Protein AF-0000000084365287 (afdb_homodimer)

Sequence (666 aa):
MSTVKAVVIKSGDSKPRFIENFSLREPAESEVRVKVLGTSIHHLVRMRALGKHYSVSANDTSEKLIGIDGVGLIDDKQLVFFITLTPGTGSFAEYVNVDKRFIFPFPEEITKDDTDAIARVTTLSNPAMSSYLVFDSRLSQVIEPGFTVAINGVTGASGSLAAEIARKKYGASKVIGVGRSEDKLKALVEPKGLDAIIPLTDSDEEMTKKFSEFDVDVVLDYTWGKAAERTLLNLIKSRKDSTKLLSFVQIGQIGGTDFNIPPGILRGHNLHILGSGLGSFTTRDAGKAFPDITAQLAKGQFGTDEKIETAKASDIEQEWDLWQPSARKVFTFMSTVKAVVIKSGDSKPRFIENFSLREPAESEVRVKVLGTSIHHLVRMRALGKHYSVSANDTSEKLIGIDGVGLIDDKQLVFFITLTPGTGSFAEYVNVDKRFIFPFPEEITKDDTDAIARVTTLSNPAMSSYLVFDSRLSQVIEPGFTVAINGVTGASGSLAAEIARKKYGASKVIGVGRSEDKLKALVEPKGLDAIIPLTDSDEEMTKKFSEFDVDVVLDYTWGKAAERTLLNLIKSRKDSTKLLSFVQIGQIGGTDFNIPPGILRGHNLHILGSGLGSFTTRDAGKAFPDITAQLAKGQFGTDEKIETAKASDIEQEWDLWQPSARKVFTF

Structure (mmCIF, N/CA/C/O backbone):
data_AF-0000000084365287-model_v1
#
loop_
_entity.id
_entity.type
_entity.pdbx_description
1 polymer 'Enoyl reductase (ER) domain-containing protein'
#
loop_
_atom_site.group_PDB
_atom_site.id
_atom_site.type_symbol
_atom_site.label_atom_id
_atom_site.label_alt_id
_atom_site.label_comp_id
_atom_site.label_asym_id
_atom_site.label_entity_id
_atom_site.label_seq_id
_atom_site.pdbx_PDB_ins_code
_atom_site.Cartn_x
_atom_site.Cartn_y
_atom_site.Cartn_z
_atom_site.occupancy
_atom_site.B_iso_or_equiv
_atom_site.auth_seq_id
_atom_site.auth_comp_id
_atom_site.auth_asym_id
_atom_site.auth_atom_id
_atom_site.pdbx_PDB_model_num
ATOM 1 N N . MET A 1 1 ? -27.781 36.844 15.766 1 66.12 1 MET A N 1
ATOM 2 C CA . MET A 1 1 ? -26.562 36.812 14.953 1 66.12 1 MET A CA 1
ATOM 3 C C . MET A 1 1 ? -25.641 37.969 15.289 1 66.12 1 MET A C 1
ATOM 5 O O . MET A 1 1 ? -26.109 39.094 15.531 1 66.12 1 MET A O 1
ATOM 9 N N . SER A 1 2 ? -24.406 37.656 15.695 1 83.5 2 SER A N 1
ATOM 10 C CA . SER A 1 2 ? -23.422 38.688 15.984 1 83.5 2 SER A CA 1
ATOM 11 C C . SER A 1 2 ? -22.516 38.938 14.781 1 83.5 2 SER A C 1
ATOM 13 O O . SER A 1 2 ? -22.359 38.062 13.922 1 83.5 2 SER A O 1
ATOM 15 N N . THR A 1 3 ? -22.188 40.188 14.516 1 92.56 3 THR A N 1
ATOM 16 C CA . THR A 1 3 ? -21.25 40.531 13.453 1 92.56 3 THR A CA 1
ATOM 17 C C . THR A 1 3 ? -19.828 40.594 13.984 1 92.56 3 THR A C 1
ATOM 19 O O . THR A 1 3 ? -19.562 41.156 15.039 1 92.56 3 THR A O 1
ATOM 22 N N . VAL A 1 4 ? -18.984 39.875 13.273 1 95.62 4 VAL A N 1
ATOM 23 C CA . VAL A 1 4 ? -17.594 39.812 13.727 1 95.62 4 VAL A CA 1
ATOM 24 C C . VAL A 1 4 ? -16.656 40.062 12.555 1 95.62 4 VAL A C 1
ATOM 26 O O . VAL A 1 4 ? -17.047 39.906 11.391 1 95.62 4 VAL A O 1
ATOM 29 N N . LYS A 1 5 ? -15.414 40.438 12.836 1 97.69 5 LYS A N 1
ATOM 30 C CA . LYS A 1 5 ? -14.359 40.5 11.828 1 97.69 5 LYS A CA 1
ATOM 31 C C . LYS A 1 5 ? -13.977 39.094 11.375 1 97.69 5 LYS A C 1
ATOM 33 O O . LYS A 1 5 ? -13.992 38.156 12.164 1 97.69 5 LYS A O 1
ATOM 38 N N . ALA A 1 6 ? -13.703 38.969 10.094 1 97.38 6 ALA A N 1
ATOM 39 C CA . ALA A 1 6 ? -13.398 37.625 9.578 1 97.38 6 ALA A CA 1
ATOM 40 C C . ALA A 1 6 ? -12.633 37.688 8.258 1 97.38 6 ALA A C 1
ATOM 42 O O . ALA A 1 6 ? -12.5 38.781 7.68 1 97.38 6 ALA A O 1
ATOM 43 N N . VAL A 1 7 ? -12.047 36.594 7.879 1 97.44 7 VAL A N 1
ATOM 44 C CA . VAL A 1 7 ? -11.445 36.438 6.559 1 97.44 7 VAL A CA 1
ATOM 45 C C . VAL A 1 7 ? -12.25 35.406 5.75 1 97.44 7 VAL A C 1
ATOM 47 O O . VAL A 1 7 ? -12.484 34.281 6.207 1 97.44 7 VAL A O 1
ATOM 50 N N . VAL A 1 8 ? -12.68 35.812 4.57 1 95.81 8 VAL A N 1
ATOM 51 C CA . VAL A 1 8 ? -13.586 35 3.783 1 95.81 8 VAL A CA 1
ATOM 52 C C . VAL A 1 8 ? -13.047 34.844 2.361 1 95.81 8 VAL A C 1
ATOM 54 O O . VAL A 1 8 ? -12.164 35.594 1.943 1 95.81 8 VAL A O 1
ATOM 57 N N . ILE A 1 9 ? -13.578 33.844 1.719 1 93.81 9 ILE A N 1
ATOM 58 C CA . ILE A 1 9 ? -13.25 33.625 0.313 1 93.81 9 ILE A CA 1
ATOM 59 C C . ILE A 1 9 ? -14.477 33.125 -0.433 1 93.81 9 ILE A C 1
ATOM 61 O O . ILE A 1 9 ? -15.336 32.438 0.154 1 93.81 9 ILE A O 1
ATOM 65 N N . LYS A 1 10 ? -14.57 33.5 -1.681 1 89.38 10 LYS A N 1
ATOM 66 C CA . LYS A 1 10 ? -15.617 32.969 -2.561 1 89.38 10 LYS A CA 1
ATOM 67 C C . LYS A 1 10 ? -15.055 31.953 -3.533 1 89.38 10 LYS A C 1
ATOM 69 O O . LYS A 1 10 ? -13.867 31.969 -3.85 1 89.38 10 LYS A O 1
ATOM 74 N N . SER A 1 11 ? -16 31.062 -3.896 1 83.19 11 SER A N 1
ATOM 75 C CA . SER A 1 11 ? -15.586 30.062 -4.875 1 83.19 11 SER A CA 1
ATOM 76 C C . SER A 1 11 ? -15.016 30.703 -6.129 1 83.19 11 SER A C 1
ATOM 78 O O . SER A 1 11 ? -15.57 31.688 -6.641 1 83.19 11 SER A O 1
ATOM 80 N N . GLY A 1 12 ? -13.828 30.141 -6.469 1 82.44 12 GLY A N 1
ATOM 81 C CA .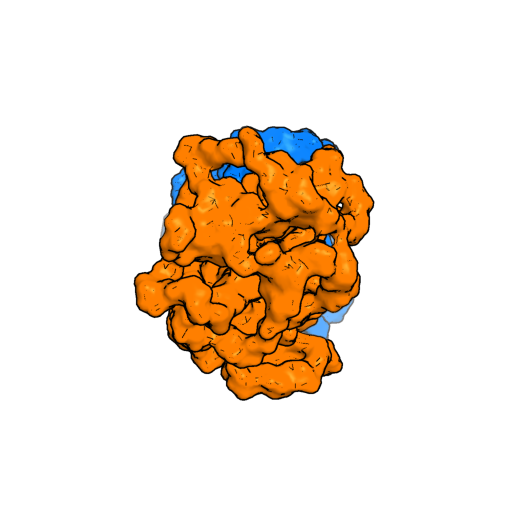 GLY A 1 12 ? -13.203 30.641 -7.688 1 82.44 12 GLY A CA 1
ATOM 82 C C . GLY A 1 12 ? -12.211 31.766 -7.434 1 82.44 12 GLY A C 1
ATOM 83 O O . GLY A 1 12 ? -11.406 32.094 -8.312 1 82.44 12 GLY A O 1
ATOM 84 N N . ASP A 1 13 ? -12.312 32.438 -6.262 1 88 13 ASP A N 1
ATOM 85 C CA . ASP A 1 13 ? -11.328 33.469 -5.945 1 88 13 ASP A CA 1
ATOM 86 C C . ASP A 1 13 ? -9.938 32.875 -5.781 1 88 13 ASP A C 1
ATOM 88 O O . ASP A 1 13 ? -9.789 31.703 -5.406 1 88 13 ASP A O 1
ATOM 92 N N . SER A 1 14 ? -8.977 33.75 -6.062 1 90.31 14 SER A N 1
ATOM 93 C CA . SER A 1 14 ? -7.594 33.312 -5.945 1 90.31 14 SER A CA 1
ATOM 94 C C . SER A 1 14 ? -7.016 33.625 -4.57 1 90.31 14 SER A C 1
ATOM 96 O O . SER A 1 14 ? -5.949 33.125 -4.211 1 90.31 14 SER A O 1
ATOM 98 N N . LYS A 1 15 ? -7.676 34.531 -3.818 1 94.75 15 LYS A N 1
ATOM 99 C CA . LYS A 1 15 ? -7.191 34.844 -2.479 1 94.75 15 LYS A CA 1
ATOM 100 C C . LYS A 1 15 ? -8.336 35.281 -1.574 1 94.75 15 LYS A C 1
ATOM 102 O O . LYS A 1 15 ? -9.344 35.812 -2.053 1 94.75 15 LYS A O 1
ATOM 107 N N . PRO A 1 16 ? -8.18 35.156 -0.3 1 96.62 16 PRO A N 1
ATOM 108 C CA . PRO A 1 16 ? -9.188 35.594 0.669 1 96.62 16 PRO A CA 1
ATOM 109 C C . PRO A 1 16 ? -9.133 37.094 0.957 1 96.62 16 PRO A C 1
ATOM 111 O O . PRO A 1 16 ? -8.172 37.75 0.577 1 96.62 16 PRO A O 1
ATOM 114 N N . ARG A 1 17 ? -10.195 37.562 1.585 1 97 17 ARG A N 1
ATOM 115 C CA . ARG A 1 17 ? -10.25 38.969 1.951 1 97 17 ARG A CA 1
ATOM 116 C C . ARG A 1 17 ? -10.766 39.156 3.375 1 97 17 ARG A C 1
ATOM 118 O O . ARG A 1 17 ? -11.57 38.344 3.855 1 97 17 ARG A O 1
ATOM 125 N N . PHE A 1 18 ? -10.344 40.219 3.951 1 97.69 18 PHE A N 1
ATOM 126 C CA . PHE A 1 18 ? -10.773 40.594 5.293 1 97.69 18 PHE A CA 1
ATOM 127 C C . PHE A 1 18 ? -12.086 41.375 5.238 1 97.69 18 PHE A C 1
ATOM 129 O O . PHE A 1 18 ? -12.25 42.281 4.41 1 97.69 18 PHE A O 1
ATOM 136 N N . ILE A 1 19 ? -12.992 41.031 6.117 1 96.81 19 ILE A N 1
ATOM 137 C CA . ILE A 1 19 ? -14.242 41.781 6.199 1 96.81 19 ILE A CA 1
ATOM 138 C C . ILE A 1 19 ? -14.531 42.156 7.652 1 96.81 19 ILE A C 1
ATOM 140 O O . ILE A 1 19 ? -14.219 41.406 8.57 1 96.81 19 ILE A O 1
ATOM 144 N N . GLU A 1 20 ? -15.211 43.219 7.812 1 96.25 20 GLU A N 1
ATOM 145 C CA . GLU A 1 20 ? -15.453 43.75 9.148 1 96.25 20 GLU A CA 1
ATOM 146 C C . GLU A 1 20 ? -16.734 43.188 9.75 1 96.25 20 GLU A C 1
ATOM 148 O O . GLU A 1 20 ? -16.891 43.156 10.969 1 96.25 20 GLU A O 1
ATOM 153 N N . ASN A 1 21 ? -17.578 42.844 8.844 1 94.81 21 ASN A N 1
ATOM 154 C CA . ASN A 1 21 ? -18.906 42.469 9.32 1 94.81 21 ASN A CA 1
ATOM 155 C C . ASN A 1 21 ? -19.359 41.125 8.758 1 94.81 21 ASN A C 1
ATOM 157 O O . ASN A 1 21 ? -20.219 41.062 7.887 1 94.81 21 ASN A O 1
ATOM 161 N N . PHE A 1 22 ? -18.891 40.094 9.32 1 93.38 22 PHE A N 1
ATOM 162 C CA . PHE A 1 22 ? -19.359 38.75 9.016 1 93.38 22 PHE A CA 1
ATOM 163 C C . PHE A 1 22 ? -20.438 38.312 10 1 93.38 22 PHE A C 1
ATOM 165 O O . PHE A 1 22 ? -20.25 38.406 11.211 1 93.38 22 PHE A O 1
ATOM 172 N N . SER A 1 23 ? -21.578 37.844 9.453 1 93.06 23 SER A N 1
ATOM 173 C CA . SER A 1 23 ? -22.672 37.406 10.312 1 93.06 23 SER A CA 1
ATOM 174 C C . SER A 1 23 ? -22.391 36 10.891 1 93.06 23 SER A C 1
ATOM 176 O O . SER A 1 23 ? -22.266 35.031 10.148 1 93.06 23 SER A O 1
ATOM 178 N N . LEU A 1 24 ? -22.25 35.938 12.133 1 92.19 24 LEU A N 1
ATOM 179 C CA . LEU A 1 24 ? -22.031 34.688 12.836 1 92.19 24 LEU A CA 1
ATOM 180 C C . LEU A 1 24 ? -23.297 34.219 13.555 1 92.19 24 LEU A C 1
ATOM 182 O O . LEU A 1 24 ? -23.828 34.938 14.391 1 92.19 24 LEU A O 1
ATOM 186 N N . ARG A 1 25 ? -23.703 33.062 13.211 1 91.19 25 ARG A N 1
ATOM 187 C CA . ARG A 1 25 ? -24.922 32.531 13.82 1 91.19 25 ARG A CA 1
ATOM 188 C C . ARG A 1 25 ? -24.688 32.156 15.281 1 91.19 25 ARG A C 1
ATOM 190 O O . ARG A 1 25 ? -23.531 32.062 15.727 1 91.19 25 ARG A O 1
ATOM 197 N N . GLU A 1 26 ? -25.781 32.031 16 1 94.38 26 GLU A N 1
ATOM 198 C CA . GLU A 1 26 ? -25.656 31.484 17.359 1 94.38 26 GLU A CA 1
ATOM 199 C C . GLU A 1 26 ? -25.172 30.047 17.328 1 94.38 26 GLU A C 1
ATOM 201 O O . GLU A 1 26 ? -25.516 29.281 16.422 1 94.38 26 GLU A O 1
ATOM 206 N N . PRO A 1 27 ? -24.391 29.719 18.312 1 93.81 27 PRO A N 1
ATOM 207 C CA . PRO A 1 27 ? -23.938 28.328 18.359 1 93.81 27 PRO A CA 1
ATOM 208 C C . PRO A 1 27 ? -25.094 27.344 18.562 1 93.81 27 PRO A C 1
ATOM 210 O O . PRO A 1 27 ? -26.031 27.625 19.312 1 93.81 27 PRO A O 1
ATOM 213 N N . ALA A 1 28 ? -24.984 26.281 17.781 1 93.88 28 ALA A N 1
ATOM 214 C CA . ALA A 1 28 ? -25.906 25.172 18.047 1 93.88 28 ALA A CA 1
ATOM 215 C C . ALA A 1 28 ? -25.656 24.547 19.406 1 93.88 28 ALA A C 1
ATOM 217 O O . ALA A 1 28 ? -24.672 24.891 20.078 1 93.88 28 ALA A O 1
ATOM 218 N N . GLU A 1 29 ? -26.562 23.656 19.797 1 96.25 29 GLU A N 1
ATOM 219 C CA . GLU A 1 29 ? -26.453 23.016 21.094 1 96.25 29 GLU A CA 1
ATOM 220 C C . GLU A 1 29 ? -25.141 22.234 21.219 1 96.25 29 GLU A C 1
ATOM 222 O O . GLU A 1 29 ? -24.547 22.172 22.297 1 96.25 29 GLU A O 1
ATOM 227 N N . SER A 1 30 ? -24.656 21.719 20.172 1 95.06 30 SER A N 1
ATOM 228 C CA . SER A 1 30 ? -23.453 20.891 20.172 1 95.06 30 SER A CA 1
ATOM 229 C C . SER A 1 30 ? -22.203 21.734 19.984 1 95.06 30 SER A C 1
ATOM 231 O O . SER A 1 30 ? -21.094 21.219 19.984 1 95.06 30 SER A O 1
ATOM 233 N N . GLU A 1 31 ? -22.359 23.047 19.891 1 95.69 31 GLU A N 1
ATOM 234 C CA . GLU A 1 31 ? -21.25 23.938 19.594 1 95.69 31 GLU A CA 1
ATOM 235 C C . GLU A 1 31 ? -20.969 24.891 20.75 1 95.69 31 GLU A C 1
ATOM 237 O O . GLU A 1 31 ? -21.828 25.062 21.625 1 95.69 31 GLU A O 1
ATOM 242 N N . VAL A 1 32 ? -19.812 25.422 20.781 1 96.06 32 VAL A N 1
ATOM 243 C CA . VAL A 1 32 ? -19.438 26.484 21.719 1 96.06 32 VAL A CA 1
ATOM 244 C C . VAL A 1 32 ? -18.797 27.641 20.953 1 96.06 32 VAL A C 1
ATOM 246 O O . VAL A 1 32 ? -18.125 27.422 19.953 1 96.06 32 VAL A O 1
ATOM 249 N N . ARG A 1 33 ? -19.016 28.781 21.406 1 96.75 33 ARG A N 1
ATOM 250 C CA . ARG A 1 33 ? -18.391 29.953 20.844 1 96.75 33 ARG A CA 1
ATOM 251 C C . ARG A 1 33 ? -16.984 30.156 21.391 1 96.75 33 ARG A C 1
ATOM 253 O O . ARG A 1 33 ? -16.797 30.203 22.609 1 96.75 33 ARG A O 1
ATOM 260 N N . VAL A 1 34 ? -16.062 30.297 20.547 1 97.81 34 VAL A N 1
ATOM 261 C CA . VAL A 1 34 ? -14.68 30.5 20.938 1 97.81 34 VAL A CA 1
ATOM 262 C C . VAL A 1 34 ? -14.195 31.875 20.484 1 97.81 34 VAL A C 1
ATOM 264 O O . VAL A 1 34 ? -14.367 32.219 19.312 1 97.81 34 VAL A O 1
ATOM 267 N N . LYS A 1 35 ? -13.672 32.625 21.391 1 98.12 35 LYS A N 1
ATOM 268 C CA . LYS A 1 35 ? -12.945 33.844 21.016 1 98.12 35 LYS A CA 1
ATOM 269 C C . LYS A 1 35 ? -11.547 33.5 20.5 1 98.12 35 LYS A C 1
ATOM 271 O O . LYS A 1 35 ? -10.695 33.031 21.266 1 98.12 35 LYS A O 1
ATOM 276 N N . VAL A 1 36 ? -11.281 33.812 19.281 1 98.31 36 VAL A N 1
ATOM 277 C CA . VAL A 1 36 ? -10.039 33.375 18.656 1 98.31 36 VAL A CA 1
ATOM 278 C C . VAL A 1 36 ? -8.891 34.281 19.125 1 98.31 36 VAL A C 1
ATOM 280 O O . VAL A 1 36 ? -8.953 35.5 18.984 1 98.31 36 VAL A O 1
ATOM 283 N N . LEU A 1 37 ? -7.859 33.625 19.641 1 98.25 37 LEU A N 1
ATOM 284 C CA . LEU A 1 37 ? -6.637 34.344 20.016 1 98.25 37 LEU A CA 1
ATOM 285 C C . LEU A 1 37 ? -5.629 34.312 18.875 1 98.25 37 LEU A C 1
ATOM 287 O O . LEU A 1 37 ? -4.828 35.219 18.719 1 98.25 37 LEU A O 1
ATOM 291 N N . GLY A 1 38 ? -5.656 33.188 18.172 1 98.06 38 GLY A N 1
ATOM 292 C CA . GLY A 1 38 ? -4.754 33.062 17.047 1 98.06 38 GLY A CA 1
ATOM 293 C C . GLY A 1 38 ? -5.133 31.891 16.141 1 98.06 38 GLY A C 1
ATOM 294 O O . GLY A 1 38 ? -5.652 30.875 16.594 1 98.06 38 GLY A O 1
ATOM 295 N N . THR A 1 39 ? -4.922 32.031 14.859 1 98.25 39 THR A N 1
ATOM 296 C CA . THR A 1 39 ? -5.066 31.031 13.812 1 98.25 39 THR A CA 1
ATOM 297 C C . THR A 1 39 ? -3.938 31.141 12.789 1 98.25 39 THR A C 1
ATOM 299 O O . THR A 1 39 ? -3.135 32.062 12.852 1 98.25 39 THR A O 1
ATOM 302 N N . SER A 1 40 ? -3.773 30.172 11.977 1 97.44 40 SER A N 1
ATOM 303 C CA . SER A 1 40 ? -2.611 30.172 11.094 1 97.44 40 SER A CA 1
ATOM 304 C C . SER A 1 40 ? -2.967 29.609 9.719 1 97.44 40 SER A C 1
ATOM 306 O O . SER A 1 40 ? -4.016 28.984 9.547 1 97.44 40 SER A O 1
ATOM 308 N N . ILE A 1 41 ? -2.1 29.938 8.742 1 95.5 41 ILE A N 1
ATOM 309 C CA . ILE A 1 41 ? -2.215 29.375 7.395 1 95.5 41 ILE A CA 1
ATOM 310 C C . ILE A 1 41 ? -1.235 28.219 7.227 1 95.5 41 ILE A C 1
ATOM 312 O O . ILE A 1 41 ? -0.033 28.375 7.453 1 95.5 41 ILE A O 1
ATOM 316 N N . HIS A 1 42 ? -1.718 27.078 7.035 1 91.94 42 HIS A N 1
ATOM 317 C CA . HIS A 1 42 ? -0.922 25.953 6.578 1 91.94 42 HIS A CA 1
ATOM 318 C C . HIS A 1 42 ? -1.464 25.391 5.266 1 91.94 42 HIS A C 1
ATOM 320 O O . HIS A 1 42 ? -2.428 25.922 4.711 1 91.94 42 HIS A O 1
ATOM 326 N N . HIS A 1 43 ? -0.794 24.469 4.715 1 87.88 43 HIS A N 1
ATOM 327 C CA . HIS A 1 43 ? -1.1 24 3.367 1 87.88 43 HIS A CA 1
ATOM 328 C C . HIS A 1 43 ? -2.557 23.562 3.252 1 87.88 43 HIS A C 1
ATOM 330 O O . HIS A 1 43 ? -3.217 23.844 2.248 1 87.88 43 HIS A O 1
ATOM 336 N N . LEU A 1 44 ? -3.035 22.891 4.223 1 87.75 44 LEU A N 1
ATOM 337 C CA . LEU A 1 44 ? -4.422 22.453 4.207 1 87.75 44 LEU A CA 1
ATOM 338 C C . LEU A 1 44 ? -5.379 23.625 4.117 1 87.75 44 LEU A C 1
ATOM 340 O O . LEU A 1 44 ? -6.348 23.594 3.354 1 87.75 44 LEU A O 1
ATOM 344 N N . VAL A 1 45 ? -5.141 24.656 4.832 1 91.31 45 VAL A N 1
ATOM 345 C CA . VAL A 1 45 ? -5.961 25.875 4.801 1 91.31 45 VAL A CA 1
ATOM 346 C C . VAL A 1 45 ? -5.965 26.453 3.391 1 91.31 45 VAL A C 1
ATOM 348 O O . VAL A 1 45 ? -7.023 26.781 2.854 1 91.31 45 VAL A O 1
ATOM 351 N N . ARG A 1 46 ? -4.809 26.547 2.832 1 90.62 46 ARG A N 1
ATOM 352 C CA . ARG A 1 46 ? -4.688 27.156 1.508 1 90.62 46 ARG A CA 1
ATOM 353 C C . ARG A 1 46 ? -5.414 26.328 0.457 1 90.62 46 ARG A C 1
ATOM 355 O O . ARG A 1 46 ? -6.176 26.859 -0.349 1 90.62 46 ARG A O 1
ATOM 362 N N . MET A 1 47 ? -5.18 25.047 0.509 1 87.19 47 MET A N 1
ATOM 363 C CA . MET A 1 47 ? -5.766 24.172 -0.506 1 87.19 47 MET A CA 1
ATOM 364 C C . MET A 1 47 ? -7.281 24.109 -0.371 1 87.19 47 MET A C 1
ATOM 366 O O . MET A 1 47 ? -8 24.094 -1.374 1 87.19 47 MET A O 1
ATOM 370 N N . ARG A 1 48 ? -7.789 24.141 0.789 1 87 48 ARG A N 1
ATOM 371 C CA . ARG A 1 48 ? -9.234 24.156 1.001 1 87 48 ARG A CA 1
ATOM 372 C C . ARG A 1 48 ? -9.836 25.484 0.552 1 87 48 ARG A C 1
ATOM 374 O O . ARG A 1 48 ? -10.891 25.5 -0.087 1 87 48 ARG A O 1
ATOM 381 N N . ALA A 1 49 ? -9.18 26.5 0.909 1 89.06 49 ALA A N 1
ATOM 382 C CA . ALA A 1 49 ? -9.656 27.828 0.521 1 89.06 49 ALA A CA 1
ATOM 383 C C . ALA A 1 49 ? -9.75 27.953 -0.997 1 89.06 49 ALA A C 1
ATOM 385 O O . ALA A 1 49 ? -10.695 28.547 -1.52 1 89.06 49 ALA A O 1
ATOM 386 N N . LEU A 1 50 ? -8.812 27.328 -1.666 1 88.31 50 LEU A N 1
ATOM 387 C CA . LEU A 1 50 ? -8.727 27.453 -3.117 1 88.31 50 LEU A CA 1
ATOM 388 C C . LEU A 1 50 ? -9.555 26.375 -3.805 1 88.31 50 LEU A C 1
ATOM 390 O O . LEU A 1 50 ? -9.609 26.312 -5.035 1 88.31 50 LEU A O 1
ATOM 394 N N . GLY A 1 51 ? -10.156 25.438 -3.035 1 82.25 51 GLY A N 1
ATOM 395 C CA . GLY A 1 51 ? -10.984 24.375 -3.584 1 82.25 51 GLY A CA 1
ATOM 396 C C . GLY A 1 51 ? -10.18 23.266 -4.23 1 82.25 51 GLY A C 1
ATOM 397 O O . GLY A 1 51 ? -10.672 22.578 -5.125 1 82.25 51 GLY A O 1
ATOM 398 N N . LYS A 1 52 ? -8.953 23.062 -3.828 1 78.75 52 LYS A N 1
ATOM 399 C CA . LYS A 1 52 ? -8.055 22.109 -4.488 1 78.75 52 LYS A CA 1
ATOM 400 C C . LYS A 1 52 ? -7.793 20.906 -3.602 1 78.75 52 LYS A C 1
ATOM 402 O O . LYS A 1 52 ? -7.047 20 -3.986 1 78.75 52 LYS A O 1
ATOM 407 N N . HIS A 1 53 ? -8.32 20.922 -2.457 1 78.12 53 HIS A N 1
ATOM 408 C CA . HIS A 1 53 ? -8.125 19.797 -1.549 1 78.12 53 HIS A CA 1
ATOM 409 C C . HIS A 1 53 ? -9.211 18.734 -1.743 1 78.12 53 HIS A C 1
ATOM 411 O O . HIS A 1 53 ? -10.375 19.062 -1.971 1 78.12 53 HIS A O 1
ATOM 417 N N . TYR A 1 54 ? -8.836 17.547 -1.521 1 68.81 54 TYR A N 1
ATOM 418 C CA . TYR A 1 54 ? -9.742 16.422 -1.772 1 68.81 54 TYR A CA 1
ATOM 419 C C . TYR A 1 54 ? -10.945 16.484 -0.836 1 68.81 54 TYR A C 1
ATOM 421 O O . TYR A 1 54 ? -11.969 15.852 -1.099 1 68.81 54 TYR A O 1
ATOM 429 N N . SER A 1 55 ? -10.938 17.172 0.222 1 71.75 55 SER A N 1
ATOM 430 C CA . SER A 1 55 ? -11.969 17.188 1.247 1 71.75 55 SER A CA 1
ATOM 431 C C . SER A 1 55 ? -13.031 18.25 0.942 1 71.75 55 SER A C 1
ATOM 433 O O . SER A 1 55 ? -13.992 18.406 1.7 1 71.75 55 SER A O 1
ATOM 435 N N . VAL A 1 56 ? -12.836 18.984 -0.129 1 74.56 56 VAL A N 1
ATOM 436 C CA . VAL A 1 56 ? -13.812 20.031 -0.385 1 74.56 56 VAL A CA 1
ATOM 437 C C . VAL A 1 56 ? -14.43 19.844 -1.766 1 74.56 56 VAL A C 1
ATOM 439 O O . VAL A 1 56 ? -13.797 19.281 -2.664 1 74.56 56 VAL A O 1
ATOM 442 N N . SER A 1 57 ? -15.797 20.203 -1.744 1 66.19 57 SER A N 1
ATOM 443 C CA . SER A 1 57 ? -16.516 20.125 -3.012 1 66.19 57 SER A CA 1
ATOM 444 C C . SER A 1 57 ? -16.359 21.406 -3.824 1 66.19 57 SER A C 1
ATOM 446 O O . SER A 1 57 ? -16.422 22.516 -3.277 1 66.19 57 SER A O 1
ATOM 448 N N . ALA A 1 58 ? -16.031 21.312 -5.016 1 58.31 58 ALA A N 1
ATOM 449 C CA . ALA A 1 58 ? -15.789 22.422 -5.93 1 58.31 58 ALA A CA 1
ATOM 450 C C . ALA A 1 58 ? -17.062 23.25 -6.156 1 58.31 58 ALA A C 1
ATOM 452 O O . ALA A 1 58 ? -16.984 24.422 -6.5 1 58.31 58 ALA A O 1
ATOM 453 N N . ASN A 1 59 ? -18.156 22.766 -5.828 1 63.78 59 ASN A N 1
ATOM 454 C CA . ASN A 1 59 ? -19.344 23.422 -6.379 1 63.78 59 ASN A CA 1
ATOM 455 C C . ASN A 1 59 ? -19.953 24.391 -5.383 1 63.78 59 ASN A C 1
ATOM 457 O O . ASN A 1 59 ? -20.984 25.016 -5.672 1 63.78 59 ASN A O 1
ATOM 461 N N . ASP A 1 60 ? -19.375 24.641 -4.301 1 65.19 60 ASP A N 1
ATOM 462 C CA . ASP A 1 60 ? -20 25.531 -3.326 1 65.19 60 ASP A CA 1
ATOM 463 C C . ASP A 1 60 ? -19.641 27 -3.604 1 65.19 60 ASP A C 1
ATOM 465 O O . ASP A 1 60 ? -18.469 27.375 -3.506 1 65.19 60 ASP A O 1
ATOM 469 N N . THR A 1 61 ? -20.547 27.797 -4.023 1 67.38 61 THR A N 1
ATOM 470 C CA . THR A 1 61 ? -20.344 29.172 -4.457 1 67.38 61 THR A CA 1
ATOM 471 C C . THR A 1 61 ? -20.516 30.141 -3.289 1 67.38 61 THR A C 1
ATOM 473 O O . THR A 1 61 ? -20.375 31.359 -3.455 1 67.38 61 THR A O 1
ATOM 476 N N . SER A 1 62 ? -20.75 29.672 -2.189 1 77.38 62 SER A N 1
ATOM 477 C CA . SER A 1 62 ? -20.969 30.562 -1.052 1 77.38 62 SER A CA 1
ATOM 478 C C . SER A 1 62 ? -19.641 31.078 -0.49 1 77.38 62 SER A C 1
ATOM 480 O O . SER A 1 62 ? -18.594 30.469 -0.709 1 77.38 62 SER A O 1
ATOM 482 N N . GLU A 1 63 ? -19.766 32.344 -0.026 1 85.88 63 GLU A N 1
ATOM 483 C CA . GLU A 1 63 ? -18.625 32.906 0.731 1 85.88 63 GLU A CA 1
ATOM 484 C C . GLU A 1 63 ? -18.375 32.062 1.996 1 85.88 63 GLU A C 1
ATOM 486 O O . GLU A 1 63 ? -19.312 31.797 2.76 1 85.88 63 GLU A O 1
ATOM 491 N N . LYS A 1 64 ? -17.172 31.672 2.168 1 89.12 64 LYS A N 1
ATOM 492 C CA . LYS A 1 64 ? -16.844 30.797 3.289 1 89.12 64 LYS A CA 1
ATOM 493 C C . LYS A 1 64 ? -15.695 31.375 4.113 1 89.12 64 LYS A C 1
ATOM 495 O O . LYS A 1 64 ? -14.812 32.031 3.576 1 89.12 64 LYS A O 1
ATOM 500 N N . LEU A 1 65 ? -15.797 31.172 5.402 1 93.25 65 LEU A N 1
ATOM 501 C CA . LEU A 1 65 ? -14.648 31.453 6.254 1 93.25 65 LEU A CA 1
ATOM 502 C C . LEU A 1 65 ? -13.477 30.547 5.902 1 93.25 65 LEU A C 1
ATOM 504 O O . LEU A 1 65 ? -13.664 29.359 5.645 1 93.25 65 LEU A O 1
ATOM 508 N N . ILE A 1 66 ? -12.297 31.094 5.906 1 94.62 66 ILE A N 1
ATOM 509 C CA . ILE A 1 66 ? -11.148 30.219 5.688 1 94.62 66 ILE A CA 1
ATOM 510 C C . ILE A 1 66 ? -10.586 29.766 7.031 1 94.62 66 ILE A C 1
ATOM 512 O O . ILE A 1 66 ? -11 30.25 8.086 1 94.62 66 ILE A O 1
ATOM 516 N N . GLY A 1 67 ? -9.672 28.875 6.949 1 95.5 67 GLY A N 1
ATOM 517 C CA . GLY A 1 67 ? -9.016 28.375 8.148 1 95.5 67 GLY A CA 1
ATOM 518 C C . GLY A 1 67 ? -9.578 27.047 8.617 1 95.5 67 GLY A C 1
ATOM 519 O O . GLY A 1 67 ? -10.688 26.656 8.242 1 95.5 67 GLY A O 1
ATOM 520 N N . ILE A 1 68 ? -8.82 26.438 9.531 1 94.06 68 ILE A N 1
ATOM 521 C CA . ILE A 1 68 ? -9.188 25.094 9.953 1 94.06 68 ILE A CA 1
ATOM 522 C C . ILE A 1 68 ? -9.062 24.969 11.469 1 94.06 68 ILE A C 1
ATOM 524 O O . ILE A 1 68 ? -9.812 24.234 12.102 1 94.06 68 ILE A O 1
ATOM 528 N N . ASP A 1 69 ? -8.094 25.688 12.055 1 96.88 69 ASP A N 1
ATOM 529 C CA . ASP A 1 69 ? -7.805 25.5 13.477 1 96.88 69 ASP A CA 1
ATOM 530 C C . ASP A 1 69 ? -7.227 26.781 14.086 1 96.88 69 ASP A C 1
ATOM 532 O O . ASP A 1 69 ? -6.957 27.75 13.375 1 96.88 69 ASP A O 1
ATOM 536 N N . GLY A 1 70 ? -7.133 26.719 15.398 1 98.19 70 GLY A N 1
ATOM 537 C CA . GLY A 1 70 ? -6.598 27.844 16.141 1 98.19 70 GLY A CA 1
ATOM 538 C C . GLY A 1 70 ? -6.652 27.656 17.641 1 98.19 70 GLY A C 1
ATOM 539 O O . GLY A 1 70 ? -6.957 26.562 18.125 1 98.19 70 GLY A O 1
ATOM 540 N N . VAL A 1 71 ? -6.215 28.672 18.297 1 98.75 71 VAL A N 1
ATOM 541 C CA . VAL A 1 71 ? -6.285 28.75 19.75 1 98.75 71 VAL A CA 1
ATOM 542 C C . VAL A 1 71 ? -7.223 29.891 20.156 1 98.75 71 VAL A C 1
ATOM 544 O O . VAL A 1 71 ? -7.25 30.938 19.5 1 98.75 71 VAL A O 1
ATOM 547 N N . GLY A 1 72 ? -7.98 29.641 21.188 1 98.56 72 GLY A N 1
ATOM 548 C CA . GLY A 1 72 ? -8.898 30.672 21.656 1 98.56 72 GLY A CA 1
ATOM 549 C C . GLY A 1 72 ? -9.359 30.469 23.078 1 98.56 72 GLY A C 1
ATOM 550 O O . GLY A 1 72 ? -8.797 29.641 23.797 1 98.56 72 GLY A O 1
ATOM 551 N N . LEU A 1 73 ? -10.328 31.312 23.469 1 98.38 73 LEU A N 1
ATOM 552 C CA . LEU A 1 73 ? -10.875 31.281 24.812 1 98.38 73 LEU A CA 1
ATOM 553 C C . LEU A 1 73 ? -12.367 30.969 24.797 1 98.38 73 LEU A C 1
ATOM 555 O O . LEU A 1 73 ? -13.102 31.516 23.953 1 98.38 73 LEU A O 1
ATOM 559 N N . ILE A 1 74 ? -12.734 30.109 25.641 1 97.81 74 ILE A N 1
ATOM 560 C CA . ILE A 1 74 ? -14.156 29.906 25.922 1 97.81 74 ILE A CA 1
ATOM 561 C C . ILE A 1 74 ? -14.547 30.656 27.188 1 97.81 74 ILE A C 1
ATOM 563 O O . ILE A 1 74 ? -13.891 30.547 28.234 1 97.81 74 ILE A O 1
ATOM 567 N N . ASP A 1 75 ? -15.594 31.453 27.156 1 95.56 75 ASP A N 1
ATOM 568 C CA . ASP A 1 75 ? -16.078 32.281 28.266 1 95.56 75 ASP A CA 1
ATOM 569 C C . ASP A 1 75 ? -14.969 33.156 28.844 1 95.56 75 ASP A C 1
ATOM 571 O O . ASP A 1 75 ? -14.852 33.312 30.062 1 95.56 75 ASP A O 1
ATOM 575 N N . ASP A 1 76 ? -14.062 33.531 28.031 1 92.62 76 ASP A N 1
ATOM 576 C CA . ASP A 1 76 ? -12.953 34.438 28.344 1 92.62 76 ASP A CA 1
ATOM 577 C C . ASP A 1 76 ? -12.039 33.812 29.406 1 92.62 76 ASP A C 1
ATOM 579 O O . ASP A 1 76 ? -11.289 34.531 30.078 1 92.62 76 ASP A O 1
ATOM 583 N N . LYS A 1 77 ? -12.055 32.531 29.547 1 93.12 77 LYS A N 1
ATOM 584 C CA . LYS A 1 77 ? -11.297 31.938 30.641 1 93.12 77 LYS A CA 1
ATOM 585 C C . LYS A 1 77 ? -10.547 30.688 30.156 1 93.12 77 LYS A C 1
ATOM 587 O O . LYS A 1 77 ? -9.32 30.609 30.297 1 93.12 77 LYS A O 1
ATOM 592 N N . GLN A 1 78 ? -11.234 29.797 29.625 1 96.75 78 GLN A N 1
ATOM 593 C CA . GLN A 1 78 ? -10.633 28.516 29.297 1 96.75 78 GLN A CA 1
ATOM 594 C C . GLN A 1 78 ? -9.867 28.594 27.984 1 96.75 78 GLN A C 1
ATOM 596 O O . GLN A 1 78 ? -10.445 28.859 26.938 1 96.75 78 GLN A O 1
ATOM 601 N N . LEU A 1 79 ? -8.547 28.375 28.031 1 98.38 79 LEU A N 1
ATOM 602 C CA . LEU A 1 79 ? -7.68 28.344 26.859 1 98.38 79 LEU A CA 1
ATOM 603 C C . LEU A 1 79 ? -7.773 27 26.156 1 98.38 79 LEU A C 1
ATOM 605 O O . LEU A 1 79 ? -7.598 25.953 26.781 1 98.38 79 LEU A O 1
ATOM 609 N N . VAL A 1 80 ? -8.062 27 24.781 1 98.5 80 VAL A N 1
ATOM 610 C CA . VAL A 1 80 ? -8.297 25.75 24.078 1 98.5 80 VAL A CA 1
ATOM 611 C C . VAL A 1 80 ? -7.672 25.812 22.688 1 98.5 80 VAL A C 1
ATOM 613 O O . VAL A 1 80 ? -7.551 26.891 22.094 1 98.5 80 VAL A O 1
ATOM 616 N N . PHE A 1 81 ? -7.188 24.75 22.25 1 98.31 81 PHE A N 1
ATOM 617 C CA . PHE A 1 81 ? -7.023 24.5 20.812 1 98.31 81 PHE A CA 1
ATOM 618 C C . PHE A 1 81 ? -8.32 23.984 20.203 1 98.31 81 PHE A C 1
ATOM 620 O O . PHE A 1 81 ? -9.055 23.234 20.844 1 98.31 81 PHE A O 1
ATOM 627 N N . PHE A 1 82 ? -8.633 24.453 18.953 1 97.12 82 PHE A N 1
ATOM 628 C CA . PHE A 1 82 ? -9.883 24.016 18.328 1 97.12 82 PHE A CA 1
ATOM 629 C C . PHE A 1 82 ? -9.68 23.719 16.844 1 97.12 82 PHE A C 1
ATOM 631 O O . PHE A 1 82 ? -8.727 24.219 16.234 1 97.12 82 PHE A O 1
ATOM 638 N N . ILE A 1 83 ? -10.516 22.906 16.281 1 94.94 83 ILE A N 1
ATOM 639 C CA . ILE A 1 83 ? -10.562 22.578 14.867 1 94.94 83 ILE A CA 1
ATOM 640 C C . ILE A 1 83 ? -11.969 22.797 14.328 1 94.94 83 ILE A C 1
ATOM 642 O O . ILE A 1 83 ? -12.953 22.453 14.992 1 94.94 83 ILE A O 1
ATOM 646 N N . THR A 1 84 ? -12.07 23.438 13.203 1 91.31 84 THR A N 1
ATOM 647 C CA . THR A 1 84 ? -13.336 23.609 12.508 1 91.31 84 THR A CA 1
ATOM 648 C C . THR A 1 84 ? -13.359 22.812 11.211 1 91.31 84 THR A C 1
ATOM 650 O O . THR A 1 84 ? -12.75 23.203 10.219 1 91.31 84 THR A O 1
ATOM 653 N N . LEU A 1 85 ? -14.031 21.672 11.188 1 78.12 85 LEU A N 1
ATOM 654 C CA . LEU A 1 85 ? -14 20.812 10.016 1 78.12 85 LEU A CA 1
ATOM 655 C C . LEU A 1 85 ? -15.305 20.891 9.242 1 78.12 85 LEU A C 1
ATOM 657 O O . LEU A 1 85 ? -15.383 20.469 8.086 1 78.12 85 LEU A O 1
ATOM 661 N N . THR A 1 86 ? -16.312 21.5 9.852 1 73.94 86 THR A N 1
ATOM 662 C CA . THR A 1 86 ? -17.609 21.594 9.195 1 73.94 86 THR A CA 1
ATOM 663 C C . THR A 1 86 ? -17.531 22.5 7.965 1 73.94 86 THR A C 1
ATOM 665 O O . THR A 1 86 ? -16.922 23.578 8.016 1 73.94 86 THR A O 1
ATOM 668 N N . PRO A 1 87 ? -18.125 21.984 6.879 1 67.06 87 PRO A N 1
ATOM 669 C CA . PRO A 1 87 ? -18.109 22.812 5.672 1 67.06 87 PRO A CA 1
ATOM 670 C C . PRO A 1 87 ? -18.641 24.219 5.922 1 67.06 87 PRO A C 1
ATOM 672 O O . PRO A 1 87 ? -19.641 24.391 6.625 1 67.06 87 PRO A O 1
ATOM 675 N N . GLY A 1 88 ? -17.984 25.188 5.445 1 68.94 88 GLY A N 1
ATOM 676 C CA . GLY A 1 88 ? -18.422 26.562 5.535 1 68.94 88 GLY A CA 1
ATOM 677 C C . GLY A 1 88 ? -17.938 27.266 6.793 1 68.94 88 GLY A C 1
ATOM 678 O O . GLY A 1 88 ? -18.141 28.469 6.961 1 68.94 88 GLY A O 1
ATOM 679 N N . THR A 1 89 ? -17.281 26.438 7.555 1 82.38 89 THR A N 1
ATOM 680 C CA . THR A 1 89 ? -16.766 27.031 8.781 1 82.38 89 THR A CA 1
ATOM 681 C C . THR A 1 89 ? -15.242 27.156 8.719 1 82.38 89 THR A C 1
ATOM 683 O O . THR A 1 89 ? -14.594 26.484 7.91 1 82.38 89 THR A O 1
ATOM 686 N N . GLY A 1 90 ? -14.688 28.219 9.32 1 93.75 90 GLY A N 1
ATOM 687 C CA . GLY A 1 90 ? -13.258 28.453 9.383 1 93.75 90 GLY A CA 1
ATOM 688 C C . GLY A 1 90 ? -12.812 29.125 10.664 1 93.75 90 GLY A C 1
ATOM 689 O O . GLY A 1 90 ? -13.648 29.578 11.453 1 93.75 90 GLY A O 1
ATOM 690 N N . SER A 1 91 ? -11.57 29.172 10.828 1 97.38 91 SER A N 1
ATOM 691 C CA . SER A 1 91 ? -11.023 29.656 12.094 1 97.38 91 SER A CA 1
ATOM 692 C C . SER A 1 91 ? -10.633 31.125 11.992 1 97.38 91 SER A C 1
ATOM 694 O O . SER A 1 91 ? -10.32 31.766 13.008 1 97.38 91 SER A O 1
ATOM 696 N N . PHE A 1 92 ? -10.68 31.688 10.805 1 97.81 92 PHE A N 1
ATOM 697 C CA . PHE A 1 92 ? -10.242 33.062 10.625 1 97.81 92 PHE A CA 1
ATOM 698 C C . PHE A 1 92 ? -11.391 34.031 10.891 1 97.81 92 PHE A C 1
ATOM 700 O O . PHE A 1 92 ? -11.844 34.75 9.984 1 97.81 92 PHE A O 1
ATOM 707 N N . ALA A 1 93 ? -11.758 34.188 12.094 1 97.44 93 ALA A N 1
ATOM 708 C CA . ALA A 1 93 ? -12.75 35.125 12.594 1 97.44 93 ALA A CA 1
ATOM 709 C C . ALA A 1 93 ? -12.492 35.469 14.055 1 97.44 93 ALA A C 1
ATOM 711 O O . ALA A 1 93 ? -11.836 34.719 14.773 1 97.44 93 ALA A O 1
ATOM 712 N N . GLU A 1 94 ? -13 36.562 14.484 1 97.69 94 GLU A N 1
ATOM 713 C CA . GLU A 1 94 ? -12.844 36.969 15.875 1 97.69 94 GLU A CA 1
ATOM 714 C C . GLU A 1 94 ? -13.43 35.938 16.828 1 97.69 94 GLU A C 1
ATOM 716 O O . GLU A 1 94 ? -12.891 35.719 17.906 1 97.69 94 GLU A O 1
ATOM 721 N N . TYR A 1 95 ? -14.57 35.469 16.359 1 96.88 95 TYR A N 1
ATOM 722 C CA . TYR A 1 95 ? -15.273 34.375 17.062 1 96.88 95 TYR A CA 1
ATOM 723 C C . TYR A 1 95 ? -15.664 33.25 16.109 1 96.88 95 TYR A C 1
ATOM 725 O O . TYR A 1 95 ? -15.969 33.531 14.945 1 96.88 95 TYR A O 1
ATOM 733 N N . VAL A 1 96 ? -15.648 32.062 16.625 1 96.44 96 VAL A N 1
ATOM 734 C CA . VAL A 1 96 ? -16.047 30.922 15.812 1 96.44 96 VAL A CA 1
ATOM 735 C C . VAL A 1 96 ? -16.906 29.969 16.641 1 96.44 96 VAL A C 1
ATOM 737 O O . VAL A 1 96 ? -16.734 29.875 17.859 1 96.44 96 VAL A O 1
ATOM 740 N N . ASN A 1 97 ? -17.875 29.406 15.961 1 95.62 97 ASN A N 1
ATOM 741 C CA . ASN A 1 97 ? -18.609 28.297 16.562 1 95.62 97 ASN A CA 1
ATOM 742 C C . ASN A 1 97 ? -17.922 26.969 16.281 1 95.62 97 ASN A C 1
ATOM 744 O O . ASN A 1 97 ? -17.688 26.609 15.133 1 95.62 97 ASN A O 1
ATOM 748 N N . VAL A 1 98 ? -17.594 26.266 17.359 1 96.19 98 VAL A N 1
ATOM 749 C CA . VAL A 1 98 ? -16.828 25.016 17.219 1 96.19 98 VAL A CA 1
ATOM 750 C C . VAL A 1 98 ? -17.609 23.859 17.828 1 96.19 98 VAL A C 1
ATOM 752 O O . VAL A 1 98 ? -18.156 23.984 18.922 1 96.19 98 VAL A O 1
ATOM 755 N N . ASP A 1 99 ? -17.75 22.781 17.109 1 94.25 99 ASP A N 1
ATOM 756 C CA . ASP A 1 99 ? -18.297 21.562 17.688 1 94.25 99 ASP A CA 1
ATOM 757 C C . ASP A 1 99 ? -17.547 21.172 18.953 1 94.25 99 ASP A C 1
ATOM 759 O O . ASP A 1 99 ? -16.312 21.109 18.953 1 94.25 99 ASP A O 1
ATOM 763 N N . LYS A 1 100 ? -18.25 20.812 20 1 94.06 100 LYS A N 1
ATOM 764 C CA . LYS A 1 100 ? -17.641 20.516 21.297 1 94.06 100 LYS A CA 1
ATOM 765 C C . LYS A 1 100 ? -16.672 19.344 21.203 1 94.06 100 LYS A C 1
ATOM 767 O O . LYS A 1 100 ? -15.734 19.25 22 1 94.06 100 LYS A O 1
ATOM 772 N N . ARG A 1 101 ? -16.828 18.531 20.281 1 92.75 101 ARG A N 1
ATOM 773 C CA . ARG A 1 101 ? -15.977 17.359 20.094 1 92.75 101 ARG A CA 1
ATOM 774 C C . ARG A 1 101 ? -14.594 17.766 19.609 1 92.75 101 ARG A C 1
ATOM 776 O O . ARG A 1 101 ? -13.648 16.969 19.672 1 92.75 101 ARG A O 1
ATOM 783 N N . PHE A 1 102 ? -14.383 18.984 19.094 1 93.94 102 PHE A N 1
ATOM 784 C CA . PHE A 1 102 ? -13.125 19.422 18.516 1 93.94 102 PHE A CA 1
ATOM 785 C C . PHE A 1 102 ? -12.523 20.578 19.312 1 93.94 102 PHE A C 1
ATOM 787 O O . PHE A 1 102 ? -11.922 21.484 18.734 1 93.94 102 PHE A O 1
ATOM 794 N N . ILE A 1 103 ? -12.766 20.5 20.562 1 95.69 103 ILE A N 1
ATOM 795 C CA . ILE A 1 103 ? -12.18 21.422 21.531 1 95.69 103 ILE A CA 1
ATOM 796 C C . ILE A 1 103 ? -11.188 20.688 22.422 1 95.69 103 ILE A C 1
ATOM 798 O O . ILE A 1 103 ? -11.539 19.688 23.062 1 95.69 103 ILE A O 1
ATOM 802 N N . PHE A 1 104 ? -9.977 21.203 22.516 1 97.06 104 PHE A N 1
ATOM 803 C CA . PHE A 1 104 ? -8.922 20.531 23.266 1 97.06 104 PHE A CA 1
ATOM 804 C C . PHE A 1 104 ? -8.266 21.5 24.25 1 97.06 104 PHE A C 1
ATOM 806 O O . PHE A 1 104 ? -7.523 22.391 23.844 1 97.06 104 PHE A O 1
ATOM 813 N N . PRO A 1 105 ? -8.477 21.297 25.516 1 96.94 105 PRO A N 1
ATOM 814 C CA . PRO A 1 105 ? -7.996 22.25 26.516 1 96.94 105 PRO A CA 1
ATOM 815 C C . PRO A 1 105 ? -6.473 22.266 26.625 1 96.94 105 PRO A C 1
ATOM 817 O O . PRO A 1 105 ? -5.828 21.219 26.484 1 96.94 105 PRO A O 1
ATOM 820 N N . PHE A 1 106 ? -5.957 23.422 26.844 1 98 106 PHE A N 1
ATOM 821 C CA . PHE A 1 106 ? -4.566 23.547 27.25 1 98 106 PHE A CA 1
ATOM 822 C C . PHE A 1 106 ? -4.359 23 28.656 1 98 106 PHE A C 1
ATOM 824 O O . PHE A 1 106 ? -5.312 22.875 29.438 1 98 106 PHE A O 1
ATOM 831 N N . PRO A 1 107 ? -3.074 22.625 28.953 1 96.81 107 PRO A N 1
ATOM 832 C CA . PRO A 1 107 ? -2.773 22.359 30.359 1 96.81 107 PRO A CA 1
ATOM 833 C C . PRO A 1 107 ? -3.104 23.531 31.281 1 96.81 107 PRO A C 1
ATOM 835 O O . PRO A 1 107 ? -2.902 24.688 30.891 1 96.81 107 PRO A O 1
ATOM 838 N N . GLU A 1 108 ? -3.49 23.203 32.5 1 95 108 GLU A N 1
ATOM 839 C CA . GLU A 1 108 ? -3.986 24.203 33.438 1 95 108 GLU A CA 1
ATOM 840 C C . GLU A 1 108 ? -2.908 25.234 33.75 1 95 108 GLU A C 1
ATOM 842 O O . GLU A 1 108 ? -3.215 26.406 34.031 1 95 108 GLU A O 1
ATOM 847 N N . GLU A 1 109 ? -1.718 24.828 33.625 1 95.56 109 GLU A N 1
ATOM 848 C CA . GLU A 1 109 ? -0.616 25.703 34.031 1 95.56 109 GLU A CA 1
ATOM 849 C C . GLU A 1 109 ? -0.314 26.734 32.969 1 95.56 109 GLU A C 1
ATOM 851 O O . GLU A 1 109 ? 0.404 27.703 33.219 1 95.56 109 GLU A O 1
ATOM 856 N N . ILE A 1 110 ? -0.852 26.531 31.812 1 96.94 110 ILE A N 1
ATOM 857 C CA . ILE A 1 110 ? -0.606 27.453 30.719 1 96.94 110 ILE A CA 1
ATOM 858 C C . ILE A 1 110 ? -1.782 28.422 30.578 1 96.94 110 ILE A C 1
ATOM 860 O O . ILE A 1 110 ? -2.928 27.984 30.406 1 96.94 110 ILE A O 1
ATOM 864 N N . THR A 1 111 ? -1.45 29.719 30.594 1 95.19 111 THR A N 1
ATOM 865 C CA . THR A 1 111 ? -2.496 30.734 30.531 1 95.19 111 THR A CA 1
ATOM 866 C C . THR A 1 111 ? -2.422 31.516 29.234 1 95.19 111 THR A C 1
ATOM 868 O O . THR A 1 111 ? -1.507 31.312 28.422 1 95.19 111 THR A O 1
ATOM 871 N N . LYS A 1 112 ? -3.381 32.438 29.047 1 95.56 112 LYS A N 1
ATOM 872 C CA . LYS A 1 112 ? -3.455 33.219 27.828 1 95.56 112 LYS A CA 1
ATOM 873 C C . LYS A 1 112 ? -2.256 34.156 27.719 1 95.56 112 LYS A C 1
ATOM 875 O O . LYS A 1 112 ? -2.006 34.75 26.656 1 95.56 112 LYS A O 1
ATOM 880 N N . ASP A 1 113 ? -1.524 34.375 28.75 1 96.06 113 ASP A N 1
ATOM 881 C CA . ASP A 1 113 ? -0.369 35.25 28.75 1 96.06 113 ASP A CA 1
ATOM 882 C C . ASP A 1 113 ? 0.863 34.562 28.172 1 96.06 113 ASP A C 1
ATOM 884 O O . ASP A 1 113 ? 1.858 35.188 27.844 1 96.06 113 ASP A O 1
ATOM 888 N N . ASP A 1 114 ? 0.902 33.25 28.094 1 96.56 114 ASP A N 1
ATOM 889 C CA . ASP A 1 114 ? 2.01 32.5 27.516 1 96.56 114 ASP A CA 1
ATOM 890 C C . ASP A 1 114 ? 1.952 32.531 25.984 1 96.56 114 ASP A C 1
ATOM 892 O O . ASP A 1 114 ? 1.622 31.531 25.344 1 96.56 114 ASP A O 1
ATOM 896 N N . THR A 1 115 ? 2.432 33.625 25.422 1 95.94 115 THR A N 1
ATOM 897 C CA . THR A 1 115 ? 2.295 33.875 24 1 95.94 115 THR A CA 1
ATOM 898 C C . THR A 1 115 ? 3.111 32.875 23.188 1 95.94 115 THR A C 1
ATOM 900 O O . THR A 1 115 ? 2.725 32.5 22.078 1 95.94 115 THR A O 1
ATOM 903 N N . ASP A 1 116 ? 4.199 32.375 23.766 1 96.06 116 ASP A N 1
ATOM 904 C CA . ASP A 1 116 ? 5.027 31.406 23.062 1 96.06 116 ASP A CA 1
ATOM 905 C C . ASP A 1 116 ? 4.312 30.062 22.938 1 96.06 116 ASP A C 1
ATOM 907 O O . ASP A 1 116 ? 4.324 29.453 21.859 1 96.06 116 ASP A O 1
ATOM 911 N N . ALA A 1 117 ? 3.709 29.625 24.031 1 97.19 117 ALA A N 1
ATOM 912 C CA . ALA A 1 117 ? 2.945 28.375 24.016 1 97.19 117 ALA A CA 1
ATOM 913 C C . ALA A 1 117 ? 1.781 28.469 23.031 1 97.19 117 ALA A C 1
ATOM 915 O O . ALA A 1 117 ? 1.557 27.531 22.25 1 97.19 117 ALA A O 1
ATOM 916 N N . ILE A 1 118 ? 1.113 29.578 23.047 1 97.69 118 ILE A N 1
ATOM 917 C CA . ILE A 1 118 ? -0.04 29.797 22.188 1 97.69 118 ILE A CA 1
ATOM 918 C C . ILE A 1 118 ? 0.403 29.781 20.719 1 97.69 118 ILE A C 1
ATOM 920 O O . ILE A 1 118 ? -0.231 29.141 19.875 1 97.69 118 ILE A O 1
ATOM 924 N N . ALA A 1 119 ? 1.495 30.484 20.453 1 97.62 119 ALA A N 1
ATOM 925 C CA . ALA A 1 119 ? 2.012 30.547 19.094 1 97.62 119 ALA A CA 1
ATOM 926 C C . ALA A 1 119 ? 2.387 29.156 18.578 1 97.62 119 ALA A C 1
ATOM 928 O O . ALA A 1 119 ? 2.062 28.797 17.453 1 97.62 119 ALA A O 1
ATOM 929 N N . ARG A 1 120 ? 2.996 28.344 19.391 1 97.44 120 ARG A N 1
ATOM 930 C CA . ARG A 1 120 ? 3.424 27.016 19 1 97.44 120 ARG A CA 1
ATOM 931 C C . ARG A 1 120 ? 2.225 26.125 18.688 1 97.44 120 ARG A C 1
ATOM 933 O O . ARG A 1 120 ? 2.174 25.469 17.641 1 97.44 120 ARG A O 1
ATOM 940 N N . VAL A 1 121 ? 1.266 26.125 19.562 1 98.12 121 VAL A N 1
ATOM 941 C CA . VAL A 1 121 ? 0.09 25.281 19.375 1 98.12 121 VAL A CA 1
ATOM 942 C C . VAL A 1 121 ? -0.679 25.734 18.141 1 98.12 121 VAL A C 1
ATOM 944 O O . VAL A 1 121 ? -1.138 24.922 17.344 1 98.12 121 VAL A O 1
ATOM 947 N N . THR A 1 122 ? -0.767 27.047 17.953 1 97.94 122 THR A N 1
ATOM 948 C CA . THR A 1 122 ? -1.512 27.625 16.844 1 97.94 122 THR A CA 1
ATOM 949 C C . THR A 1 122 ? -0.908 27.203 15.508 1 97.94 122 THR A C 1
ATOM 951 O O . THR A 1 122 ? -1.635 26.875 14.57 1 97.94 122 THR A O 1
ATOM 954 N N . THR A 1 123 ? 0.425 27.172 15.438 1 97.12 123 THR A N 1
ATOM 955 C CA . THR A 1 123 ? 1.081 27.047 14.141 1 97.12 123 THR A CA 1
ATOM 956 C C . THR A 1 123 ? 1.549 25.625 13.898 1 97.12 123 THR A C 1
ATOM 958 O O . THR A 1 123 ? 1.796 25.234 12.75 1 97.12 123 THR A O 1
ATOM 961 N N . LEU A 1 124 ? 1.641 24.812 14.977 1 96.81 124 LEU A N 1
ATOM 962 C CA . LEU A 1 124 ? 2.344 23.547 14.805 1 96.81 124 LEU A CA 1
ATOM 963 C C . LEU A 1 124 ? 1.411 22.359 15.047 1 96.81 124 LEU A C 1
ATOM 965 O O . LEU A 1 124 ? 1.794 21.203 14.836 1 96.81 124 LEU A O 1
ATOM 969 N N . SER A 1 125 ? 0.159 22.625 15.422 1 96.06 125 SER A N 1
ATOM 970 C CA . SER A 1 125 ? -0.754 21.531 15.719 1 96.06 125 SER A CA 1
ATOM 971 C C . SER A 1 125 ? -1.03 20.703 14.469 1 96.06 125 SER A C 1
ATOM 973 O O . SER A 1 125 ? -0.98 19.469 14.523 1 96.06 125 SER A O 1
ATOM 975 N N . ASN A 1 126 ? -1.249 21.344 13.359 1 93 126 ASN A N 1
ATOM 976 C CA . ASN A 1 126 ? -1.504 20.609 12.125 1 93 126 ASN A CA 1
ATOM 977 C C . ASN A 1 126 ? -0.277 19.828 11.68 1 93 126 ASN A C 1
ATOM 979 O O . ASN A 1 126 ? -0.361 18.609 11.445 1 93 126 ASN A O 1
ATOM 983 N N . PRO A 1 127 ? 0.892 20.469 11.594 1 94.06 127 PRO A N 1
ATOM 984 C CA . PRO A 1 127 ? 2.096 19.703 11.258 1 94.06 127 PRO A CA 1
ATOM 985 C C . PRO A 1 127 ? 2.324 18.516 12.203 1 94.06 127 PRO A C 1
ATOM 987 O O . PRO A 1 127 ? 2.721 17.438 11.766 1 94.06 127 PRO A O 1
ATOM 990 N N . ALA A 1 128 ? 2.066 18.734 13.484 1 95.31 128 ALA A N 1
ATOM 991 C CA . ALA A 1 128 ? 2.283 17.672 14.469 1 95.31 128 ALA A CA 1
ATOM 992 C C . ALA A 1 128 ? 1.32 16.516 14.242 1 95.31 128 ALA A C 1
ATOM 994 O O . ALA A 1 128 ? 1.72 15.344 14.297 1 95.31 128 ALA A O 1
ATOM 995 N N . MET A 1 129 ? 0.122 16.828 13.945 1 93.81 129 MET A N 1
ATOM 996 C CA . MET A 1 129 ? -0.916 15.812 13.758 1 93.81 129 MET A CA 1
ATOM 997 C C . MET A 1 129 ? -0.548 14.852 12.633 1 93.81 129 MET A C 1
ATOM 999 O O . MET A 1 129 ? -0.848 13.664 12.703 1 93.81 129 MET A O 1
ATOM 1003 N N . SER A 1 130 ? 0.138 15.344 11.633 1 93.25 130 SER A N 1
ATOM 1004 C CA . SER A 1 130 ? 0.452 14.57 10.438 1 93.25 130 SER A CA 1
ATOM 1005 C C . SER A 1 130 ? 1.232 13.305 10.781 1 93.25 130 SER A C 1
ATOM 1007 O O . SER A 1 130 ? 0.997 12.242 10.203 1 93.25 130 SER A O 1
ATOM 1009 N N . SER A 1 131 ? 2.162 13.398 11.773 1 95.5 131 SER A N 1
ATOM 1010 C CA . SER A 1 131 ? 2.945 12.227 12.156 1 95.5 131 SER A CA 1
ATOM 1011 C C . SER A 1 131 ? 2.312 11.5 13.336 1 95.5 131 SER A C 1
ATOM 1013 O O . SER A 1 131 ? 2.395 10.273 13.43 1 95.5 131 SER A O 1
ATOM 1015 N N . TYR A 1 132 ? 1.583 12.234 14.25 1 94.19 132 TYR A N 1
ATOM 1016 C CA . TYR A 1 132 ? 0.921 11.609 15.391 1 94.19 132 TYR A CA 1
ATOM 1017 C C . TYR A 1 132 ? -0.09 10.57 14.93 1 94.19 132 TYR A C 1
ATOM 1019 O O . TYR A 1 132 ? -0.099 9.438 15.438 1 94.19 132 TYR A O 1
ATOM 1027 N N . LEU A 1 133 ? -0.827 10.977 13.977 1 92.31 133 LEU A N 1
ATOM 1028 C CA . LEU A 1 133 ? -1.891 10.078 13.531 1 92.31 133 LEU A CA 1
ATOM 1029 C C . LEU A 1 133 ? -1.312 8.852 12.844 1 92.31 133 LEU A C 1
ATOM 1031 O O . LEU A 1 133 ? -1.877 7.758 12.938 1 92.31 133 LEU A O 1
ATOM 1035 N N . VAL A 1 134 ? -0.214 9.008 12.172 1 94.5 134 VAL A N 1
ATOM 1036 C CA . VAL A 1 134 ? 0.447 7.859 11.555 1 94.5 134 VAL A CA 1
ATOM 1037 C C . VAL A 1 134 ? 0.876 6.867 12.633 1 94.5 134 VAL A C 1
ATOM 1039 O O . VAL A 1 134 ? 0.504 5.691 12.594 1 94.5 134 VAL A O 1
ATOM 1042 N N . PHE A 1 135 ? 1.589 7.336 13.641 1 94.75 135 PHE A N 1
ATOM 1043 C CA . PHE A 1 135 ? 2.182 6.453 14.641 1 94.75 135 PHE A CA 1
ATOM 1044 C C . PHE A 1 135 ? 1.115 5.898 15.57 1 94.75 135 PHE A C 1
ATOM 1046 O O . PHE A 1 135 ? 1.176 4.73 15.969 1 94.75 135 PHE A O 1
ATOM 1053 N N . ASP A 1 136 ? 0.078 6.648 15.867 1 91.88 136 ASP A N 1
ATOM 1054 C CA . ASP A 1 136 ? -0.92 6.242 16.844 1 91.88 136 ASP A CA 1
ATOM 1055 C C . ASP A 1 136 ? -2.006 5.383 16.203 1 91.88 136 ASP A C 1
ATOM 1057 O O . ASP A 1 136 ? -2.586 4.512 16.859 1 91.88 136 ASP A O 1
ATOM 1061 N N . SER A 1 137 ? -2.262 5.688 14.953 1 89 137 SER A N 1
ATOM 1062 C CA . SER A 1 137 ? -3.445 5.062 14.375 1 89 137 SER A CA 1
ATOM 1063 C C . SER A 1 137 ? -3.072 4.121 13.234 1 89 137 SER A C 1
ATOM 1065 O O . SER A 1 137 ? -3.594 3.01 13.148 1 89 137 SER A O 1
ATOM 1067 N N . ARG A 1 138 ? -2.162 4.512 12.398 1 90.19 138 ARG A N 1
ATOM 1068 C CA . ARG A 1 138 ? -1.876 3.73 11.195 1 90.19 138 ARG A CA 1
ATOM 1069 C C . ARG A 1 138 ? -0.854 2.635 11.484 1 90.19 138 ARG A C 1
ATOM 1071 O O . ARG A 1 138 ? -0.923 1.547 10.914 1 90.19 138 ARG A O 1
ATOM 1078 N N . LEU A 1 139 ? 0.141 2.951 12.414 1 92.81 139 LEU A N 1
ATOM 1079 C CA . LEU A 1 139 ? 1.271 2.043 12.57 1 92.81 139 LEU A CA 1
ATOM 1080 C C . LEU A 1 139 ? 1.371 1.54 14.008 1 92.81 139 LEU A C 1
ATOM 1082 O O . LEU A 1 139 ? 2.367 0.918 14.383 1 92.81 139 LEU A O 1
ATOM 1086 N N . SER A 1 140 ? 0.374 1.729 14.797 1 87.25 140 SER A N 1
ATOM 1087 C CA . SER A 1 140 ? 0.444 1.437 16.219 1 87.25 140 SER A CA 1
ATOM 1088 C C . SER A 1 140 ? 0.707 -0.045 16.469 1 87.25 140 SER A C 1
ATOM 1090 O O . SER A 1 140 ? 1.339 -0.411 17.469 1 87.25 140 SER A O 1
ATOM 1092 N N . GLN A 1 141 ? 0.323 -0.848 15.516 1 85 141 GLN A N 1
ATOM 1093 C CA . GLN A 1 141 ? 0.44 -2.285 15.742 1 85 141 GLN A CA 1
ATOM 1094 C C . GLN A 1 141 ? 1.723 -2.836 15.125 1 85 141 GLN A C 1
ATOM 1096 O O . GLN A 1 141 ? 2.039 -4.016 15.289 1 85 141 GLN A O 1
ATOM 1101 N N . VAL A 1 142 ? 2.477 -1.94 14.492 1 87.31 142 VAL A N 1
ATOM 1102 C CA . VAL A 1 142 ? 3.582 -2.547 13.766 1 87.31 142 VAL A CA 1
ATOM 1103 C C . VAL A 1 142 ? 4.895 -1.877 14.164 1 87.31 142 VAL A C 1
ATOM 1105 O O . VAL A 1 142 ? 5.977 -2.389 13.859 1 87.31 142 VAL A O 1
ATOM 1108 N N . ILE A 1 143 ? 4.75 -0.762 14.867 1 90.5 143 ILE A N 1
ATOM 1109 C CA . ILE A 1 143 ? 5.988 -0.078 15.227 1 90.5 143 ILE A CA 1
ATOM 1110 C C . ILE A 1 143 ? 6.258 -0.261 16.719 1 90.5 143 ILE A C 1
ATOM 1112 O O . ILE A 1 143 ? 5.328 -0.262 17.531 1 90.5 143 ILE A O 1
ATOM 1116 N N . GLU A 1 144 ? 7.469 -0.551 17.078 1 92.19 144 GLU A N 1
ATOM 1117 C CA . GLU A 1 144 ? 8.008 -0.571 18.438 1 92.19 144 GLU A CA 1
ATOM 1118 C C . GLU A 1 144 ? 9.18 0.393 18.578 1 92.19 144 GLU A C 1
ATOM 1120 O O . GLU A 1 144 ? 9.844 0.721 17.594 1 92.19 144 GLU A O 1
ATOM 1125 N N . PRO A 1 145 ? 9.359 0.912 19.875 1 94.69 145 PRO A N 1
ATOM 1126 C CA . PRO A 1 145 ? 10.539 1.768 20.047 1 94.69 145 PRO A CA 1
ATOM 1127 C C . PRO A 1 145 ? 11.812 1.135 19.484 1 94.69 145 PRO A C 1
ATOM 1129 O O . PRO A 1 145 ? 12 -0.08 19.594 1 94.69 145 PRO A O 1
ATOM 1132 N N . GLY A 1 146 ? 12.594 1.979 18.891 1 97.5 146 GLY A N 1
ATOM 1133 C CA . GLY A 1 146 ? 13.828 1.488 18.297 1 97.5 146 GLY A CA 1
ATOM 1134 C C . GLY A 1 146 ? 13.781 1.404 16.781 1 97.5 146 GLY A C 1
ATOM 1135 O O . GLY A 1 146 ? 14.773 1.05 16.141 1 97.5 146 GLY A O 1
ATOM 1136 N N . PHE A 1 147 ? 12.656 1.832 16.219 1 97.56 147 PHE A N 1
ATOM 1137 C CA . PHE A 1 147 ? 12.5 1.721 14.766 1 97.56 147 PHE A CA 1
ATOM 1138 C C . PHE A 1 147 ? 13.305 2.797 14.055 1 97.56 147 PHE A C 1
ATOM 1140 O O . PHE A 1 147 ? 13.734 3.771 14.672 1 97.56 147 PHE A O 1
ATOM 1147 N N . THR A 1 148 ? 13.609 2.576 12.773 1 98.31 148 THR A N 1
ATOM 1148 C CA . THR A 1 148 ? 14.258 3.531 11.883 1 98.31 148 THR A CA 1
ATOM 1149 C C . THR A 1 148 ? 13.242 4.172 10.945 1 98.31 148 THR A C 1
ATOM 1151 O O . THR A 1 148 ? 12.438 3.473 10.328 1 98.31 148 THR A O 1
ATOM 1154 N N . VAL A 1 149 ? 13.305 5.535 10.891 1 98.69 149 VAL A N 1
ATOM 1155 C CA . VAL A 1 149 ? 12.328 6.238 10.07 1 98.69 149 VAL A CA 1
ATOM 1156 C C . VAL A 1 149 ? 13.047 7.168 9.094 1 98.69 149 VAL A C 1
ATOM 1158 O O . VAL A 1 149 ? 14.039 7.805 9.453 1 98.69 149 VAL A O 1
ATOM 1161 N N . ALA A 1 150 ? 12.625 7.102 7.82 1 98.88 150 ALA A N 1
ATOM 1162 C CA . ALA A 1 150 ? 13.016 8.102 6.832 1 98.88 150 ALA A CA 1
ATOM 1163 C C . ALA A 1 150 ? 11.883 9.094 6.578 1 98.88 150 ALA A C 1
ATOM 1165 O O . ALA A 1 150 ? 10.727 8.703 6.453 1 98.88 150 ALA A O 1
ATOM 1166 N N . ILE A 1 151 ? 12.219 10.312 6.555 1 98.69 151 ILE A N 1
ATOM 1167 C CA . ILE A 1 151 ? 11.227 11.359 6.332 1 98.69 151 ILE A CA 1
ATOM 1168 C C . ILE A 1 151 ? 11.508 12.055 5 1 98.69 151 ILE A C 1
ATOM 1170 O O . ILE A 1 151 ? 12.445 12.844 4.887 1 98.69 151 ILE A O 1
ATOM 1174 N N . ASN A 1 152 ? 10.672 11.734 4.031 1 98.06 152 ASN A N 1
ATOM 1175 C CA . ASN A 1 152 ? 10.703 12.414 2.738 1 98.06 152 ASN A CA 1
ATOM 1176 C C . ASN A 1 152 ? 10 13.766 2.791 1 98.06 152 ASN A C 1
ATOM 1178 O O . ASN A 1 152 ? 8.805 13.836 3.098 1 98.06 152 ASN A O 1
ATOM 1182 N N . GLY A 1 153 ? 10.711 14.844 2.52 1 96.19 153 GLY A N 1
ATOM 1183 C CA . GLY A 1 153 ? 10.188 16.188 2.727 1 96.19 153 GLY A CA 1
ATOM 1184 C C . GLY A 1 153 ? 10.461 16.719 4.121 1 96.19 153 GLY A C 1
ATOM 1185 O O . GLY A 1 153 ? 9.625 17.422 4.695 1 96.19 153 GLY A O 1
ATOM 1186 N N . VAL A 1 154 ? 11.617 16.422 4.691 1 96.56 154 VAL A N 1
ATOM 1187 C CA . VAL A 1 154 ? 11.945 16.75 6.074 1 96.56 154 VAL A CA 1
ATOM 1188 C C . VAL A 1 154 ? 12.156 18.266 6.215 1 96.56 154 VAL A C 1
ATOM 1190 O O . VAL A 1 154 ? 12.07 18.797 7.32 1 96.56 154 VAL A O 1
ATOM 1193 N N . THR A 1 155 ? 12.398 18.938 5.102 1 93 155 THR A N 1
ATOM 1194 C CA . THR A 1 155 ? 12.719 20.359 5.168 1 93 155 THR A CA 1
ATOM 1195 C C . THR A 1 155 ? 11.453 21.203 5.309 1 93 155 THR A C 1
ATOM 1197 O O . THR A 1 155 ? 11.523 22.391 5.578 1 93 155 THR A O 1
ATOM 1200 N N . GLY A 1 156 ? 10.32 20.547 5.164 1 90.56 156 GLY A N 1
ATOM 1201 C CA . GLY A 1 156 ? 9.062 21.25 5.367 1 90.56 156 GLY A CA 1
ATOM 1202 C C . GLY A 1 156 ? 8.641 21.312 6.82 1 90.56 156 GLY A C 1
ATOM 1203 O O . GLY A 1 156 ? 9.242 20.656 7.676 1 90.56 156 GLY A O 1
ATOM 1204 N N . ALA A 1 157 ? 7.59 22.062 7.074 1 89.94 157 ALA A N 1
ATOM 1205 C CA . ALA A 1 157 ? 7.086 22.266 8.43 1 89.94 157 ALA A CA 1
ATOM 1206 C C . ALA A 1 157 ? 6.656 20.938 9.055 1 89.94 157 ALA A C 1
ATOM 1208 O O . ALA A 1 157 ? 7.07 20.594 10.164 1 89.94 157 ALA A O 1
ATOM 1209 N N . SER A 1 158 ? 5.875 20.156 8.336 1 94.31 158 SER A N 1
ATOM 1210 C CA . SER A 1 158 ? 5.383 18.891 8.852 1 94.31 158 SER A CA 1
ATOM 1211 C C . SER A 1 158 ? 6.5 17.859 8.945 1 94.31 158 SER A C 1
ATOM 1213 O O . SER A 1 158 ? 6.613 17.141 9.945 1 94.31 158 SER A O 1
ATOM 1215 N N . GLY A 1 159 ? 7.344 17.828 7.945 1 95.56 159 GLY A N 1
ATOM 1216 C CA . GLY A 1 159 ? 8.422 16.859 7.922 1 95.56 159 GLY A CA 1
ATOM 1217 C C . GLY A 1 159 ? 9.438 17.062 9.031 1 95.56 159 GLY A C 1
ATOM 1218 O O . GLY A 1 159 ? 9.852 16.109 9.688 1 95.56 159 GLY A O 1
ATOM 1219 N N . SER A 1 160 ? 9.836 18.312 9.211 1 94.88 160 SER A N 1
ATOM 1220 C CA . SER A 1 160 ? 10.844 18.594 10.234 1 94.88 160 SER A CA 1
ATOM 1221 C C . SER A 1 160 ? 10.305 18.297 11.625 1 94.88 160 SER A C 1
ATOM 1223 O O . SER A 1 160 ? 11.023 17.781 12.477 1 94.88 160 SER A O 1
ATOM 1225 N N . LEU A 1 161 ? 9.07 18.625 11.852 1 95.5 161 LEU A N 1
ATOM 1226 C CA . LEU A 1 161 ? 8.461 18.344 13.141 1 95.5 161 LEU A CA 1
ATOM 1227 C C . LEU A 1 161 ? 8.297 16.828 13.344 1 95.5 161 LEU A C 1
ATOM 1229 O O . LEU A 1 161 ? 8.445 16.328 14.453 1 95.5 161 LEU A O 1
ATOM 1233 N N . ALA A 1 162 ? 7.992 16.125 12.242 1 97.62 162 ALA A N 1
ATOM 1234 C CA . ALA A 1 162 ? 7.852 14.672 12.305 1 97.62 162 ALA A CA 1
ATOM 1235 C C . ALA A 1 162 ? 9.148 14.016 12.766 1 97.62 162 ALA A C 1
ATOM 1237 O O . ALA A 1 162 ? 9.117 13.008 13.484 1 97.62 162 ALA A O 1
ATOM 1238 N N . ALA A 1 163 ? 10.25 14.57 12.367 1 97.56 163 ALA A N 1
ATOM 1239 C CA . ALA A 1 163 ? 11.547 14.047 12.797 1 97.56 163 ALA A CA 1
ATOM 1240 C C . ALA A 1 163 ? 11.688 14.102 14.312 1 97.56 163 ALA A C 1
ATOM 1242 O O . ALA A 1 163 ? 12.039 13.109 14.953 1 97.56 163 ALA A O 1
ATOM 1243 N N . GLU A 1 164 ? 11.312 15.227 14.883 1 96.31 164 GLU A N 1
ATOM 1244 C CA . GLU A 1 164 ? 11.375 15.398 16.328 1 96.31 164 GLU A CA 1
ATOM 1245 C C . GLU A 1 164 ? 10.406 14.469 17.047 1 96.31 164 GLU A C 1
ATOM 1247 O O . GLU A 1 164 ? 10.766 13.828 18.031 1 96.31 164 GLU A O 1
ATOM 1252 N N . ILE A 1 165 ? 9.258 14.422 16.531 1 97 165 ILE A N 1
ATOM 1253 C CA . ILE A 1 165 ? 8.195 13.656 17.172 1 97 165 ILE A CA 1
ATOM 1254 C C . ILE A 1 165 ? 8.531 12.172 17.125 1 97 165 ILE A C 1
ATOM 1256 O O . ILE A 1 165 ? 8.352 11.461 18.109 1 97 165 ILE A O 1
ATOM 1260 N N . ALA A 1 166 ? 9.062 11.688 15.984 1 97.69 166 ALA A N 1
ATOM 1261 C CA . ALA A 1 166 ? 9.438 10.281 15.844 1 97.69 166 ALA A CA 1
ATOM 1262 C C . ALA A 1 166 ? 10.445 9.875 16.922 1 97.69 166 ALA A C 1
ATOM 1264 O O . ALA A 1 166 ? 10.312 8.805 17.531 1 97.69 166 ALA A O 1
ATOM 1265 N N . ARG A 1 167 ? 11.375 10.75 17.188 1 96.31 167 ARG A N 1
ATOM 1266 C CA . ARG A 1 167 ? 12.422 10.445 18.156 1 96.31 167 ARG A CA 1
ATOM 1267 C C . ARG A 1 167 ? 11.914 10.648 19.594 1 96.31 167 ARG A C 1
ATOM 1269 O O . ARG A 1 167 ? 11.953 9.719 20.406 1 96.31 167 ARG A O 1
ATOM 1276 N N . LYS A 1 168 ? 11.375 11.781 19.875 1 95.19 168 LYS A N 1
ATOM 1277 C CA . LYS A 1 168 ? 11.117 12.203 21.25 1 95.19 168 LYS A CA 1
ATOM 1278 C C . LYS A 1 168 ? 9.859 11.531 21.797 1 95.19 168 LYS A C 1
ATOM 1280 O O . LYS A 1 168 ? 9.766 11.273 23 1 95.19 168 LYS A O 1
ATOM 1285 N N . LYS A 1 169 ? 8.93 11.289 20.953 1 95.25 169 LYS A N 1
ATOM 1286 C CA . LYS A 1 169 ? 7.645 10.789 21.422 1 95.25 169 LYS A CA 1
ATOM 1287 C C . LYS A 1 169 ? 7.504 9.297 21.172 1 95.25 169 LYS A C 1
ATOM 1289 O O . LYS A 1 169 ? 7.008 8.555 22.016 1 95.25 169 LYS A O 1
ATOM 1294 N N . TYR A 1 170 ? 8.047 8.82 20.047 1 96.38 170 TYR A N 1
ATOM 1295 C CA . TYR A 1 170 ? 7.703 7.461 19.656 1 96.38 170 TYR A CA 1
ATOM 1296 C C . TYR A 1 170 ? 8.93 6.562 19.672 1 96.38 170 TYR A C 1
ATOM 1298 O O . TYR A 1 170 ? 8.844 5.367 19.375 1 96.38 170 TYR A O 1
ATOM 1306 N N . GLY A 1 171 ? 10.086 7.102 19.922 1 96.62 171 GLY A N 1
ATOM 1307 C CA . GLY A 1 171 ? 11.258 6.309 20.281 1 96.62 171 GLY A CA 1
ATOM 1308 C C . GLY A 1 171 ? 12.031 5.828 19.062 1 96.62 171 GLY A C 1
ATOM 1309 O O . GLY A 1 171 ? 12.695 4.793 19.125 1 96.62 171 GLY A O 1
ATOM 1310 N N . ALA A 1 172 ? 11.969 6.52 17.953 1 98 172 ALA A N 1
ATOM 1311 C CA . ALA A 1 172 ? 12.812 6.172 16.812 1 98 172 ALA A CA 1
ATOM 1312 C C . ALA A 1 172 ? 14.289 6.191 17.203 1 98 172 ALA A C 1
ATOM 1314 O O . ALA A 1 172 ? 14.75 7.129 17.859 1 98 172 ALA A O 1
ATOM 1315 N N . SER A 1 173 ? 14.961 5.156 16.859 1 98.19 173 SER A N 1
ATOM 1316 C CA . SER A 1 173 ? 16.391 5.086 17.156 1 98.19 173 SER A CA 1
ATOM 1317 C C . SER A 1 173 ? 17.203 5.816 16.094 1 98.19 173 SER A C 1
ATOM 1319 O O . SER A 1 173 ? 18.266 6.363 16.391 1 98.19 173 SER A O 1
ATOM 1321 N N . LYS A 1 174 ? 16.688 5.77 14.852 1 98.56 174 LYS A N 1
ATOM 1322 C CA . LYS A 1 174 ? 17.328 6.457 13.734 1 98.56 174 LYS A CA 1
ATOM 1323 C C . LYS A 1 174 ? 16.297 7.254 12.93 1 98.56 174 LYS A C 1
ATOM 1325 O O . LYS A 1 174 ? 15.203 6.762 12.648 1 98.56 174 LYS A O 1
ATOM 1330 N N . VAL A 1 175 ? 16.719 8.461 12.625 1 98.75 175 VAL A N 1
ATOM 1331 C CA . VAL A 1 175 ? 15.898 9.352 11.812 1 98.75 175 VAL A CA 1
ATOM 1332 C C . VAL A 1 175 ? 16.703 9.859 10.625 1 98.75 175 VAL A C 1
ATOM 1334 O O . VAL A 1 175 ? 17.734 10.523 10.797 1 98.75 175 VAL A O 1
ATOM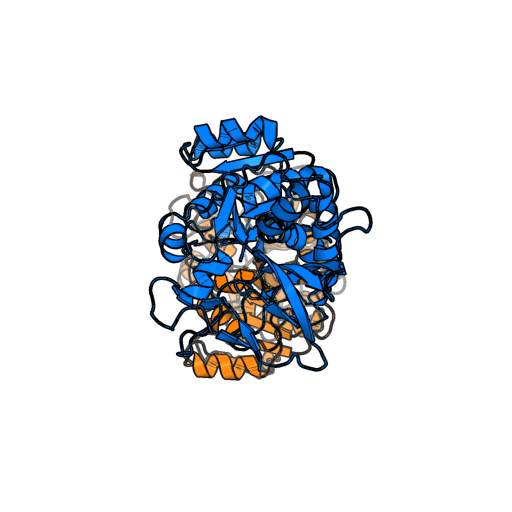 1337 N N . ILE A 1 176 ? 16.234 9.531 9.391 1 98.88 176 ILE A N 1
ATOM 1338 C CA . ILE A 1 176 ? 16.891 9.922 8.156 1 98.88 176 ILE A CA 1
ATOM 1339 C C . ILE A 1 176 ? 16.078 11.008 7.449 1 98.88 176 ILE A C 1
ATOM 1341 O O . ILE A 1 176 ? 14.891 10.828 7.188 1 98.88 176 ILE A O 1
ATOM 1345 N N . GLY A 1 177 ? 16.719 12.125 7.16 1 98.62 177 GLY A N 1
ATOM 1346 C CA . GLY A 1 177 ? 16.047 13.203 6.438 1 98.62 177 GLY A CA 1
ATOM 1347 C C . GLY A 1 177 ? 16.328 13.18 4.945 1 98.62 177 GLY A C 1
ATOM 1348 O O . GLY A 1 177 ? 17.484 13.133 4.527 1 98.62 177 GLY A O 1
ATOM 1349 N N . VAL A 1 178 ? 15.297 13.164 4.156 1 98.56 178 VAL A N 1
ATOM 1350 C CA . VAL A 1 178 ? 15.398 13.203 2.699 1 98.56 178 VAL A CA 1
ATOM 1351 C C . VAL A 1 178 ? 14.805 14.508 2.176 1 98.56 178 VAL A C 1
ATOM 1353 O O . VAL A 1 178 ? 13.734 14.93 2.625 1 98.56 178 VAL A O 1
ATOM 1356 N N . GLY A 1 179 ? 15.477 15.172 1.285 1 96.56 179 GLY A N 1
ATOM 1357 C CA . GLY A 1 179 ? 14.984 16.422 0.721 1 96.56 179 GLY A CA 1
ATOM 1358 C C . GLY A 1 179 ? 15.82 16.922 -0.439 1 96.56 179 GLY A C 1
ATOM 1359 O O . GLY A 1 179 ? 16.844 16.328 -0.773 1 96.56 179 GLY A O 1
ATOM 1360 N N . ARG A 1 180 ? 15.484 18 -1.062 1 91 180 ARG A N 1
ATOM 1361 C CA . ARG A 1 180 ? 16.094 18.5 -2.285 1 91 180 ARG A CA 1
ATOM 1362 C C . ARG A 1 180 ? 17.344 19.312 -1.977 1 91 180 ARG A C 1
ATOM 1364 O O . ARG A 1 180 ? 18.391 19.141 -2.627 1 91 180 ARG A O 1
ATOM 1371 N N . SER A 1 181 ? 17.281 20.141 -0.942 1 90.31 181 SER A N 1
ATOM 1372 C CA . SER A 1 181 ? 18.375 21.062 -0.646 1 90.31 181 SER A CA 1
ATOM 1373 C C . SER A 1 181 ? 19.328 20.469 0.385 1 90.31 181 SER A C 1
ATOM 1375 O O . SER A 1 181 ? 18.969 20.328 1.557 1 90.31 181 SER A O 1
ATOM 1377 N N . GLU A 1 182 ? 20.5 20.266 -0.066 1 94.12 182 GLU A N 1
ATOM 1378 C CA . GLU A 1 182 ? 21.484 19.719 0.858 1 94.12 182 GLU A CA 1
ATOM 1379 C C . GLU A 1 182 ? 21.766 20.688 2.002 1 94.12 182 GLU A C 1
ATOM 1381 O O . GLU A 1 182 ? 21.906 20.281 3.154 1 94.12 182 GLU A O 1
ATOM 1386 N N . ASP A 1 183 ? 21.812 21.953 1.643 1 95.25 183 ASP A N 1
ATOM 1387 C CA . ASP A 1 183 ? 22.094 22.969 2.656 1 95.25 183 ASP A CA 1
ATOM 1388 C C . ASP A 1 183 ? 20.984 23.016 3.707 1 95.25 183 ASP A C 1
ATOM 1390 O O . ASP A 1 183 ? 21.266 23.094 4.906 1 95.25 183 ASP A O 1
ATOM 1394 N N . LYS A 1 184 ? 19.828 22.906 3.297 1 93.56 184 LYS A N 1
ATOM 1395 C CA . LYS A 1 184 ? 18.703 22.891 4.238 1 93.56 184 LYS A CA 1
ATOM 1396 C C . LYS A 1 184 ? 18.703 21.625 5.082 1 93.56 184 LYS A C 1
ATOM 1398 O O . LYS A 1 184 ? 18.391 21.672 6.277 1 93.56 184 LYS A O 1
ATOM 1403 N N . LEU A 1 185 ? 19.094 20.578 4.469 1 97.06 185 LEU A N 1
ATOM 1404 C CA . LEU A 1 185 ? 19.172 19.328 5.199 1 97.06 185 LEU A CA 1
ATOM 1405 C C . LEU A 1 185 ? 20.234 19.391 6.297 1 97.06 185 LEU A C 1
ATOM 1407 O O . LEU A 1 185 ? 19.984 19.016 7.441 1 97.06 185 LEU A O 1
ATOM 1411 N N . LYS A 1 186 ? 21.344 19.891 5.938 1 97.12 186 LYS A N 1
ATOM 1412 C CA . LYS A 1 186 ? 22.422 20.016 6.898 1 97.12 186 LYS A CA 1
ATOM 1413 C C . LYS A 1 186 ? 22.016 20.891 8.078 1 97.12 186 LYS A C 1
ATOM 1415 O O . LYS A 1 186 ? 22.359 20.594 9.227 1 97.12 186 LYS A O 1
ATOM 1420 N N . ALA A 1 187 ? 21.281 21.891 7.793 1 94.38 187 ALA A N 1
ATOM 1421 C CA . ALA A 1 187 ? 20.859 22.844 8.828 1 94.38 187 ALA A CA 1
ATOM 1422 C C . ALA A 1 187 ? 19.891 22.188 9.805 1 94.38 187 ALA A C 1
ATOM 1424 O O . ALA A 1 187 ? 19.703 22.672 10.922 1 94.38 187 ALA A O 1
ATOM 1425 N N . LEU A 1 188 ? 19.297 21.062 9.422 1 94.69 188 LEU A N 1
ATOM 1426 C CA . LEU A 1 188 ? 18.266 20.422 10.234 1 94.69 188 LEU A CA 1
ATOM 1427 C C . LEU A 1 188 ? 18.875 19.312 11.086 1 94.69 188 LEU A C 1
ATOM 1429 O O . LEU A 1 188 ? 18.234 18.797 12 1 94.69 188 LEU A O 1
ATOM 1433 N N . VAL A 1 189 ? 20.141 18.922 10.836 1 96.5 189 VAL A N 1
ATOM 1434 C CA . VAL A 1 189 ? 20.75 17.766 11.461 1 96.5 189 VAL A CA 1
ATOM 1435 C C . VAL A 1 189 ? 20.719 17.922 12.984 1 96.5 189 VAL A C 1
ATOM 1437 O O . VAL A 1 189 ? 20.188 17.062 13.688 1 96.5 189 VAL A O 1
ATOM 1440 N N . GLU A 1 190 ? 21.172 18.984 13.484 1 94.19 190 GLU A N 1
ATOM 1441 C CA . GLU A 1 190 ? 21.281 19.156 14.922 1 94.19 190 GLU A CA 1
ATOM 1442 C C . GLU A 1 190 ? 19.938 19.516 15.547 1 94.19 190 GLU A C 1
ATOM 1444 O O . GLU A 1 190 ? 19.469 18.828 16.469 1 94.19 190 GLU A O 1
ATOM 1449 N N . PRO A 1 191 ? 19.219 20.484 14.992 1 92.19 191 PRO A N 1
ATOM 1450 C CA . PRO A 1 191 ? 18 20.922 15.656 1 92.19 191 PRO A CA 1
ATOM 1451 C C . PRO A 1 191 ? 16.906 19.844 15.641 1 92.19 191 PRO A C 1
ATOM 1453 O O . PRO A 1 191 ? 16.078 19.797 16.547 1 92.19 191 PRO A O 1
ATOM 1456 N N . LYS A 1 192 ? 16.969 18.984 14.617 1 94.38 192 LYS A N 1
ATOM 1457 C CA . LYS A 1 192 ? 15.891 18.016 14.492 1 94.38 192 LYS A CA 1
ATOM 1458 C C . LYS A 1 192 ? 16.391 16.609 14.789 1 94.38 192 LYS A C 1
ATOM 1460 O O . LYS A 1 192 ? 15.617 15.641 14.727 1 94.38 192 LYS A O 1
ATOM 1465 N N . GLY A 1 193 ? 17.656 16.484 15.125 1 94.5 193 GLY A N 1
ATOM 1466 C CA . GLY A 1 193 ? 18.219 15.211 15.547 1 94.5 193 GLY A CA 1
ATOM 1467 C C . GLY A 1 193 ? 18.297 14.195 14.43 1 94.5 193 GLY A C 1
ATOM 1468 O O . GLY A 1 193 ? 17.969 13.023 14.625 1 94.5 193 GLY A O 1
ATOM 1469 N N . LEU A 1 194 ? 18.656 14.602 13.227 1 97.94 194 LEU A N 1
ATOM 1470 C CA . LEU A 1 194 ? 18.797 13.672 12.109 1 97.94 194 LEU A CA 1
ATOM 1471 C C . LEU A 1 194 ? 20.078 12.859 12.234 1 97.94 194 LEU A C 1
ATOM 1473 O O . LEU A 1 194 ? 21.125 13.406 12.578 1 97.94 194 LEU A O 1
ATOM 1477 N N . ASP A 1 195 ? 19.969 11.602 12.062 1 98.44 195 ASP A N 1
ATOM 1478 C CA . ASP A 1 195 ? 21.141 10.734 12.094 1 98.44 195 ASP A CA 1
ATOM 1479 C C . ASP A 1 195 ? 21.844 10.711 10.734 1 98.44 195 ASP A C 1
ATOM 1481 O O . ASP A 1 195 ? 23.047 10.414 10.656 1 98.44 195 ASP A O 1
ATOM 1485 N N . ALA A 1 196 ? 21.078 10.953 9.672 1 98.5 196 ALA A N 1
ATOM 1486 C CA . ALA A 1 196 ? 21.609 11.016 8.312 1 98.5 196 ALA A CA 1
ATOM 1487 C C . ALA A 1 196 ? 20.734 11.883 7.422 1 98.5 196 ALA A C 1
ATOM 1489 O O . ALA A 1 196 ? 19.562 12.133 7.738 1 98.5 196 ALA A O 1
ATOM 1490 N N . ILE A 1 197 ? 21.344 12.383 6.375 1 98.56 197 ILE A N 1
ATOM 1491 C CA . ILE A 1 197 ? 20.609 13.133 5.363 1 98.56 197 ILE A CA 1
ATOM 1492 C C . ILE A 1 197 ? 20.875 12.531 3.982 1 98.56 197 ILE A C 1
ATOM 1494 O O . ILE A 1 197 ? 21.984 12.07 3.701 1 98.56 197 ILE A O 1
ATOM 1498 N N . ILE A 1 198 ? 19.844 12.508 3.191 1 98.56 198 ILE A N 1
ATOM 1499 C CA . ILE A 1 198 ? 19.938 12.023 1.819 1 98.56 198 ILE A CA 1
ATOM 1500 C C . ILE A 1 198 ? 19.344 13.055 0.864 1 98.56 198 ILE A C 1
ATOM 1502 O O . ILE A 1 198 ? 18.109 13.117 0.702 1 98.56 198 ILE A O 1
ATOM 1506 N N . PRO A 1 199 ? 20.25 13.852 0.175 1 97.94 199 PRO A N 1
ATOM 1507 C CA . PRO A 1 199 ? 19.75 14.812 -0.814 1 97.94 199 PRO A CA 1
ATOM 1508 C C . PRO A 1 199 ? 19.172 14.141 -2.057 1 97.94 199 PRO A C 1
ATOM 1510 O O . PRO A 1 199 ? 19.766 13.195 -2.584 1 97.94 199 PRO A O 1
ATOM 1513 N N . LEU A 1 200 ? 18.062 14.625 -2.512 1 96.62 200 LEU A N 1
ATOM 1514 C CA . LEU A 1 200 ? 17.438 14.094 -3.723 1 96.62 200 LEU A CA 1
ATOM 1515 C C . LEU A 1 200 ? 18.266 14.453 -4.957 1 96.62 200 LEU A C 1
ATOM 1517 O O . LEU A 1 200 ? 18.047 13.906 -6.039 1 96.62 200 LEU A O 1
ATOM 1521 N N . THR A 1 201 ? 19.234 15.32 -4.758 1 95.75 201 THR A N 1
ATOM 1522 C CA . THR A 1 201 ? 20.125 15.695 -5.848 1 95.75 201 THR A CA 1
ATOM 1523 C C . THR A 1 201 ? 21.203 14.641 -6.043 1 95.75 201 THR A C 1
ATOM 1525 O O . THR A 1 201 ? 21.906 14.648 -7.059 1 95.75 201 THR A O 1
ATOM 1528 N N . ASP A 1 202 ? 21.375 13.766 -5.086 1 96.69 202 ASP A N 1
ATOM 1529 C CA . ASP A 1 202 ? 22.328 12.672 -5.234 1 96.69 202 ASP A CA 1
ATOM 1530 C C . ASP A 1 202 ? 21.938 11.758 -6.395 1 96.69 202 ASP A C 1
ATOM 1532 O O . ASP A 1 202 ? 20.781 11.703 -6.785 1 96.69 202 ASP A O 1
ATOM 1536 N N . SER A 1 203 ? 23 11.133 -6.941 1 97.62 203 SER A N 1
ATOM 1537 C CA . SER A 1 203 ? 22.703 10.07 -7.902 1 97.62 203 SER A CA 1
ATOM 1538 C C . SER A 1 203 ? 21.969 8.906 -7.242 1 97.62 203 SER A C 1
ATOM 1540 O O . SER A 1 203 ? 21.984 8.773 -6.016 1 97.62 203 SER A O 1
ATOM 1542 N N . ASP A 1 204 ? 21.328 8.117 -8.016 1 97.56 204 ASP A N 1
ATOM 1543 C CA . ASP A 1 204 ? 20.641 6.941 -7.484 1 97.56 204 ASP A CA 1
ATOM 1544 C C . ASP A 1 204 ? 21.609 6.023 -6.746 1 97.56 204 ASP A C 1
ATOM 1546 O O . ASP A 1 204 ? 21.281 5.484 -5.688 1 97.56 204 ASP A O 1
ATOM 1550 N N . GLU A 1 205 ? 22.766 5.875 -7.266 1 98 205 GLU A N 1
ATOM 1551 C CA . GLU A 1 205 ? 23.781 5.043 -6.625 1 98 205 GLU A CA 1
ATOM 1552 C C . GLU A 1 205 ? 24.141 5.578 -5.246 1 98 205 GLU A C 1
ATOM 1554 O O . GLU A 1 205 ? 24.266 4.812 -4.285 1 98 205 GLU A O 1
ATOM 1559 N N . GLU A 1 206 ? 24.297 6.883 -5.164 1 98 206 GLU A N 1
ATOM 1560 C CA . GLU A 1 206 ? 24.641 7.516 -3.896 1 98 206 GLU A CA 1
ATOM 1561 C C . GLU A 1 206 ? 23.516 7.379 -2.885 1 98 206 GLU A C 1
ATOM 1563 O O . GLU A 1 206 ? 23.75 7.078 -1.714 1 98 206 GLU A O 1
ATOM 1568 N N . MET A 1 207 ? 22.328 7.609 -3.316 1 98.19 207 MET A N 1
ATOM 1569 C CA . MET A 1 207 ? 21.172 7.465 -2.436 1 98.19 207 MET A CA 1
ATOM 1570 C C . MET A 1 207 ? 21.062 6.039 -1.912 1 98.19 207 MET A C 1
ATOM 1572 O O . MET A 1 207 ? 20.859 5.824 -0.714 1 98.19 207 MET A O 1
ATOM 1576 N N . THR A 1 208 ? 21.203 5.051 -2.812 1 98.44 208 THR A N 1
ATOM 1577 C CA . THR A 1 208 ? 21.141 3.646 -2.432 1 98.44 208 THR A CA 1
ATOM 1578 C C . THR A 1 208 ? 22.203 3.314 -1.402 1 98.44 208 THR A C 1
ATOM 1580 O O . THR A 1 208 ? 21.938 2.637 -0.408 1 98.44 208 THR A O 1
ATOM 1583 N N . LYS A 1 209 ? 23.391 3.812 -1.638 1 98.25 209 LYS A N 1
ATOM 1584 C CA . LYS A 1 209 ? 24.484 3.586 -0.712 1 98.25 209 LYS A CA 1
ATOM 1585 C C . LYS A 1 209 ? 24.188 4.164 0.667 1 98.25 209 LYS A C 1
ATOM 1587 O O . LYS A 1 209 ? 24.375 3.496 1.684 1 98.25 209 LYS A O 1
ATOM 1592 N N . LYS A 1 210 ? 23.703 5.348 0.721 1 98.19 210 LYS A N 1
ATOM 1593 C CA . LYS A 1 210 ? 23.375 5.988 1.994 1 98.19 210 LYS A CA 1
ATOM 1594 C C . LYS A 1 210 ? 22.266 5.246 2.721 1 98.19 210 LYS A C 1
ATOM 1596 O O . LYS A 1 210 ? 22.344 5.012 3.928 1 98.19 210 LYS A O 1
ATOM 1601 N N . PHE A 1 211 ? 21.219 4.809 2.004 1 98.38 211 PHE A N 1
ATOM 1602 C CA . PHE A 1 211 ? 20.125 4.055 2.602 1 98.38 211 PHE A CA 1
ATOM 1603 C C . PHE A 1 211 ? 20.625 2.713 3.129 1 98.38 211 PHE A C 1
ATOM 1605 O O . PHE A 1 211 ? 20.109 2.205 4.129 1 98.38 211 PHE A O 1
ATOM 1612 N N . SER A 1 212 ? 21.609 2.139 2.453 1 97.94 212 SER A N 1
ATOM 1613 C CA . SER A 1 212 ? 22.078 0.801 2.797 1 97.94 212 SER A CA 1
ATOM 1614 C C . SER A 1 212 ? 22.703 0.778 4.188 1 97.94 212 SER A C 1
ATOM 1616 O O . SER A 1 212 ? 22.906 -0.292 4.766 1 97.94 212 SER A O 1
ATOM 1618 N N . GLU A 1 213 ? 23 1.967 4.703 1 97.81 213 GLU A N 1
ATOM 1619 C CA . GLU A 1 213 ? 23.594 2.07 6.031 1 97.81 213 GLU A CA 1
ATOM 1620 C C . GLU A 1 213 ? 22.547 1.879 7.117 1 97.81 213 GLU A C 1
ATOM 1622 O O . GLU A 1 213 ? 22.875 1.719 8.297 1 97.81 213 GLU A O 1
ATOM 1627 N N . PHE A 1 214 ? 21.266 1.838 6.684 1 97.31 214 PHE A N 1
ATOM 1628 C CA . PHE A 1 214 ? 20.172 1.778 7.641 1 97.31 214 PHE A CA 1
ATOM 1629 C C . PHE A 1 214 ? 19.188 0.677 7.266 1 97.31 214 PHE A C 1
ATOM 1631 O O . PHE A 1 214 ? 19.094 0.296 6.098 1 97.31 214 PHE A O 1
ATOM 1638 N N . ASP A 1 215 ? 18.5 0.148 8.164 1 94.88 215 ASP A N 1
ATOM 1639 C CA . ASP A 1 215 ? 17.391 -0.782 7.98 1 94.88 215 ASP A CA 1
ATOM 1640 C C . ASP A 1 215 ? 16.062 -0.098 8.25 1 94.88 215 ASP A C 1
ATOM 1642 O O . ASP A 1 215 ? 15.453 -0.296 9.312 1 94.88 215 ASP A O 1
ATOM 1646 N N . VAL A 1 216 ? 15.594 0.617 7.25 1 97.94 216 VAL A N 1
ATOM 1647 C CA . VAL A 1 216 ? 14.461 1.52 7.418 1 97.94 216 VAL A CA 1
ATOM 1648 C C . VAL A 1 216 ? 13.18 0.711 7.617 1 97.94 216 VAL A C 1
ATOM 1650 O O . VAL A 1 216 ? 12.914 -0.238 6.871 1 97.94 216 VAL A O 1
ATOM 1653 N N . ASP A 1 217 ? 12.367 1.104 8.609 1 97.81 217 ASP A N 1
ATOM 1654 C CA . ASP A 1 217 ? 11.102 0.446 8.914 1 97.81 217 ASP A CA 1
ATOM 1655 C C . ASP A 1 217 ? 9.922 1.22 8.328 1 97.81 217 ASP A C 1
ATOM 1657 O O . ASP A 1 217 ? 8.938 0.623 7.898 1 97.81 217 ASP A O 1
ATOM 1661 N N . VAL A 1 218 ? 10.086 2.555 8.375 1 98.38 218 VAL A N 1
ATOM 1662 C CA . VAL A 1 218 ? 8.969 3.426 8.039 1 98.38 218 VAL A CA 1
ATOM 1663 C C . VAL A 1 218 ? 9.461 4.598 7.191 1 98.38 218 VAL A C 1
ATOM 1665 O O . VAL A 1 218 ? 10.531 5.152 7.453 1 98.38 218 VAL A O 1
ATOM 1668 N N . VAL A 1 219 ? 8.734 4.934 6.188 1 98.69 219 VAL A N 1
ATOM 1669 C CA . VAL A 1 219 ? 8.922 6.195 5.477 1 98.69 219 VAL A CA 1
ATOM 1670 C C . VAL A 1 219 ? 7.684 7.074 5.664 1 98.69 219 VAL A C 1
ATOM 1672 O O . VAL A 1 219 ? 6.562 6.645 5.387 1 98.69 219 VAL A O 1
ATOM 1675 N N . LEU A 1 220 ? 7.82 8.219 6.246 1 98.62 220 LEU A N 1
ATOM 1676 C CA . LEU A 1 220 ? 6.805 9.266 6.188 1 98.62 220 LEU A CA 1
ATOM 1677 C C . LEU A 1 220 ? 7.008 10.148 4.969 1 98.62 220 LEU A C 1
ATOM 1679 O O . LEU A 1 220 ? 8.023 10.852 4.863 1 98.62 220 LEU A O 1
ATOM 1683 N N . ASP A 1 221 ? 6.078 10.125 4.098 1 98.38 221 ASP A N 1
ATOM 1684 C CA . ASP A 1 221 ? 6.25 10.844 2.834 1 98.38 221 ASP A CA 1
ATOM 1685 C C . ASP A 1 221 ? 5.352 12.078 2.773 1 98.38 221 ASP A C 1
ATOM 1687 O O . ASP A 1 221 ? 4.133 11.961 2.629 1 98.38 221 ASP A O 1
ATOM 1691 N N . TYR A 1 222 ? 5.953 13.188 2.744 1 96.31 222 TYR A N 1
ATOM 1692 C CA . TYR A 1 222 ? 5.234 14.453 2.654 1 96.31 222 TYR A CA 1
ATOM 1693 C C . TYR A 1 222 ? 5.316 15.031 1.245 1 96.31 222 TYR A C 1
ATOM 1695 O O . TYR A 1 222 ? 4.949 16.188 1.019 1 96.31 222 TYR A O 1
ATOM 1703 N N . THR A 1 223 ? 5.754 14.273 0.262 1 95 223 THR A N 1
ATOM 1704 C CA . THR A 1 223 ? 6.047 14.82 -1.06 1 95 223 THR A CA 1
ATOM 1705 C C . THR A 1 223 ? 5.207 14.125 -2.129 1 95 223 THR A C 1
ATOM 1707 O O . THR A 1 223 ? 4.441 14.773 -2.846 1 95 223 THR A O 1
ATOM 1710 N N . TRP A 1 224 ? 5.344 12.836 -2.178 1 96.31 224 TRP A N 1
ATOM 1711 C CA . TRP A 1 224 ? 4.824 11.984 -3.248 1 96.31 224 TRP A CA 1
ATOM 1712 C C . TRP A 1 224 ? 5.488 12.32 -4.578 1 96.31 224 TRP A C 1
ATOM 1714 O O . TRP A 1 224 ? 6.664 12.703 -4.617 1 96.31 224 TRP A O 1
ATOM 1724 N N . GLY A 1 225 ? 4.926 12.031 -5.738 1 95.19 225 GLY A N 1
ATOM 1725 C CA . GLY A 1 225 ? 5.512 12.352 -7.031 1 95.19 225 GLY A CA 1
ATOM 1726 C C . GLY A 1 225 ? 6.879 11.727 -7.238 1 95.19 225 GLY A C 1
ATOM 1727 O O . GLY A 1 225 ? 7.156 10.648 -6.711 1 95.19 225 GLY A O 1
ATOM 1728 N N . LYS A 1 226 ? 7.707 12.414 -8 1 94.12 226 LYS A N 1
ATOM 1729 C CA . LYS A 1 226 ? 9 11.875 -8.406 1 94.12 226 LYS A CA 1
ATOM 1730 C C . LYS A 1 226 ? 9.93 11.711 -7.211 1 94.12 226 LYS A C 1
ATOM 1732 O O . LYS A 1 226 ? 10.719 10.766 -7.156 1 94.12 226 LYS A O 1
ATOM 1737 N N . ALA A 1 227 ? 9.859 12.617 -6.281 1 94.94 227 ALA A N 1
ATOM 1738 C CA . ALA A 1 227 ? 10.695 12.539 -5.09 1 94.94 227 ALA A CA 1
ATOM 1739 C C . ALA A 1 227 ? 10.414 11.266 -4.301 1 94.94 227 ALA A C 1
ATOM 1741 O O . ALA A 1 227 ? 11.336 10.555 -3.908 1 94.94 227 ALA A O 1
ATOM 1742 N N . ALA A 1 228 ? 9.172 10.961 -4.109 1 96.81 228 ALA A N 1
ATOM 1743 C CA . ALA A 1 228 ? 8.773 9.75 -3.391 1 96.81 228 ALA A CA 1
ATOM 1744 C C . ALA A 1 228 ? 9.18 8.5 -4.16 1 96.81 228 ALA A C 1
ATOM 1746 O O . ALA A 1 228 ? 9.648 7.523 -3.57 1 96.81 228 ALA A O 1
ATOM 1747 N N . GLU A 1 229 ? 8.953 8.547 -5.441 1 95.62 229 GLU A N 1
ATOM 1748 C CA . GLU A 1 229 ? 9.328 7.422 -6.297 1 95.62 229 GLU A CA 1
ATOM 1749 C C . GLU A 1 229 ? 10.805 7.09 -6.164 1 95.62 229 GLU A C 1
ATOM 1751 O O . GLU A 1 229 ? 11.172 5.938 -5.922 1 95.62 229 GLU A O 1
ATOM 1756 N N . ARG A 1 230 ? 11.641 8.094 -6.285 1 96.06 230 ARG A N 1
ATOM 1757 C CA . ARG A 1 230 ? 13.086 7.895 -6.191 1 96.06 230 ARG A CA 1
ATOM 1758 C C . ARG A 1 230 ? 13.477 7.379 -4.809 1 96.06 230 ARG A C 1
ATOM 1760 O O . ARG A 1 230 ? 14.312 6.48 -4.688 1 96.06 230 ARG A O 1
ATOM 1767 N N . THR A 1 231 ? 12.891 7.965 -3.816 1 97.81 231 THR A N 1
ATOM 1768 C CA . THR A 1 231 ? 13.172 7.539 -2.449 1 97.81 231 THR A CA 1
ATOM 1769 C C . THR A 1 231 ? 12.82 6.07 -2.254 1 97.81 231 THR A C 1
ATOM 1771 O O . THR A 1 231 ? 13.648 5.285 -1.775 1 97.81 231 THR A O 1
ATOM 1774 N N . LEU A 1 232 ? 11.648 5.699 -2.658 1 97.75 232 LEU A N 1
ATOM 1775 C CA . LEU A 1 232 ? 11.195 4.324 -2.473 1 97.75 232 LEU A CA 1
ATOM 1776 C C . LEU A 1 232 ? 12.078 3.352 -3.244 1 97.75 232 LEU A C 1
ATOM 1778 O O . LEU A 1 232 ? 12.531 2.344 -2.693 1 97.75 232 LEU A O 1
ATOM 1782 N N . LEU A 1 233 ? 12.352 3.658 -4.496 1 96.88 233 LEU A N 1
ATOM 1783 C CA . LEU A 1 233 ? 13.094 2.732 -5.348 1 96.88 233 LEU A CA 1
ATOM 1784 C C . LEU A 1 233 ? 14.516 2.545 -4.832 1 96.88 233 LEU A C 1
ATOM 1786 O O . LEU A 1 233 ? 15.023 1.422 -4.793 1 96.88 233 LEU A O 1
ATOM 1790 N N . ASN A 1 234 ? 15.148 3.641 -4.43 1 98.12 234 ASN A N 1
ATOM 1791 C CA . ASN A 1 234 ? 16.516 3.523 -3.926 1 98.12 234 ASN A CA 1
ATOM 1792 C C . ASN A 1 234 ? 16.562 2.852 -2.557 1 98.12 234 ASN A C 1
ATOM 1794 O O . ASN A 1 234 ? 17.5 2.133 -2.24 1 98.12 234 ASN A O 1
ATOM 1798 N N . LEU A 1 235 ? 15.547 3.088 -1.74 1 98.19 235 LEU A N 1
ATOM 1799 C CA . LEU A 1 235 ? 15.43 2.395 -0.463 1 98.19 235 LEU A CA 1
ATOM 1800 C C . LEU A 1 235 ? 15.258 0.894 -0.672 1 98.19 235 LEU A C 1
ATOM 1802 O O . LEU A 1 235 ? 15.945 0.092 -0.03 1 98.19 235 LEU A O 1
ATOM 1806 N N . ILE A 1 236 ? 14.414 0.513 -1.573 1 96.62 236 ILE A N 1
ATOM 1807 C CA . ILE A 1 236 ? 14.156 -0.892 -1.868 1 96.62 236 ILE A CA 1
ATOM 1808 C C . ILE A 1 236 ? 15.438 -1.56 -2.369 1 96.62 236 ILE A C 1
ATOM 1810 O O . ILE A 1 236 ? 15.781 -2.658 -1.928 1 96.62 236 ILE A O 1
ATOM 1814 N N . LYS A 1 237 ? 16.109 -0.866 -3.24 1 95.5 237 LYS A N 1
ATOM 1815 C CA . LYS A 1 237 ? 17.359 -1.379 -3.785 1 95.5 237 LYS A CA 1
ATOM 1816 C C . LYS A 1 237 ? 18.391 -1.589 -2.684 1 95.5 237 LYS A C 1
ATOM 1818 O O . LYS A 1 237 ? 19.25 -2.469 -2.789 1 95.5 237 LYS A O 1
ATOM 1823 N N . SER A 1 238 ? 18.281 -0.823 -1.646 1 97.38 238 SER A N 1
ATOM 1824 C CA . SER A 1 238 ? 19.281 -0.834 -0.585 1 97.38 238 SER A CA 1
ATOM 1825 C C . SER A 1 238 ? 18.984 -1.918 0.445 1 97.38 238 SER A C 1
ATOM 1827 O O . SER A 1 238 ? 19.828 -2.252 1.268 1 97.38 238 SER A O 1
ATOM 1829 N N . ARG A 1 239 ? 17.828 -2.475 0.432 1 94.94 239 ARG A N 1
ATOM 1830 C CA . ARG A 1 239 ? 17.391 -3.383 1.487 1 94.94 239 ARG A CA 1
ATOM 1831 C C . ARG A 1 239 ? 18.188 -4.684 1.454 1 94.94 239 ARG A C 1
ATOM 1833 O O . ARG A 1 239 ? 18.484 -5.211 0.378 1 94.94 239 ARG A O 1
ATOM 1840 N N . LYS A 1 240 ? 18.469 -5.188 2.6 1 91.81 240 LYS A N 1
ATOM 1841 C CA . LYS A 1 240 ? 19.203 -6.441 2.725 1 91.81 240 LYS A CA 1
ATOM 1842 C C . LYS A 1 240 ? 18.266 -7.621 2.934 1 91.81 240 LYS A C 1
ATOM 1844 O O . LYS A 1 240 ? 18.594 -8.758 2.59 1 91.81 240 LYS A O 1
ATOM 1849 N N . ASP A 1 241 ? 17.109 -7.363 3.545 1 92 241 ASP A N 1
ATOM 1850 C CA . ASP A 1 241 ? 16.078 -8.367 3.816 1 92 241 ASP A CA 1
ATOM 1851 C C . ASP A 1 241 ? 14.734 -7.945 3.234 1 92 241 ASP A C 1
ATOM 1853 O O . ASP A 1 241 ? 14.055 -7.086 3.797 1 92 241 ASP A O 1
ATOM 1857 N N . SER A 1 242 ? 14.359 -8.562 2.119 1 91.12 242 SER A N 1
ATOM 1858 C CA . SER A 1 242 ? 13.133 -8.211 1.411 1 91.12 242 SER A CA 1
ATOM 1859 C C . SER A 1 242 ? 11.898 -8.586 2.223 1 91.12 242 SER A C 1
ATOM 1861 O O . SER A 1 242 ? 10.797 -8.109 1.938 1 91.12 242 SER A O 1
ATOM 1863 N N . THR A 1 243 ? 12.055 -9.406 3.297 1 88.88 243 THR A N 1
ATOM 1864 C CA . THR A 1 243 ? 10.906 -9.914 4.039 1 88.88 243 THR A CA 1
ATOM 1865 C C . THR A 1 243 ? 10.609 -9.031 5.246 1 88.88 243 THR A C 1
ATOM 1867 O O . THR A 1 243 ? 9.57 -9.195 5.898 1 88.88 243 THR A O 1
ATOM 1870 N N . LYS A 1 244 ? 11.516 -8.102 5.535 1 91.69 244 LYS A N 1
ATOM 1871 C CA . LYS A 1 244 ? 11.242 -7.145 6.605 1 91.69 244 LYS A CA 1
ATOM 1872 C C . LYS A 1 244 ? 10.203 -6.113 6.164 1 91.69 244 LYS A C 1
ATOM 1874 O O . LYS A 1 244 ? 10.32 -5.535 5.082 1 91.69 244 LYS A O 1
ATOM 1879 N N . LEU A 1 245 ? 9.281 -5.824 7.039 1 93.5 245 LEU A N 1
ATOM 1880 C CA . LEU A 1 245 ? 8.203 -4.902 6.688 1 93.5 245 LEU A CA 1
ATOM 1881 C C . LEU A 1 245 ? 8.734 -3.484 6.52 1 93.5 245 LEU A C 1
ATOM 1883 O O . LEU A 1 245 ? 9.516 -3.008 7.344 1 93.5 245 LEU A O 1
ATOM 1887 N N . LEU A 1 246 ? 8.414 -2.869 5.449 1 96.31 246 LEU A N 1
ATOM 1888 C CA . LEU A 1 246 ? 8.562 -1.439 5.195 1 96.31 246 LEU A CA 1
ATOM 1889 C C . LEU A 1 246 ? 7.207 -0.776 5.008 1 96.31 246 LEU A C 1
ATOM 1891 O O . LEU A 1 246 ? 6.441 -1.156 4.121 1 96.31 246 LEU A O 1
ATOM 1895 N N . SER A 1 247 ? 6.875 0.129 5.883 1 97.56 247 SER A N 1
ATOM 1896 C CA . SER A 1 247 ? 5.652 0.91 5.734 1 97.56 247 SER A CA 1
ATOM 1897 C C . SER A 1 247 ? 5.938 2.27 5.105 1 97.56 247 SER A C 1
ATOM 1899 O O . SER A 1 247 ? 6.668 3.082 5.68 1 97.56 247 SER A O 1
ATOM 1901 N N . PHE A 1 248 ? 5.457 2.457 3.9 1 98.25 248 PHE A N 1
ATOM 1902 C CA . PHE A 1 248 ? 5.547 3.732 3.201 1 98.25 248 PHE A CA 1
ATOM 1903 C C . PHE A 1 248 ? 4.242 4.512 3.326 1 98.25 248 PHE A C 1
ATOM 1905 O O . PHE A 1 248 ? 3.252 4.18 2.676 1 98.25 248 PHE A O 1
ATOM 1912 N N . VAL A 1 249 ? 4.238 5.629 4.094 1 98 249 VAL A N 1
ATOM 1913 C CA . VAL A 1 249 ? 3.006 6.32 4.453 1 98 249 VAL A CA 1
ATOM 1914 C C . VAL A 1 249 ? 2.895 7.621 3.658 1 98 249 VAL A C 1
ATOM 1916 O O . VAL A 1 249 ? 3.715 8.523 3.816 1 98 249 VAL A O 1
ATOM 1919 N N . GLN A 1 250 ? 1.905 7.676 2.82 1 97.06 250 GLN A N 1
ATOM 1920 C CA . GLN A 1 250 ? 1.586 8.867 2.047 1 97.06 250 GLN A CA 1
ATOM 1921 C C . GLN A 1 250 ? 0.841 9.898 2.896 1 97.06 250 GLN A C 1
ATOM 1923 O O . GLN A 1 250 ? -0.243 9.609 3.412 1 97.06 250 GLN A O 1
ATOM 1928 N N . ILE A 1 251 ? 1.41 11.094 3.055 1 95.62 251 ILE A N 1
ATOM 1929 C CA . ILE A 1 251 ? 0.833 12.109 3.92 1 95.62 251 ILE A CA 1
ATOM 1930 C C . ILE A 1 251 ? 0.594 13.391 3.121 1 95.62 251 ILE A C 1
ATOM 1932 O O . ILE A 1 251 ? -0.475 14 3.215 1 95.62 251 ILE A O 1
ATOM 1936 N N . GLY A 1 252 ? 1.595 13.82 2.436 1 92.69 252 GLY A N 1
ATOM 1937 C CA . GLY A 1 252 ? 1.491 15.023 1.626 1 92.69 252 GLY A CA 1
ATOM 1938 C C . GLY A 1 252 ? 1.8 14.781 0.16 1 92.69 252 GLY A C 1
ATOM 1939 O O . GLY A 1 252 ? 2.357 13.742 -0.202 1 92.69 252 GLY A O 1
ATOM 1940 N N . GLN A 1 253 ? 1.505 15.766 -0.688 1 90.5 253 GLN A N 1
ATOM 1941 C CA . GLN A 1 253 ? 1.693 15.578 -2.123 1 90.5 253 GLN A CA 1
ATOM 1942 C C . GLN A 1 253 ? 2.283 16.828 -2.768 1 90.5 253 GLN A C 1
ATOM 1944 O O . GLN A 1 253 ? 1.92 17.188 -3.891 1 90.5 253 GLN A O 1
ATOM 1949 N N . ILE A 1 254 ? 3.102 17.547 -2.029 1 85.44 254 ILE A N 1
ATOM 1950 C CA . ILE A 1 254 ? 3.68 18.797 -2.496 1 85.44 254 ILE A CA 1
ATOM 1951 C C . ILE A 1 254 ? 4.566 18.531 -3.713 1 85.44 254 ILE A C 1
ATOM 1953 O O . ILE A 1 254 ? 4.805 19.438 -4.52 1 85.44 254 ILE A O 1
ATOM 1957 N N . GLY A 1 255 ? 5.102 17.297 -3.873 1 86.94 255 GLY A N 1
ATOM 1958 C CA . GLY A 1 255 ? 5.98 16.938 -4.977 1 86.94 255 GLY A CA 1
ATOM 1959 C C . GLY A 1 255 ? 5.23 16.5 -6.219 1 86.94 255 GLY A C 1
ATOM 1960 O O . GLY A 1 255 ? 5.84 16.219 -7.254 1 86.94 255 GLY A O 1
ATOM 1961 N N . GLY A 1 256 ? 3.939 16.391 -6.094 1 89.56 256 GLY A N 1
ATOM 1962 C CA . GLY A 1 256 ? 3.129 15.984 -7.227 1 89.56 256 GLY A CA 1
ATOM 1963 C C . GLY A 1 256 ? 2.213 14.82 -6.918 1 89.56 256 GLY A C 1
ATOM 1964 O O . GLY A 1 256 ? 2.125 14.383 -5.77 1 89.56 256 GLY A O 1
ATOM 1965 N N . THR A 1 257 ? 1.587 14.43 -8.008 1 90.06 257 THR A N 1
ATOM 1966 C CA . THR A 1 257 ? 0.559 13.422 -7.777 1 90.06 257 THR A CA 1
ATOM 1967 C C . THR A 1 257 ? 0.917 12.117 -8.477 1 90.06 257 THR A C 1
ATOM 1969 O O . THR A 1 257 ? 0.312 11.078 -8.211 1 90.06 257 THR A O 1
ATOM 1972 N N . ASP A 1 258 ? 1.882 12.242 -9.305 1 90.19 258 ASP A N 1
ATOM 1973 C CA . ASP A 1 258 ? 2.172 11.094 -10.156 1 90.19 258 ASP A CA 1
ATOM 1974 C C . ASP A 1 258 ? 3.242 10.203 -9.531 1 90.19 258 ASP A C 1
ATOM 1976 O O . ASP A 1 258 ? 4.383 10.633 -9.344 1 90.19 258 ASP A O 1
ATOM 1980 N N . PHE A 1 259 ? 2.912 9.039 -9.156 1 91.06 259 PHE A N 1
ATOM 1981 C CA . PHE A 1 259 ? 3.818 8.023 -8.633 1 91.06 259 PHE A CA 1
ATOM 1982 C C . PHE A 1 259 ? 3.367 6.629 -9.047 1 91.06 259 PHE A C 1
ATOM 1984 O O . PHE A 1 259 ? 2.365 6.117 -8.539 1 91.06 259 PHE A O 1
ATOM 1991 N N . ASN A 1 260 ? 4.086 6.078 -10.039 1 91.25 260 ASN A N 1
ATOM 1992 C CA . ASN A 1 260 ? 3.826 4.715 -10.492 1 91.25 260 ASN A CA 1
ATOM 1993 C C . ASN A 1 260 ? 4.637 3.697 -9.688 1 91.25 260 ASN A C 1
ATOM 1995 O O . ASN A 1 260 ? 5.863 3.652 -9.797 1 91.25 260 ASN A O 1
ATOM 1999 N N . ILE A 1 261 ? 4.023 2.898 -8.875 1 90.12 261 ILE A N 1
ATOM 2000 C CA . ILE A 1 261 ? 4.719 1.882 -8.094 1 90.12 261 ILE A CA 1
ATOM 2001 C C . ILE A 1 261 ? 4.863 0.606 -8.922 1 90.12 261 ILE A C 1
ATOM 2003 O O . ILE A 1 261 ? 3.867 -0.015 -9.297 1 90.12 261 ILE A O 1
ATOM 2007 N N . PRO A 1 262 ? 6.047 0.19 -9.195 1 91.75 262 PRO A N 1
ATOM 2008 C CA . PRO A 1 262 ? 6.215 -1.052 -9.953 1 91.75 262 PRO A CA 1
ATOM 2009 C C . PRO A 1 262 ? 5.672 -2.273 -9.219 1 91.75 262 PRO A C 1
ATOM 2011 O O . PRO A 1 262 ? 6.031 -2.512 -8.062 1 91.75 262 PRO A O 1
ATOM 2014 N N . PRO A 1 263 ? 4.855 -3.037 -9.875 1 93.06 263 PRO A N 1
ATOM 2015 C CA . PRO A 1 263 ? 4.277 -4.195 -9.195 1 93.06 263 PRO A CA 1
ATOM 2016 C C . PRO A 1 263 ? 5.332 -5.203 -8.742 1 93.06 263 PRO A C 1
ATOM 2018 O O . PRO A 1 263 ? 5.148 -5.891 -7.738 1 93.06 263 PRO A O 1
ATOM 2021 N N . GLY A 1 264 ? 6.465 -5.234 -9.438 1 91.38 264 GLY A N 1
ATOM 2022 C CA . GLY A 1 264 ? 7.539 -6.145 -9.07 1 91.38 264 GLY A CA 1
ATOM 2023 C C . GLY A 1 264 ? 8.102 -5.871 -7.688 1 91.38 264 GLY A C 1
ATOM 2024 O O . GLY A 1 264 ? 8.469 -6.801 -6.965 1 91.38 264 GLY A O 1
ATOM 2025 N N . ILE A 1 265 ? 8.117 -4.574 -7.262 1 92.88 265 ILE A N 1
ATOM 2026 C CA . ILE A 1 265 ? 8.672 -4.254 -5.949 1 92.88 265 ILE A CA 1
ATOM 2027 C C . ILE A 1 265 ? 7.672 -4.633 -4.863 1 92.88 265 ILE A C 1
ATOM 2029 O O . ILE A 1 265 ? 8.062 -5.023 -3.76 1 92.88 265 ILE A O 1
ATOM 2033 N N . LEU A 1 266 ? 6.375 -4.488 -5.145 1 93.94 266 LEU A N 1
ATOM 2034 C CA . LEU A 1 266 ? 5.344 -4.898 -4.195 1 93.94 266 LEU A CA 1
ATOM 2035 C C . LEU A 1 266 ? 5.398 -6.402 -3.945 1 93.94 266 LEU A C 1
ATOM 2037 O O . LEU A 1 266 ? 5.277 -6.848 -2.803 1 93.94 266 LEU A O 1
ATOM 2041 N N . ARG A 1 267 ? 5.617 -7.168 -4.969 1 92.44 267 ARG A N 1
ATOM 2042 C CA . ARG A 1 267 ? 5.645 -8.625 -4.844 1 92.44 267 ARG A CA 1
ATOM 2043 C C . ARG A 1 267 ? 6.988 -9.102 -4.305 1 92.44 267 ARG A C 1
ATOM 2045 O O . ARG A 1 267 ? 7.059 -10.125 -3.625 1 92.44 267 ARG A O 1
ATOM 2052 N N . GLY A 1 268 ? 8.023 -8.328 -4.598 1 91.31 268 GLY A N 1
ATOM 2053 C CA . GLY A 1 268 ? 9.383 -8.742 -4.27 1 91.31 268 GLY A CA 1
ATOM 2054 C C . GLY A 1 268 ? 9.812 -8.328 -2.877 1 91.31 268 GLY A C 1
ATOM 2055 O O . GLY A 1 268 ? 10.875 -8.742 -2.404 1 91.31 268 GLY A O 1
ATOM 2056 N N . HIS A 1 269 ? 8.992 -7.473 -2.219 1 92.38 269 HIS A N 1
ATOM 2057 C CA . HIS A 1 269 ? 9.336 -6.969 -0.894 1 92.38 269 HIS A CA 1
ATOM 2058 C C . HIS A 1 269 ? 8.109 -6.926 0.011 1 92.38 269 HIS A C 1
ATOM 2060 O O . HIS A 1 269 ? 6.984 -6.754 -0.467 1 92.38 269 HIS A O 1
ATOM 2066 N N . ASN A 1 270 ? 8.312 -7.152 1.303 1 92.75 270 ASN A N 1
ATOM 2067 C CA . ASN A 1 270 ? 7.258 -6.879 2.27 1 92.75 270 ASN A CA 1
ATOM 2068 C C . ASN A 1 270 ? 7.039 -5.379 2.451 1 92.75 270 ASN A C 1
ATOM 2070 O O . ASN A 1 270 ? 7.523 -4.789 3.418 1 92.75 270 ASN A O 1
ATOM 2074 N N . LEU A 1 271 ? 6.363 -4.754 1.477 1 95.06 271 LEU A N 1
ATOM 2075 C CA . LEU A 1 271 ? 6.113 -3.32 1.383 1 95.06 271 LEU A CA 1
ATOM 2076 C C . LEU A 1 271 ? 4.625 -3.02 1.521 1 95.06 271 LEU A C 1
ATOM 2078 O O . LEU A 1 271 ? 3.799 -3.621 0.833 1 95.06 271 LEU A O 1
ATOM 2082 N N . HIS A 1 272 ? 4.281 -2.172 2.455 1 95.88 272 HIS A N 1
ATOM 2083 C CA . HIS A 1 272 ? 2.934 -1.634 2.607 1 95.88 272 HIS A CA 1
ATOM 2084 C C . HIS A 1 272 ? 2.889 -0.152 2.25 1 95.88 272 HIS A C 1
ATOM 2086 O O . HIS A 1 272 ? 3.613 0.655 2.838 1 95.88 272 HIS A O 1
ATOM 2092 N N . ILE A 1 273 ? 2.08 0.139 1.299 1 97.38 273 ILE A N 1
ATOM 2093 C CA . ILE A 1 273 ? 1.798 1.534 0.979 1 97.38 273 ILE A CA 1
ATOM 2094 C C . ILE A 1 273 ? 0.427 1.922 1.528 1 97.38 273 ILE A C 1
ATOM 2096 O O . ILE A 1 273 ? -0.574 1.261 1.24 1 97.38 273 ILE A O 1
ATOM 2100 N N . LEU A 1 274 ? 0.382 2.918 2.322 1 95.81 274 LEU A N 1
ATOM 2101 C CA . LEU A 1 274 ? -0.868 3.393 2.906 1 95.81 274 LEU A CA 1
ATOM 2102 C C . LEU A 1 274 ? -0.875 4.914 3.01 1 95.81 274 LEU A C 1
ATOM 2104 O O . LEU A 1 274 ? 0.111 5.57 2.666 1 95.81 274 LEU A O 1
ATOM 2108 N N . GLY A 1 275 ? -1.995 5.449 3.359 1 94.38 275 GLY A N 1
ATOM 2109 C CA . GLY A 1 275 ? -2.133 6.887 3.525 1 94.38 275 GLY A CA 1
ATOM 2110 C C . GLY A 1 275 ? -2.561 7.289 4.926 1 94.38 275 GLY A C 1
ATOM 2111 O O . GLY A 1 275 ? -3.068 6.461 5.684 1 94.38 275 GLY A O 1
ATOM 2112 N N . SER A 1 276 ? -2.307 8.438 5.207 1 92 276 SER A N 1
ATOM 2113 C CA . SER A 1 276 ? -2.768 9.062 6.441 1 92 276 SER A CA 1
ATOM 2114 C C . SER A 1 276 ? -3.283 10.477 6.191 1 92 276 SER A C 1
ATOM 2116 O O . SER A 1 276 ? -2.5 11.391 5.93 1 92 276 SER A O 1
ATOM 2118 N N . GLY A 1 277 ? -4.504 10.594 6.203 1 87.44 277 GLY A N 1
ATOM 2119 C CA . GLY A 1 277 ? -5.168 11.867 5.996 1 87.44 277 GLY A CA 1
ATOM 2120 C C . GLY A 1 277 ? -6.543 11.938 6.629 1 87.44 277 GLY A C 1
ATOM 2121 O O . GLY A 1 277 ? -6.879 11.117 7.488 1 87.44 277 GLY A O 1
ATOM 2122 N N . LEU A 1 278 ? -7.312 12.93 6.305 1 77.62 278 LEU A N 1
ATOM 2123 C CA . LEU A 1 278 ? -8.578 13.25 6.961 1 77.62 278 LEU A CA 1
ATOM 2124 C C . LEU A 1 278 ? -9.562 12.094 6.824 1 77.62 278 LEU A C 1
ATOM 2126 O O . LEU A 1 278 ? -10.391 11.875 7.711 1 77.62 278 LEU A O 1
ATOM 2130 N N . GLY A 1 279 ? -9.375 11.359 5.766 1 72.38 279 GLY A N 1
ATOM 2131 C CA . GLY A 1 279 ? -10.336 10.297 5.527 1 72.38 279 GLY A CA 1
ATOM 2132 C C . GLY A 1 279 ? -9.961 8.992 6.211 1 72.38 279 GLY A C 1
ATOM 2133 O O . GLY A 1 279 ? -10.766 8.062 6.281 1 72.38 279 GLY A O 1
ATOM 2134 N N . SER A 1 280 ? -8.812 8.984 6.719 1 72.19 280 SER A N 1
ATOM 2135 C CA . SER A 1 280 ? -8.336 7.723 7.277 1 72.19 280 SER A CA 1
ATOM 2136 C C . SER A 1 280 ? -8.461 7.707 8.797 1 72.19 280 SER A C 1
ATOM 2138 O O . SER A 1 280 ? -8.219 6.68 9.438 1 72.19 280 SER A O 1
ATOM 2140 N N . PHE A 1 281 ? -8.844 8.773 9.422 1 73 281 PHE A N 1
ATOM 2141 C CA . PHE A 1 281 ? -8.922 8.742 10.883 1 73 281 PHE A CA 1
ATOM 2142 C C . PHE A 1 281 ? -10.32 9.094 11.352 1 73 281 PHE A C 1
ATOM 2144 O O . PHE A 1 281 ? -11.023 9.883 10.711 1 73 281 PHE A O 1
ATOM 2151 N N . THR A 1 282 ? -10.656 8.57 12.453 1 75.12 282 THR A N 1
ATOM 2152 C CA . THR A 1 282 ? -11.953 8.797 13.094 1 75.12 282 THR A CA 1
ATOM 2153 C C . THR A 1 282 ? -11.883 9.977 14.055 1 75.12 282 THR A C 1
ATOM 2155 O O . THR A 1 282 ? -10.789 10.438 14.406 1 75.12 282 THR A O 1
ATOM 2158 N N . THR A 1 283 ? -13.023 10.477 14.344 1 75.94 283 THR A N 1
ATOM 2159 C CA . THR A 1 283 ? -13.109 11.5 15.383 1 75.94 283 THR A CA 1
ATOM 2160 C C . THR A 1 283 ? -12.508 10.992 16.688 1 75.94 283 THR A C 1
ATOM 2162 O O . THR A 1 283 ? -11.93 11.773 17.453 1 75.94 283 THR A O 1
ATOM 2165 N N . ARG A 1 284 ? -12.633 9.719 16.844 1 80.12 284 ARG A N 1
ATOM 2166 C CA . ARG A 1 284 ? -12.062 9.125 18.047 1 80.12 284 ARG A CA 1
ATOM 2167 C C . ARG A 1 284 ? -10.539 9.211 18.016 1 80.12 284 ARG A C 1
ATOM 2169 O O . ARG A 1 284 ? -9.914 9.516 19.031 1 80.12 284 ARG A O 1
ATOM 2176 N N . ASP A 1 285 ? -9.992 9.047 16.875 1 82.75 285 ASP A N 1
ATOM 2177 C CA . ASP A 1 285 ? -8.547 9.164 16.734 1 82.75 285 ASP A CA 1
ATOM 2178 C C . ASP A 1 285 ? -8.07 10.578 17.062 1 82.75 285 ASP A C 1
ATOM 2180 O O . ASP A 1 285 ? -7.09 10.766 17.781 1 82.75 285 ASP A O 1
ATOM 2184 N N . ALA A 1 286 ? -8.828 11.523 16.594 1 78.62 286 ALA A N 1
ATOM 2185 C CA . ALA A 1 286 ? -8.5 12.93 16.844 1 78.62 286 ALA A CA 1
ATOM 2186 C C . ALA A 1 286 ? -8.617 13.25 18.344 1 78.62 286 ALA A C 1
ATOM 2188 O O . ALA A 1 286 ? -7.758 13.938 18.891 1 78.62 286 ALA A O 1
ATOM 2189 N N . GLY A 1 287 ? -9.641 12.695 18.891 1 85.31 287 GLY A N 1
ATOM 2190 C CA . GLY A 1 287 ? -9.883 12.938 20.312 1 85.31 287 GLY A CA 1
ATOM 2191 C C . GLY A 1 287 ? -8.781 12.406 21.203 1 85.31 287 GLY A C 1
ATOM 2192 O O . GLY A 1 287 ? -8.539 12.938 22.281 1 85.31 287 GLY A O 1
ATOM 2193 N N . LYS A 1 288 ? -8.094 11.469 20.688 1 86.69 288 LYS A N 1
ATOM 2194 C CA . LYS A 1 288 ? -6.992 10.898 21.453 1 86.69 288 LYS A CA 1
ATOM 2195 C C . LYS A 1 288 ? -5.688 11.641 21.172 1 86.69 288 LYS A C 1
ATOM 2197 O O . LYS A 1 288 ? -4.898 11.875 22.094 1 86.69 288 LYS A O 1
ATOM 2202 N N . ALA A 1 289 ? -5.52 12.133 20 1 90.25 289 ALA A N 1
ATOM 2203 C CA . ALA A 1 289 ? -4.227 12.656 19.578 1 90.25 289 ALA A CA 1
ATOM 2204 C C . ALA A 1 289 ? -4.07 14.125 19.969 1 90.25 289 ALA A C 1
ATOM 2206 O O . ALA A 1 289 ? -3.023 14.531 20.484 1 90.25 289 ALA A O 1
ATOM 2207 N N . PHE A 1 290 ? -5.105 14.922 19.859 1 93.69 290 PHE A N 1
ATOM 2208 C CA . PHE A 1 290 ? -4.945 16.375 19.922 1 93.69 290 PHE A CA 1
ATOM 2209 C C . PHE A 1 290 ? -4.75 16.844 21.359 1 93.69 290 PHE A C 1
ATOM 2211 O O . PHE A 1 290 ? -4.012 17.797 21.609 1 93.69 290 PHE A O 1
ATOM 2218 N N . PRO A 1 291 ? -5.414 16.188 22.328 1 94.81 291 PRO A N 1
ATOM 2219 C CA . PRO A 1 291 ? -5.066 16.594 23.688 1 94.81 291 PRO A CA 1
ATOM 2220 C C . PRO A 1 291 ? -3.578 16.453 24 1 94.81 291 PRO A C 1
ATOM 2222 O O . PRO A 1 291 ? -2.975 17.344 24.594 1 94.81 291 PRO A O 1
ATOM 2225 N N . ASP A 1 292 ? -3.084 15.406 23.547 1 96 292 ASP A N 1
ATOM 2226 C CA . ASP A 1 292 ? -1.662 15.172 23.781 1 96 292 ASP A CA 1
ATOM 2227 C C . ASP A 1 292 ? -0.807 16.141 22.953 1 96 292 ASP A C 1
ATOM 2229 O O . ASP A 1 292 ? 0.182 16.672 23.453 1 96 292 ASP A O 1
ATOM 2233 N N . ILE A 1 293 ? -1.129 16.375 21.75 1 96.81 293 ILE A N 1
ATOM 2234 C CA . ILE A 1 293 ? -0.418 17.312 20.891 1 96.81 293 ILE A CA 1
ATOM 2235 C C . ILE A 1 293 ? -0.441 18.703 21.516 1 96.81 293 ILE A C 1
ATOM 2237 O O . ILE A 1 293 ? 0.599 19.359 21.641 1 96.81 293 ILE A O 1
ATOM 2241 N N . THR A 1 294 ? -1.623 19.094 21.953 1 97.69 294 THR A N 1
ATOM 2242 C CA . THR A 1 294 ? -1.781 20.406 22.562 1 97.69 294 THR A CA 1
ATOM 2243 C C . THR A 1 294 ? -0.897 20.547 23.797 1 97.69 294 THR A C 1
ATOM 2245 O O . THR A 1 294 ? -0.174 21.531 23.953 1 97.69 294 THR A O 1
ATOM 2248 N N . ALA A 1 295 ? -0.909 19.562 24.594 1 97.5 295 ALA A N 1
ATOM 2249 C CA . ALA A 1 295 ? -0.129 19.594 25.828 1 97.5 295 ALA A CA 1
ATOM 2250 C C . ALA A 1 295 ? 1.367 19.641 25.516 1 97.5 295 ALA A C 1
ATOM 2252 O O . ALA A 1 295 ? 2.098 20.453 26.094 1 97.5 295 ALA A O 1
ATOM 2253 N N . GLN A 1 296 ? 1.807 18.828 24.641 1 97.12 296 GLN A N 1
ATOM 2254 C CA . GLN A 1 296 ? 3.23 18.719 24.344 1 97.12 296 GLN A CA 1
ATOM 2255 C C . GLN A 1 296 ? 3.756 19.969 23.672 1 97.12 296 GLN A C 1
ATOM 2257 O O . GLN A 1 296 ? 4.84 20.453 24 1 97.12 296 GLN A O 1
ATOM 2262 N N . LEU A 1 297 ? 3.027 20.469 22.75 1 97.5 297 LEU A N 1
ATOM 2263 C CA . LEU A 1 297 ? 3.43 21.703 22.078 1 97.5 297 LEU A CA 1
ATOM 2264 C C . LEU A 1 297 ? 3.432 22.875 23.062 1 97.5 297 LEU A C 1
ATOM 2266 O O . LEU A 1 297 ? 4.359 23.688 23.078 1 97.5 297 LEU A O 1
ATOM 2270 N N . ALA A 1 298 ? 2.389 22.891 23.875 1 97.88 298 ALA A N 1
ATOM 2271 C CA . ALA A 1 298 ? 2.271 23.984 24.844 1 97.88 298 ALA A CA 1
ATOM 2272 C C . ALA A 1 298 ? 3.441 23.969 25.828 1 97.88 298 ALA A C 1
ATOM 2274 O O . ALA A 1 298 ? 3.939 25.016 26.219 1 97.88 298 ALA A O 1
ATOM 2275 N N . LYS A 1 299 ? 3.916 22.797 26.141 1 96.88 299 LYS A N 1
ATOM 2276 C CA . LYS A 1 299 ? 4.996 22.641 27.109 1 96.88 299 LYS A CA 1
ATOM 2277 C C . LYS A 1 299 ? 6.359 22.734 26.438 1 96.88 299 LYS A C 1
ATOM 2279 O O . LYS A 1 299 ? 7.395 22.688 27.109 1 96.88 299 LYS A O 1
ATOM 2284 N N . GLY A 1 300 ? 6.379 22.797 25.156 1 95.88 300 GLY A N 1
ATOM 2285 C CA . GLY A 1 300 ? 7.621 22.984 24.422 1 95.88 300 GLY A CA 1
ATOM 2286 C C . GLY A 1 300 ? 8.414 21.703 24.25 1 95.88 300 GLY A C 1
ATOM 2287 O O . GLY A 1 300 ? 9.648 21.734 24.281 1 95.88 300 GLY A O 1
ATOM 2288 N N . GLN A 1 301 ? 7.719 20.656 24.172 1 94.12 301 GLN A N 1
ATOM 2289 C CA . GLN A 1 301 ? 8.406 19.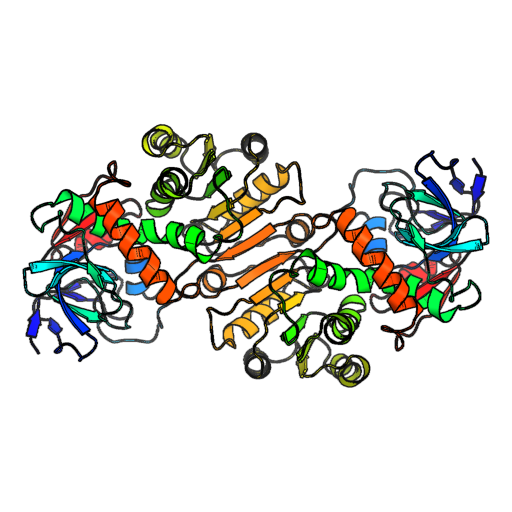391 23.953 1 94.12 301 GLN A CA 1
ATOM 2290 C C . GLN A 1 301 ? 8.922 19.281 22.516 1 94.12 301 GLN A C 1
ATOM 2292 O O . GLN A 1 301 ? 9.922 18.609 22.266 1 94.12 301 GLN A O 1
ATOM 2297 N N . PHE A 1 302 ? 8.242 19.953 21.578 1 91.81 302 PHE A N 1
ATOM 2298 C CA . PHE A 1 302 ? 8.672 20.016 20.203 1 91.81 302 PHE A CA 1
ATOM 2299 C C . PHE A 1 302 ? 8.438 21.406 19.625 1 91.81 302 PHE A C 1
ATOM 2301 O O . PHE A 1 302 ? 7.641 22.172 20.156 1 91.81 302 PHE A O 1
ATOM 2308 N N . GLY A 1 303 ? 9.203 21.641 18.609 1 92.19 303 GLY A N 1
ATOM 2309 C CA . GLY A 1 303 ? 8.961 22.828 17.812 1 92.19 303 GLY A CA 1
ATOM 2310 C C . GLY A 1 303 ? 9.492 24.094 18.438 1 92.19 303 GLY A C 1
ATOM 2311 O O . GLY A 1 303 ? 9.117 25.203 18.062 1 92.19 303 GLY A O 1
ATOM 2312 N N . THR A 1 304 ? 10.367 23.938 19.422 1 91.44 304 THR A N 1
ATOM 2313 C CA . THR A 1 304 ? 10.836 25.109 20.156 1 91.44 304 THR A CA 1
ATOM 2314 C C . THR A 1 304 ? 11.812 25.922 19.312 1 91.44 304 THR A C 1
ATOM 2316 O O . THR A 1 304 ? 12.055 27.094 19.594 1 91.44 304 THR A O 1
ATOM 2319 N N . ASP A 1 305 ? 12.336 25.312 18.297 1 88.12 305 ASP A N 1
ATOM 2320 C CA . ASP A 1 305 ? 13.32 26 17.469 1 88.12 305 ASP A CA 1
ATOM 2321 C C . ASP A 1 305 ? 12.641 26.703 16.281 1 88.12 305 ASP A C 1
ATOM 2323 O O . ASP A 1 305 ? 13.305 27.391 15.5 1 88.12 305 ASP A O 1
ATOM 2327 N N . GLU A 1 306 ? 11.336 26.625 16.203 1 90.94 306 GLU A N 1
ATOM 2328 C CA . GLU A 1 306 ? 10.625 27.219 15.078 1 90.94 306 GLU A CA 1
ATOM 2329 C C . GLU A 1 306 ? 10.523 28.734 15.234 1 90.94 306 GLU A C 1
ATOM 2331 O O . GLU A 1 306 ? 10.258 29.234 16.328 1 90.94 306 GLU A O 1
ATOM 2336 N N . LYS A 1 307 ? 10.82 29.422 14.148 1 90.56 307 LYS A N 1
ATOM 2337 C CA . LYS A 1 307 ? 10.578 30.859 14.117 1 90.56 307 LYS A CA 1
ATOM 2338 C C . LYS A 1 307 ? 9.133 31.172 13.766 1 90.56 307 LYS A C 1
ATOM 2340 O O . LYS A 1 307 ? 8.695 30.922 12.633 1 90.56 307 LYS A O 1
ATOM 2345 N N . ILE A 1 308 ? 8.461 31.719 14.727 1 95.5 308 ILE A N 1
ATOM 2346 C CA . ILE A 1 308 ? 7.043 32 14.531 1 95.5 308 ILE A CA 1
ATOM 2347 C C . ILE A 1 308 ? 6.82 33.5 14.531 1 95.5 308 ILE A C 1
ATOM 2349 O O . ILE A 1 308 ? 7.273 34.219 15.43 1 95.5 308 ILE A O 1
ATOM 2353 N N . GLU A 1 309 ? 6.199 34 13.516 1 95.75 309 GLU A N 1
ATOM 2354 C CA . GLU A 1 309 ? 5.863 35.406 13.383 1 95.75 309 GLU A CA 1
ATOM 2355 C C . GLU A 1 309 ? 4.387 35.656 13.672 1 95.75 309 GLU A C 1
ATOM 2357 O O . GLU A 1 309 ? 3.627 34.719 13.906 1 95.75 309 GLU A O 1
ATOM 2362 N N . THR A 1 310 ? 4.062 36.875 13.828 1 96.81 310 THR A N 1
ATOM 2363 C CA . THR A 1 310 ? 2.672 37.25 14.023 1 96.81 310 THR A CA 1
ATOM 2364 C C . THR A 1 310 ? 2.225 38.219 12.938 1 96.81 310 THR A C 1
ATOM 2366 O O . THR A 1 310 ? 3.043 38.969 12.383 1 96.81 310 THR A O 1
ATOM 2369 N N . ALA A 1 311 ? 1.038 38.188 12.594 1 97.44 311 ALA A N 1
ATOM 2370 C CA . ALA A 1 311 ? 0.413 39.094 11.656 1 97.44 311 ALA A CA 1
ATOM 2371 C C . ALA A 1 311 ? -1.039 39.375 12.031 1 97.44 311 ALA A C 1
ATOM 2373 O O . ALA A 1 311 ? -1.631 38.656 12.82 1 97.44 311 ALA A O 1
ATOM 2374 N N . LYS A 1 312 ? -1.554 40.469 11.516 1 98.12 312 LYS A N 1
ATOM 2375 C CA . LYS A 1 312 ? -2.973 40.781 11.68 1 98.12 312 LYS A CA 1
ATOM 2376 C C . LYS A 1 312 ? -3.809 40.094 10.602 1 98.12 312 LYS A C 1
ATOM 2378 O O . LYS A 1 312 ? -3.398 40.031 9.438 1 98.12 312 LYS A O 1
ATOM 2383 N N . ALA A 1 313 ? -4.957 39.594 11.039 1 98.06 313 ALA A N 1
ATOM 2384 C CA . ALA A 1 313 ? -5.871 39 10.07 1 98.06 313 ALA A CA 1
ATOM 2385 C C . ALA A 1 313 ? -6.234 40 8.977 1 98.06 313 ALA A C 1
ATOM 2387 O O . ALA A 1 313 ? -6.457 39.625 7.824 1 98.06 313 ALA A O 1
ATOM 2388 N N . SER A 1 314 ? -6.223 41.25 9.32 1 98.06 314 SER A N 1
ATOM 2389 C CA . SER A 1 314 ? -6.57 42.312 8.367 1 98.06 314 SER A CA 1
ATOM 2390 C C . SER A 1 314 ? -5.539 42.406 7.246 1 98.06 314 SER A C 1
ATOM 2392 O O . SER A 1 314 ? -5.793 43 6.211 1 98.06 314 SER A O 1
ATOM 2394 N N . ASP A 1 315 ? -4.398 41.844 7.445 1 97.56 315 ASP A N 1
ATOM 2395 C CA . ASP A 1 315 ? -3.338 41.875 6.441 1 97.56 315 ASP A CA 1
ATOM 2396 C C . ASP A 1 315 ? -3.352 40.594 5.582 1 97.56 315 ASP A C 1
ATOM 2398 O O . ASP A 1 315 ? -2.367 40.312 4.906 1 97.56 315 ASP A O 1
ATOM 2402 N N . ILE A 1 316 ? -4.43 39.844 5.582 1 97.75 316 ILE A N 1
ATOM 2403 C CA . ILE A 1 316 ? -4.496 38.5 5.008 1 97.75 316 ILE A CA 1
ATOM 2404 C C . ILE A 1 316 ? -4.16 38.562 3.52 1 97.75 316 ILE A C 1
ATOM 2406 O O . ILE A 1 316 ? -3.492 37.688 2.988 1 97.75 316 ILE A O 1
ATOM 2410 N N . GLU A 1 317 ? -4.613 39.562 2.801 1 96.25 317 GLU A N 1
ATOM 2411 C CA . GLU A 1 317 ? -4.391 39.625 1.359 1 96.25 317 GLU A CA 1
ATOM 2412 C C . GLU A 1 317 ? -2.898 39.656 1.034 1 96.25 317 GLU A C 1
ATOM 2414 O O . GLU A 1 317 ? -2.436 38.938 0.149 1 96.25 317 GLU A O 1
ATOM 2419 N N . GLN A 1 318 ? -2.193 40.469 1.711 1 96 318 GLN A N 1
ATOM 2420 C CA . GLN A 1 318 ? -0.748 40.531 1.525 1 96 318 GLN A CA 1
ATOM 2421 C C . GLN A 1 318 ? -0.063 39.281 2.018 1 96 318 GLN A C 1
ATOM 2423 O O . GLN A 1 318 ? 0.81 38.719 1.339 1 96 318 GLN A O 1
ATOM 2428 N N . GLU A 1 319 ? -0.456 38.812 3.156 1 96.25 319 GLU A N 1
ATOM 2429 C CA . GLU A 1 319 ? 0.173 37.656 3.777 1 96.25 319 GLU A CA 1
ATOM 2430 C C . GLU A 1 319 ? -0.067 36.406 2.955 1 96.25 319 GLU A C 1
ATOM 2432 O O . GLU A 1 319 ? 0.782 35.5 2.918 1 96.25 319 GLU A O 1
ATOM 2437 N N . TRP A 1 320 ? -1.249 36.344 2.33 1 96 320 TRP A N 1
ATOM 2438 C CA . TRP A 1 320 ? -1.591 35.188 1.482 1 96 320 TRP A CA 1
ATOM 2439 C C . TRP A 1 320 ? -0.594 35.062 0.338 1 96 320 TRP A C 1
ATOM 2441 O O . TRP A 1 320 ? -0.141 33.938 0.039 1 96 320 TRP A O 1
ATOM 2451 N N . ASP A 1 321 ? -0.172 36.094 -0.208 1 94.62 321 ASP A N 1
ATOM 2452 C CA . ASP A 1 321 ? 0.756 36.125 -1.335 1 94.62 321 ASP A CA 1
ATOM 2453 C C . ASP A 1 321 ? 2.18 35.812 -0.876 1 94.62 321 ASP A C 1
ATOM 2455 O O . ASP A 1 321 ? 2.971 35.25 -1.629 1 94.62 321 ASP A O 1
ATOM 2459 N N . LEU A 1 322 ? 2.473 36.188 0.329 1 92.62 322 LEU A N 1
ATOM 2460 C CA . LEU A 1 322 ? 3.826 36.062 0.855 1 92.62 322 LEU A CA 1
ATOM 2461 C C . LEU A 1 322 ? 4.02 34.656 1.47 1 92.62 322 LEU A C 1
ATOM 2463 O O . LEU A 1 322 ? 5.141 34.281 1.82 1 92.62 322 LEU A O 1
ATOM 2467 N N . TRP A 1 323 ? 2.994 33.938 1.592 1 90.5 323 TRP A N 1
ATOM 2468 C CA . TRP A 1 323 ? 3.037 32.688 2.33 1 90.5 323 TRP A CA 1
ATOM 2469 C C . TRP A 1 323 ? 3.973 31.688 1.654 1 90.5 323 TRP A C 1
ATOM 2471 O O . TRP A 1 323 ? 3.965 31.547 0.429 1 90.5 323 TRP A O 1
ATOM 2481 N N . GLN A 1 324 ? 4.766 31.047 2.533 1 84.94 324 GLN A N 1
ATOM 2482 C CA . GLN A 1 324 ? 5.602 29.922 2.143 1 84.94 324 GLN A CA 1
ATOM 2483 C C . GLN A 1 324 ? 5.32 28.703 3.012 1 84.94 324 GLN A C 1
ATOM 2485 O O . GLN A 1 324 ? 4.945 28.828 4.176 1 84.94 324 GLN A O 1
ATOM 2490 N N . PRO A 1 325 ? 5.59 27.562 2.461 1 77.94 325 PRO A N 1
ATOM 2491 C CA . PRO A 1 325 ? 5.289 26.344 3.211 1 77.94 325 PRO A CA 1
ATOM 2492 C C . PRO A 1 325 ? 6.023 26.281 4.551 1 77.94 325 PRO A C 1
ATOM 2494 O O . PRO A 1 325 ? 5.535 25.656 5.492 1 77.94 325 PRO A O 1
ATOM 2497 N N . SER A 1 326 ? 7.113 26.922 4.613 1 77.75 326 SER A N 1
ATOM 2498 C CA . SER A 1 326 ? 7.918 26.859 5.828 1 77.75 326 SER A CA 1
ATOM 2499 C C . SER A 1 326 ? 7.523 27.953 6.809 1 77.75 326 SER A C 1
ATOM 2501 O O . SER A 1 326 ? 7.957 27.953 7.965 1 77.75 326 SER A O 1
ATOM 2503 N N . ALA A 1 327 ? 6.629 28.766 6.406 1 81.56 327 ALA A N 1
ATOM 2504 C CA . ALA A 1 327 ? 6.285 29.922 7.23 1 81.56 327 ALA A CA 1
ATOM 2505 C C . ALA A 1 327 ? 5.367 29.516 8.383 1 81.56 327 ALA A C 1
ATOM 2507 O O . ALA A 1 327 ? 4.469 28.688 8.211 1 81.56 327 ALA A O 1
ATOM 2508 N N . ARG A 1 328 ? 5.688 30.078 9.516 1 91.5 328 ARG A N 1
ATOM 2509 C CA . ARG A 1 328 ? 4.844 29.938 10.695 1 91.5 328 ARG A CA 1
ATOM 2510 C C . ARG A 1 328 ? 4.41 31.297 11.227 1 91.5 328 ARG A C 1
ATOM 2512 O O . ARG A 1 328 ? 5.23 32.062 11.766 1 91.5 328 ARG A O 1
ATOM 2519 N N . LYS A 1 329 ? 3.133 31.531 11.016 1 96.06 329 LYS A N 1
ATOM 2520 C CA . LYS A 1 329 ? 2.617 32.844 11.43 1 96.06 329 LYS A CA 1
ATOM 2521 C C . LYS A 1 329 ? 1.296 32.688 12.18 1 96.06 329 LYS A C 1
ATOM 2523 O O . LYS A 1 329 ? 0.435 31.906 11.789 1 96.06 329 LYS A O 1
ATOM 2528 N N . VAL A 1 330 ? 1.219 33.406 13.242 1 98.06 330 VAL A N 1
ATOM 2529 C CA . VAL A 1 330 ? -0.035 33.5 13.977 1 98.06 330 VAL A CA 1
ATOM 2530 C C . VAL A 1 330 ? -0.801 34.75 13.523 1 98.06 330 VAL A C 1
ATOM 2532 O O . VAL A 1 330 ? -0.271 35.844 13.562 1 98.06 330 VAL A O 1
ATOM 2535 N N . PHE A 1 331 ? -1.991 34.531 13.086 1 98.38 331 PHE A N 1
ATOM 2536 C CA . PHE A 1 331 ? -2.861 35.656 12.727 1 98.38 331 PHE A CA 1
ATOM 2537 C C . PHE A 1 331 ? -3.795 36 13.883 1 98.38 331 PHE A C 1
ATOM 2539 O O . PHE A 1 331 ? -4.441 35.125 14.453 1 98.38 331 PHE A O 1
ATOM 2546 N N . THR A 1 332 ? -3.861 37.219 14.188 1 97.88 332 THR A N 1
ATOM 2547 C CA . THR A 1 332 ? -4.68 37.688 15.297 1 97.88 332 THR A CA 1
ATOM 2548 C C . THR A 1 332 ? -5.699 38.719 14.812 1 97.88 332 THR A C 1
ATOM 2550 O O . THR A 1 332 ? -5.578 39.25 13.711 1 97.88 332 THR A O 1
ATOM 2553 N N . PHE A 1 333 ? -6.727 38.938 15.625 1 96.44 333 PHE A N 1
ATOM 2554 C CA . PHE A 1 333 ? -7.773 39.906 15.312 1 96.44 333 PHE A CA 1
ATOM 2555 C C . PHE A 1 333 ? -7.742 41.062 16.281 1 96.44 333 PHE A C 1
ATOM 2557 O O . PHE A 1 333 ? -7.414 40.906 17.453 1 96.44 333 PHE A O 1
ATOM 2564 N N . MET B 1 1 ? 27.422 -38.344 -12.609 1 66.5 1 MET B N 1
ATOM 2565 C CA . MET B 1 1 ? 26.438 -37.562 -13.359 1 66.5 1 MET B CA 1
ATOM 2566 C C . MET B 1 1 ? 25.594 -38.5 -14.25 1 66.5 1 MET B C 1
ATOM 2568 O O . MET B 1 1 ? 26.109 -39.438 -14.82 1 66.5 1 MET B O 1
ATOM 2572 N N . SER B 1 2 ? 24.281 -38.438 -14.047 1 84.06 2 SER B N 1
ATOM 2573 C CA . SER B 1 2 ? 23.359 -39.219 -14.883 1 84.06 2 SER B CA 1
ATOM 2574 C C . SER B 1 2 ? 22.781 -38.375 -16 1 84.06 2 SER B C 1
ATOM 2576 O O . SER B 1 2 ? 22.719 -37.156 -15.891 1 84.06 2 SER B O 1
ATOM 2578 N N . THR B 1 3 ? 22.656 -38.938 -17.188 1 92.69 3 THR B N 1
ATOM 2579 C CA . THR B 1 3 ? 22.016 -38.25 -18.297 1 92.69 3 THR B CA 1
ATOM 2580 C C . THR B 1 3 ? 20.516 -38.531 -18.328 1 92.69 3 THR B C 1
ATOM 2582 O O . THR B 1 3 ? 20.094 -39.656 -18.188 1 92.69 3 THR B O 1
ATOM 2585 N N . VAL B 1 4 ? 19.781 -37.438 -18.406 1 95.62 4 VAL B N 1
ATOM 2586 C CA . VAL B 1 4 ? 18.328 -37.594 -18.391 1 95.62 4 VAL B CA 1
ATOM 2587 C C . VAL B 1 4 ? 17.703 -36.75 -19.484 1 95.62 4 VAL B C 1
ATOM 2589 O O . VAL B 1 4 ? 18.328 -35.812 -20 1 95.62 4 VAL B O 1
ATOM 2592 N N . LYS B 1 5 ? 16.469 -37.094 -19.891 1 97.69 5 LYS B N 1
ATOM 2593 C CA . LYS B 1 5 ? 15.68 -36.25 -20.766 1 97.69 5 LYS B CA 1
ATOM 2594 C C . LYS B 1 5 ? 15.266 -34.969 -20.047 1 97.69 5 LYS B C 1
ATOM 2596 O O . LYS B 1 5 ? 15 -34.969 -18.828 1 97.69 5 LYS B O 1
ATOM 2601 N N . ALA B 1 6 ? 15.281 -33.875 -20.766 1 97.44 6 ALA B N 1
ATOM 2602 C CA . ALA B 1 6 ? 14.961 -32.594 -20.125 1 97.44 6 ALA B CA 1
ATOM 2603 C C . ALA B 1 6 ? 14.523 -31.547 -21.141 1 97.44 6 ALA B C 1
ATOM 2605 O O . ALA B 1 6 ? 14.617 -31.766 -22.344 1 97.44 6 ALA B O 1
ATOM 2606 N N . VAL B 1 7 ? 13.922 -30.5 -20.656 1 97.44 7 VAL B N 1
ATOM 2607 C CA . VAL B 1 7 ? 13.617 -29.312 -21.453 1 97.44 7 VAL B CA 1
ATOM 2608 C C . VAL B 1 7 ? 14.477 -28.141 -20.984 1 97.44 7 VAL B C 1
ATOM 2610 O O . VAL B 1 7 ? 14.492 -27.797 -19.797 1 97.44 7 VAL B O 1
ATOM 2613 N N . VAL B 1 8 ? 15.195 -27.531 -21.922 1 95.75 8 VAL B N 1
ATOM 2614 C CA . VAL B 1 8 ? 16.172 -26.5 -21.562 1 95.75 8 VAL B CA 1
ATOM 2615 C C . VAL B 1 8 ? 15.938 -25.266 -22.422 1 95.75 8 VAL B C 1
ATOM 2617 O O . VAL B 1 8 ? 15.25 -25.312 -23.438 1 95.75 8 VAL B O 1
ATOM 2620 N N . ILE B 1 9 ? 16.484 -24.188 -21.906 1 93.62 9 ILE B N 1
ATOM 2621 C CA . ILE B 1 9 ? 16.453 -22.953 -22.672 1 93.62 9 ILE B CA 1
ATOM 2622 C C . ILE B 1 9 ? 17.75 -22.188 -22.453 1 93.62 9 ILE B C 1
ATOM 2624 O O . ILE B 1 9 ? 18.391 -22.297 -21.406 1 93.62 9 ILE B O 1
ATOM 2628 N N . LYS B 1 10 ? 18.172 -21.484 -23.484 1 89.25 10 LYS B N 1
ATOM 2629 C CA . LYS B 1 10 ? 19.328 -20.609 -23.391 1 89.25 10 LYS B CA 1
ATOM 2630 C C . LYS B 1 10 ? 18.891 -19.141 -23.281 1 89.25 10 LYS B C 1
ATOM 2632 O O . LYS B 1 10 ? 17.812 -18.781 -23.75 1 89.25 10 LYS B O 1
ATOM 2637 N N . SER B 1 11 ? 19.797 -18.422 -22.609 1 83.12 11 SER B N 1
ATOM 2638 C CA . SER B 1 11 ? 19.5 -16.984 -22.5 1 83.12 11 SER B CA 1
ATOM 2639 C C . SER B 1 11 ? 19.297 -16.359 -23.875 1 83.12 11 SER B C 1
ATOM 2641 O O . SER B 1 11 ? 20.047 -16.625 -24.812 1 83.12 11 SER B O 1
ATOM 2643 N N . GLY B 1 12 ? 18.156 -15.609 -23.906 1 82.25 12 GLY B N 1
ATOM 2644 C CA . GLY B 1 12 ? 17.875 -14.914 -25.156 1 82.25 12 GLY B CA 1
ATOM 2645 C C . GLY B 1 12 ? 16.969 -15.695 -26.078 1 82.25 12 GLY B C 1
ATOM 2646 O O . GLY B 1 12 ? 16.406 -15.141 -27.031 1 82.25 12 GLY B O 1
ATOM 2647 N N . ASP B 1 13 ? 16.875 -17.047 -25.875 1 87.69 13 ASP B N 1
ATOM 2648 C CA . ASP B 1 13 ? 15.961 -17.828 -26.703 1 87.69 13 ASP B CA 1
ATOM 2649 C C . ASP B 1 13 ? 14.508 -17.438 -26.438 1 87.69 13 ASP B C 1
ATOM 2651 O O . ASP B 1 13 ? 14.172 -16.984 -25.344 1 87.69 13 ASP B O 1
ATOM 2655 N N . SER B 1 14 ? 13.734 -17.672 -27.5 1 89.88 14 SER B N 1
ATOM 2656 C CA . SER B 1 14 ? 12.328 -17.328 -27.375 1 89.88 14 SER B CA 1
ATOM 2657 C C . SER B 1 14 ? 11.5 -18.531 -26.922 1 89.88 14 SER B C 1
ATOM 2659 O O . SER B 1 14 ? 10.328 -18.375 -26.547 1 89.88 14 SER B O 1
ATOM 2661 N N . LYS B 1 15 ? 12.062 -19.734 -27.047 1 94.62 15 LYS B N 1
ATOM 2662 C CA . LYS B 1 15 ? 11.328 -20.922 -26.594 1 94.62 15 LYS B CA 1
ATOM 2663 C C . LYS B 1 15 ? 12.289 -22.016 -26.141 1 94.62 15 LYS B C 1
ATOM 2665 O O . LYS B 1 15 ? 13.43 -22.078 -26.594 1 94.62 15 LYS B O 1
ATOM 2670 N N . PRO B 1 16 ? 11.836 -22.891 -25.312 1 96.56 16 PRO B N 1
ATOM 2671 C CA . PRO B 1 16 ? 12.648 -24.016 -24.828 1 96.56 16 PRO B CA 1
ATOM 2672 C C . PRO B 1 16 ? 12.688 -25.188 -25.828 1 96.56 16 PRO B C 1
ATOM 2674 O O . PRO B 1 16 ? 11.898 -25.219 -26.766 1 96.56 16 PRO B O 1
ATOM 2677 N N . ARG B 1 17 ? 13.617 -26.062 -25.578 1 96.94 17 ARG B N 1
ATOM 2678 C CA . ARG B 1 17 ? 13.734 -27.25 -26.438 1 96.94 17 ARG B CA 1
ATOM 2679 C C . ARG B 1 17 ? 13.938 -28.5 -25.609 1 96.94 17 ARG B C 1
ATOM 2681 O O . ARG B 1 17 ? 14.523 -28.453 -24.516 1 96.94 17 ARG B O 1
ATOM 2688 N N . PHE B 1 18 ? 13.508 -29.578 -26.172 1 97.62 18 PHE B N 1
ATOM 2689 C CA . PHE B 1 18 ? 13.672 -30.891 -25.562 1 97.62 18 PHE B CA 1
ATOM 2690 C C . PHE B 1 18 ? 15.031 -31.484 -25.906 1 97.62 18 PHE B C 1
ATOM 2692 O O . PHE B 1 18 ? 15.461 -31.438 -27.062 1 97.62 18 PHE B O 1
ATOM 2699 N N . ILE B 1 19 ? 15.688 -32.062 -24.922 1 96.75 19 ILE B N 1
ATOM 2700 C CA . ILE B 1 19 ? 16.953 -32.719 -25.172 1 96.75 19 ILE B CA 1
ATOM 2701 C C . ILE B 1 19 ? 16.953 -34.094 -24.516 1 96.75 19 ILE B C 1
ATOM 2703 O O . ILE B 1 19 ? 16.359 -34.281 -23.438 1 96.75 19 ILE B O 1
ATOM 2707 N N . GLU B 1 20 ? 17.672 -34.969 -25.078 1 96.19 20 GLU B N 1
ATOM 2708 C CA . GLU B 1 20 ? 17.672 -36.375 -24.641 1 96.19 20 GLU B CA 1
ATOM 2709 C C . GLU B 1 20 ? 18.719 -36.594 -23.562 1 96.19 20 GLU B C 1
ATOM 2711 O O . GLU B 1 20 ? 18.609 -37.531 -22.766 1 96.19 20 GLU B O 1
ATOM 2716 N N . ASN B 1 21 ? 19.719 -35.781 -23.641 1 94.75 21 ASN B N 1
ATOM 2717 C CA . ASN B 1 21 ? 20.875 -36.062 -22.797 1 94.75 21 ASN B CA 1
ATOM 2718 C C . ASN B 1 21 ? 21.281 -34.812 -21.984 1 94.75 21 ASN B C 1
ATOM 2720 O O . ASN B 1 21 ? 22.312 -34.219 -22.281 1 94.75 21 ASN B O 1
ATOM 2724 N N . PHE B 1 22 ? 20.609 -34.562 -20.984 1 93.38 22 PHE B N 1
ATOM 2725 C CA . PHE B 1 22 ? 20.984 -33.5 -20.016 1 93.38 22 PHE B CA 1
ATOM 2726 C C . PHE B 1 22 ? 21.766 -34.094 -18.859 1 93.38 22 PHE B C 1
ATOM 2728 O O . PHE B 1 22 ? 21.328 -35.062 -18.234 1 93.38 22 PHE B O 1
ATOM 2735 N N . SER B 1 23 ? 22.938 -33.5 -18.578 1 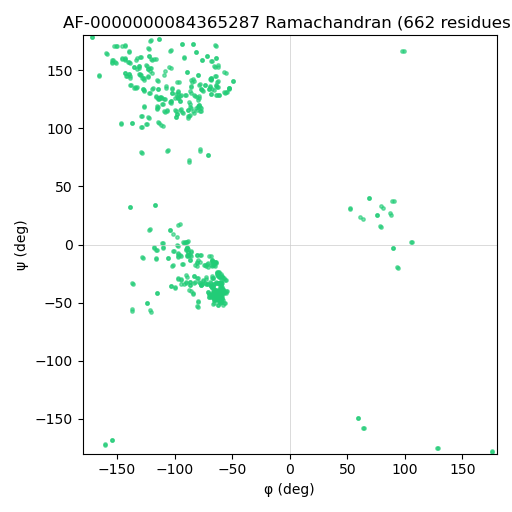93.12 23 SER B N 1
ATOM 2736 C CA . SER B 1 23 ? 23.766 -34 -17.484 1 93.12 23 SER B CA 1
ATOM 2737 C C . SER B 1 23 ? 23.234 -33.562 -16.125 1 93.12 23 SER B C 1
ATOM 2739 O O . SER B 1 23 ? 23.188 -32.344 -15.852 1 93.12 23 SER B O 1
ATOM 2741 N N . LEU B 1 24 ? 22.812 -34.438 -15.344 1 92.19 24 LEU B N 1
ATOM 2742 C CA . LEU B 1 24 ? 22.312 -34.156 -14.008 1 92.19 24 LEU B CA 1
ATOM 2743 C C . LEU B 1 24 ? 23.344 -34.531 -12.953 1 92.19 24 LEU B C 1
ATOM 2745 O O . LEU B 1 24 ? 23.75 -35.719 -12.891 1 92.19 24 LEU B O 1
ATOM 2749 N N . ARG B 1 25 ? 23.703 -33.594 -12.195 1 91.25 25 ARG B N 1
ATOM 2750 C CA . ARG B 1 25 ? 24.688 -33.875 -11.156 1 91.25 25 ARG B CA 1
ATOM 2751 C C . ARG B 1 25 ? 24.094 -34.719 -10.039 1 91.25 25 ARG B C 1
ATOM 2753 O O . ARG B 1 25 ? 22.875 -34.875 -9.945 1 91.25 25 ARG B O 1
ATOM 2760 N N . GLU B 1 26 ? 24.984 -35.312 -9.266 1 94.44 26 GLU B N 1
ATOM 2761 C CA . GLU B 1 26 ? 24.516 -36 -8.062 1 94.44 26 GLU B CA 1
ATOM 2762 C C . GLU B 1 26 ? 23.906 -35 -7.07 1 94.44 26 GLU B C 1
ATOM 2764 O O . GLU B 1 26 ? 24.359 -33.875 -6.961 1 94.44 26 GLU B O 1
ATOM 2769 N N . PRO B 1 27 ? 22.891 -35.469 -6.398 1 93.88 27 PRO B N 1
ATOM 2770 C CA . PRO B 1 27 ? 22.297 -34.594 -5.398 1 93.88 27 PRO B CA 1
ATOM 2771 C C . PRO B 1 27 ? 23.266 -34.219 -4.273 1 93.88 27 PRO B C 1
ATOM 2773 O O . PRO B 1 27 ? 24.047 -35.062 -3.836 1 93.88 27 PRO B O 1
ATOM 2776 N N . ALA B 1 28 ? 23.234 -32.938 -3.953 1 93.94 28 ALA B N 1
ATOM 2777 C CA . ALA B 1 28 ? 23.969 -32.531 -2.754 1 93.94 28 ALA B CA 1
ATOM 2778 C C . ALA B 1 28 ? 23.359 -33.188 -1.505 1 93.94 28 ALA B C 1
ATOM 2780 O O . ALA B 1 28 ? 22.297 -33.812 -1.573 1 93.94 28 ALA B O 1
ATOM 2781 N N . GLU B 1 29 ? 24.062 -33.031 -0.387 1 96.25 29 GLU B N 1
ATOM 2782 C CA . GLU B 1 29 ? 23.594 -33.594 0.874 1 96.25 29 GLU B CA 1
ATOM 2783 C C . GLU B 1 29 ? 22.219 -33.062 1.254 1 96.25 29 GLU B C 1
ATOM 2785 O O . GLU B 1 29 ? 21.406 -33.781 1.827 1 96.25 29 GLU B O 1
ATOM 2790 N N . SER B 1 30 ? 21.953 -31.859 0.919 1 95.06 30 SER B N 1
ATOM 2791 C CA . SER B 1 30 ? 20.703 -31.203 1.291 1 95.06 30 SER B CA 1
ATOM 2792 C C . SER B 1 30 ? 19.609 -31.453 0.255 1 95.06 30 SER B C 1
ATOM 2794 O O . SER B 1 30 ? 18.469 -31 0.417 1 95.06 30 SER B O 1
ATOM 2796 N N . GLU B 1 31 ? 19.906 -32.25 -0.775 1 95.75 31 GLU B N 1
ATOM 2797 C CA . GLU B 1 31 ? 18.984 -32.438 -1.88 1 95.75 31 GLU B CA 1
ATOM 2798 C C . GLU B 1 31 ? 18.562 -33.906 -1.966 1 95.75 31 GLU B C 1
ATOM 2800 O O . GLU B 1 31 ? 19.219 -34.781 -1.402 1 95.75 31 GLU B O 1
ATOM 2805 N N . VAL B 1 32 ? 17.469 -34.156 -2.617 1 96.12 32 VAL B N 1
ATOM 2806 C CA . VAL B 1 32 ? 17.016 -35.5 -2.947 1 96.12 32 VAL B CA 1
ATOM 2807 C C . VAL B 1 32 ? 16.672 -35.562 -4.434 1 96.12 32 VAL B C 1
ATOM 2809 O O . VAL B 1 32 ? 16.219 -34.594 -5.023 1 96.12 32 VAL B O 1
ATOM 2812 N N . ARG B 1 33 ? 16.922 -36.688 -4.98 1 96.75 33 ARG B N 1
ATOM 2813 C CA . ARG B 1 33 ? 16.547 -36.906 -6.371 1 96.75 33 ARG B CA 1
ATOM 2814 C C . ARG B 1 33 ? 15.086 -37.312 -6.488 1 96.75 33 ARG B C 1
ATOM 2816 O O . ARG B 1 33 ? 14.633 -38.25 -5.82 1 96.75 33 ARG B O 1
ATOM 2823 N N . VAL B 1 34 ? 14.391 -36.656 -7.305 1 97.81 34 VAL B N 1
ATOM 2824 C CA . VAL B 1 34 ? 12.977 -36.938 -7.523 1 97.81 34 VAL B CA 1
ATOM 2825 C C . VAL B 1 34 ? 12.75 -37.406 -8.961 1 97.81 34 VAL B C 1
ATOM 2827 O O . VAL B 1 34 ? 13.203 -36.75 -9.906 1 97.81 34 VAL B O 1
ATOM 2830 N N . LYS B 1 35 ? 12.117 -38.5 -9.109 1 98.19 35 LYS B N 1
ATOM 2831 C CA . LYS B 1 35 ? 11.617 -38.906 -10.422 1 98.19 35 LYS B CA 1
ATOM 2832 C C . LYS B 1 35 ? 10.336 -38.156 -10.773 1 98.19 35 LYS B C 1
ATOM 2834 O O . LYS B 1 35 ? 9.297 -38.375 -10.156 1 98.19 35 LYS B O 1
ATOM 2839 N N . VAL B 1 36 ? 10.391 -37.406 -11.812 1 98.31 36 VAL B N 1
ATOM 2840 C CA . VAL B 1 36 ? 9.273 -36.5 -12.125 1 98.31 36 VAL B CA 1
ATOM 2841 C C . VAL B 1 36 ? 8.148 -37.281 -12.781 1 98.31 36 VAL B C 1
ATOM 2843 O O . VAL B 1 36 ? 8.359 -37.969 -13.781 1 98.31 36 VAL B O 1
ATOM 2846 N N . LEU B 1 37 ? 6.961 -37.188 -12.18 1 98.25 37 LEU B N 1
ATOM 2847 C CA . LEU B 1 37 ? 5.766 -37.781 -12.766 1 98.25 37 LEU B CA 1
ATOM 2848 C C . LEU B 1 37 ? 5.035 -36.75 -13.648 1 98.25 37 LEU B C 1
ATOM 2850 O O . LEU B 1 37 ? 4.383 -37.156 -14.625 1 98.25 37 LEU B O 1
ATOM 2854 N N . GLY B 1 38 ? 5.105 -35.531 -13.227 1 98.06 38 GLY B N 1
ATOM 2855 C CA . GLY B 1 38 ? 4.465 -34.469 -13.984 1 98.06 38 GLY B CA 1
ATOM 2856 C C . GLY B 1 38 ? 4.922 -33.094 -13.57 1 98.06 38 GLY B C 1
ATOM 2857 O O . GLY B 1 38 ? 5.219 -32.844 -12.398 1 98.06 38 GLY B O 1
ATOM 2858 N N . THR B 1 39 ? 5.016 -32.188 -14.492 1 98.25 39 THR B N 1
ATOM 2859 C CA . THR B 1 39 ? 5.285 -30.766 -14.32 1 98.25 39 THR B CA 1
ATOM 2860 C C . THR B 1 39 ? 4.426 -29.922 -15.266 1 98.25 39 THR B C 1
ATOM 2862 O O . THR B 1 39 ? 3.734 -30.469 -16.125 1 98.25 39 THR B O 1
ATOM 2865 N N . SER B 1 40 ? 4.348 -28.672 -15.055 1 97.5 40 SER B N 1
ATOM 2866 C CA . SER B 1 40 ? 3.414 -27.859 -15.828 1 97.5 40 SER B CA 1
ATOM 2867 C C . SER B 1 40 ? 4.004 -26.484 -16.141 1 97.5 40 SER B C 1
ATOM 2869 O O . SER B 1 40 ? 4.996 -26.078 -15.531 1 97.5 40 SER B O 1
ATOM 2871 N N . ILE B 1 41 ? 3.412 -25.859 -17.172 1 95.56 41 ILE B N 1
ATOM 2872 C CA . ILE B 1 41 ? 3.764 -24.484 -17.531 1 95.56 41 ILE B CA 1
ATOM 2873 C C . ILE B 1 41 ? 2.73 -23.516 -16.953 1 95.56 41 ILE B C 1
ATOM 2875 O O . ILE B 1 41 ? 1.53 -23.672 -17.203 1 95.56 41 ILE B O 1
ATOM 2879 N N . HIS B 1 42 ? 3.113 -22.719 -16.094 1 92.06 42 HIS B N 1
ATOM 2880 C CA . HIS B 1 42 ? 2.326 -21.562 -15.672 1 92.06 42 HIS B CA 1
ATOM 2881 C C . HIS B 1 42 ? 3.082 -20.266 -15.922 1 92.06 42 HIS B C 1
ATOM 2883 O O . HIS B 1 42 ? 4.195 -20.281 -16.453 1 92.06 42 HIS B O 1
ATOM 2889 N N . HIS B 1 43 ? 2.459 -19.172 -15.672 1 88.06 43 HIS B N 1
ATOM 2890 C CA . HIS B 1 43 ? 3.004 -17.875 -16.062 1 88.06 43 HIS B CA 1
ATOM 2891 C C . HIS B 1 43 ? 4.398 -17.656 -15.484 1 88.06 43 HIS B C 1
ATOM 2893 O O . HIS B 1 43 ? 5.289 -17.156 -16.156 1 88.06 43 HIS B O 1
ATOM 2899 N N . LEU B 1 44 ? 4.582 -18.047 -14.281 1 87.75 44 LEU B N 1
ATOM 2900 C CA . LEU B 1 44 ? 5.887 -17.891 -13.641 1 87.75 44 LEU B CA 1
ATOM 2901 C C . LEU B 1 44 ? 6.953 -18.688 -14.391 1 87.75 44 LEU B C 1
ATOM 2903 O O . LEU B 1 44 ? 8.055 -18.172 -14.617 1 87.75 44 LEU B O 1
ATOM 2907 N N . VAL B 1 45 ? 6.684 -19.844 -14.805 1 91.38 45 VAL B N 1
ATOM 2908 C CA . VAL B 1 45 ? 7.609 -20.688 -15.57 1 91.38 45 VAL B CA 1
ATOM 2909 C C . VAL B 1 45 ? 7.984 -19.969 -16.875 1 91.38 45 VAL B C 1
ATOM 2911 O O . VAL B 1 45 ? 9.164 -19.891 -17.219 1 91.38 45 VAL B O 1
ATOM 2914 N N . ARG B 1 46 ? 6.996 -19.484 -17.531 1 90.62 46 ARG B N 1
ATOM 2915 C CA . ARG B 1 46 ? 7.23 -18.844 -18.812 1 90.62 46 ARG B CA 1
ATOM 2916 C C . ARG B 1 46 ? 8.086 -17.594 -18.656 1 90.62 46 ARG B C 1
ATOM 2918 O O . ARG B 1 46 ? 9.055 -17.391 -19.391 1 90.62 46 ARG B O 1
ATOM 2925 N N . MET B 1 47 ? 7.703 -16.781 -17.688 1 87.12 47 MET B N 1
ATOM 2926 C CA . MET B 1 47 ? 8.398 -15.516 -17.5 1 87.12 47 MET B CA 1
ATOM 2927 C C . MET B 1 47 ? 9.836 -15.75 -17.047 1 87.12 47 MET B C 1
ATOM 2929 O O . MET B 1 47 ? 10.75 -15.047 -17.484 1 87.12 47 MET B O 1
ATOM 2933 N N . ARG B 1 48 ? 10.078 -16.703 -16.25 1 86.94 48 ARG B N 1
ATOM 2934 C CA . ARG B 1 48 ? 11.43 -17.031 -15.82 1 86.94 48 ARG B CA 1
ATOM 2935 C C . ARG B 1 48 ? 12.25 -17.594 -16.969 1 86.94 48 ARG B C 1
ATOM 2937 O O . ARG B 1 48 ? 13.422 -17.234 -17.141 1 86.94 48 ARG B O 1
ATOM 2944 N N . ALA B 1 49 ? 11.648 -18.438 -17.688 1 88.94 49 ALA B N 1
ATOM 2945 C CA . ALA B 1 49 ? 12.336 -19.031 -18.828 1 88.94 49 ALA B CA 1
ATOM 2946 C C . ALA B 1 49 ? 12.773 -17.953 -19.828 1 88.94 49 ALA B C 1
ATOM 2948 O O . ALA B 1 49 ? 13.867 -18.031 -20.391 1 88.94 49 ALA B O 1
ATOM 2949 N N . LEU B 1 50 ? 11.953 -16.938 -19.953 1 88.12 50 LEU B N 1
ATOM 2950 C CA . LEU B 1 50 ? 12.195 -15.898 -20.938 1 88.12 50 LEU B CA 1
ATOM 2951 C C . LEU B 1 50 ? 13.039 -14.773 -20.344 1 88.12 50 LEU B C 1
ATOM 2953 O O . LEU B 1 50 ? 13.359 -13.805 -21.031 1 88.12 50 LEU B O 1
ATOM 2957 N N . GLY B 1 51 ? 13.352 -14.844 -19.016 1 82.19 51 GLY B N 1
ATOM 2958 C CA . GLY B 1 51 ? 14.156 -13.836 -18.359 1 82.19 51 GLY B CA 1
ATOM 2959 C C . GLY B 1 51 ? 13.398 -12.555 -18.078 1 82.19 51 GLY B C 1
ATOM 2960 O O . GLY B 1 51 ? 14 -11.484 -17.969 1 82.19 51 GLY B O 1
ATOM 2961 N N . LYS B 1 52 ? 12.102 -12.602 -17.953 1 79 52 LYS B N 1
ATOM 2962 C CA . LYS B 1 52 ? 11.273 -11.406 -17.828 1 79 52 LYS B CA 1
ATOM 2963 C C . LYS B 1 52 ? 10.688 -11.289 -16.422 1 79 52 LYS B C 1
ATOM 2965 O O . LYS B 1 52 ? 9.953 -10.344 -16.125 1 79 52 LYS B O 1
ATOM 2970 N N . HIS B 1 53 ? 10.953 -12.234 -15.625 1 78.06 53 HIS B N 1
ATOM 2971 C CA . HIS B 1 53 ? 10.445 -12.195 -14.258 1 78.06 53 HIS B CA 1
ATOM 2972 C C . HIS B 1 53 ? 11.422 -11.477 -13.328 1 78.06 53 HIS B C 1
ATOM 2974 O O . HIS B 1 53 ? 12.641 -11.633 -13.461 1 78.06 53 HIS B O 1
ATOM 2980 N N . TYR B 1 54 ? 10.891 -10.859 -12.375 1 68.56 54 TYR B N 1
ATOM 2981 C CA . TYR B 1 54 ? 11.703 -10.055 -11.477 1 68.56 54 TYR B CA 1
ATOM 2982 C C . TYR B 1 54 ? 12.664 -10.93 -10.672 1 68.56 54 TYR B C 1
ATOM 2984 O O . TYR B 1 54 ? 13.648 -10.43 -10.125 1 68.56 54 TYR B O 1
ATOM 2992 N N . SER B 1 55 ? 12.492 -12.172 -10.57 1 71.25 55 SER B N 1
ATOM 2993 C CA . SER B 1 55 ? 13.273 -13.078 -9.734 1 71.25 55 SER B CA 1
ATOM 2994 C C . SER B 1 55 ? 14.484 -13.617 -10.484 1 71.25 55 SER B C 1
ATOM 2996 O O . SER B 1 55 ? 15.258 -14.398 -9.938 1 71.25 55 SER B O 1
ATOM 2998 N N . VAL B 1 56 ? 14.594 -13.242 -11.727 1 74.38 56 VAL B N 1
ATOM 2999 C CA . VAL B 1 56 ? 15.719 -13.812 -12.469 1 74.38 56 VAL B CA 1
ATOM 3000 C C . VAL B 1 56 ? 16.594 -12.688 -13.023 1 74.38 56 VAL B C 1
ATOM 3002 O O . VAL B 1 56 ? 16.109 -11.586 -13.289 1 74.38 56 VAL B O 1
ATOM 3005 N N . SER B 1 57 ? 17.969 -13.07 -13 1 66.62 57 SER B N 1
ATOM 3006 C CA . SER B 1 57 ? 18.922 -12.117 -13.539 1 66.62 57 SER B CA 1
ATOM 3007 C C . SER B 1 57 ? 19.078 -12.281 -15.047 1 66.62 57 SER B C 1
ATOM 3009 O O . SER B 1 57 ? 19.156 -13.406 -15.555 1 66.62 57 SER B O 1
ATOM 3011 N N . ALA B 1 58 ? 19.031 -11.289 -15.758 1 57.5 58 ALA B N 1
ATOM 3012 C CA . ALA B 1 58 ? 19.109 -11.234 -17.219 1 57.5 58 ALA B CA 1
ATOM 3013 C C . ALA B 1 58 ? 20.469 -11.719 -17.719 1 57.5 58 ALA B C 1
ATOM 3015 O O . ALA B 1 58 ? 20.594 -12.172 -18.859 1 57.5 58 ALA B O 1
ATOM 3016 N N . ASN B 1 59 ? 21.438 -11.836 -16.922 1 63.34 59 ASN B N 1
ATOM 3017 C CA . ASN B 1 59 ? 22.766 -11.961 -17.516 1 63.34 59 ASN B CA 1
ATOM 3018 C C . ASN B 1 59 ? 23.25 -13.414 -17.516 1 63.34 59 ASN B C 1
ATOM 3020 O O . ASN B 1 59 ? 24.359 -13.695 -17.938 1 63.34 59 ASN B O 1
ATOM 3024 N N . ASP B 1 60 ? 22.469 -14.352 -17.203 1 65.12 60 ASP B N 1
ATOM 3025 C CA . ASP B 1 60 ? 22.938 -15.734 -17.156 1 65.12 60 ASP B CA 1
ATOM 3026 C C . ASP B 1 60 ? 22.797 -16.406 -18.516 1 65.12 60 ASP B C 1
ATOM 3028 O O . ASP B 1 60 ? 21.672 -16.609 -19 1 65.12 60 ASP B O 1
ATOM 3032 N N . THR B 1 61 ? 23.859 -16.672 -19.203 1 67.19 61 THR B N 1
ATOM 3033 C CA . THR B 1 61 ? 23.891 -17.188 -20.562 1 67.19 61 THR B CA 1
ATOM 3034 C C . THR B 1 61 ? 23.906 -18.703 -20.578 1 67.19 61 THR B C 1
ATOM 3036 O O . THR B 1 61 ? 23.938 -19.328 -21.641 1 67.19 61 THR B O 1
ATOM 3039 N N . SER B 1 62 ? 23.844 -19.281 -19.5 1 77 62 SER B N 1
ATOM 3040 C CA . SER B 1 62 ? 23.906 -20.75 -19.453 1 77 62 SER B CA 1
ATOM 3041 C C . SER B 1 62 ? 22.562 -21.375 -19.797 1 77 62 SER B C 1
ATOM 3043 O O . SER B 1 62 ? 21.516 -20.719 -19.688 1 77 62 SER B O 1
ATOM 3045 N N . GLU B 1 63 ? 22.703 -22.547 -20.469 1 85.5 63 GLU B N 1
ATOM 3046 C CA . GLU B 1 63 ? 21.516 -23.359 -20.656 1 85.5 63 GLU B CA 1
ATOM 3047 C C . GLU B 1 63 ? 20.906 -23.797 -19.328 1 85.5 63 GLU B C 1
ATOM 3049 O O . GLU B 1 63 ? 21.609 -24.297 -18.453 1 85.5 63 GLU B O 1
ATOM 3054 N N . LYS B 1 64 ? 19.656 -23.562 -19.203 1 89 64 LYS B N 1
ATOM 3055 C CA . LYS B 1 64 ? 19 -23.844 -17.922 1 89 64 LYS B CA 1
ATOM 3056 C C . LYS B 1 64 ? 17.766 -24.703 -18.109 1 89 64 LYS B C 1
ATOM 3058 O O . LYS B 1 64 ? 17.094 -24.609 -19.141 1 89 64 LYS B O 1
ATOM 3063 N N . LEU B 1 65 ? 17.562 -25.578 -17.172 1 93.25 65 LEU B N 1
ATOM 3064 C CA . LEU B 1 65 ? 16.281 -26.281 -17.125 1 93.25 65 LEU B CA 1
ATOM 3065 C C . LEU B 1 65 ? 15.133 -25.312 -16.906 1 93.25 65 LEU B C 1
ATOM 3067 O O . LEU B 1 65 ? 15.25 -24.375 -16.109 1 93.25 65 LEU B O 1
ATOM 3071 N N . ILE B 1 66 ? 14.039 -25.531 -17.562 1 94.62 66 ILE B N 1
ATOM 3072 C CA . ILE B 1 66 ? 12.883 -24.688 -17.281 1 94.62 66 ILE B CA 1
ATOM 3073 C C . ILE B 1 66 ? 12 -25.359 -16.234 1 94.62 66 ILE B C 1
ATOM 3075 O O . ILE B 1 66 ? 12.227 -26.516 -15.883 1 94.62 66 ILE B O 1
ATOM 3079 N N . GLY B 1 67 ? 11.039 -24.656 -15.805 1 95.5 67 GLY B N 1
ATOM 3080 C CA . GLY B 1 67 ? 10.094 -25.172 -14.836 1 95.5 67 GLY B CA 1
ATOM 3081 C C . GLY B 1 67 ? 10.406 -24.766 -13.406 1 95.5 67 GLY B C 1
ATOM 3082 O O . GLY B 1 67 ? 11.523 -24.344 -13.109 1 95.5 67 GLY B O 1
ATOM 3083 N N . ILE B 1 68 ? 9.406 -24.984 -12.555 1 94.12 68 ILE B N 1
ATOM 3084 C CA . ILE B 1 68 ? 9.539 -24.5 -11.188 1 94.12 68 ILE B CA 1
ATOM 3085 C C . ILE B 1 68 ? 9.07 -25.578 -10.211 1 94.12 68 ILE B C 1
ATOM 3087 O O . ILE B 1 68 ? 9.594 -25.688 -9.102 1 94.12 68 ILE B O 1
ATOM 3091 N N . ASP B 1 69 ? 8.055 -26.359 -10.617 1 96.94 69 ASP B N 1
ATOM 3092 C CA . ASP B 1 69 ? 7.449 -27.297 -9.68 1 96.94 69 ASP B CA 1
ATOM 3093 C C . ASP B 1 69 ? 6.875 -28.516 -10.414 1 96.94 69 ASP B C 1
ATOM 3095 O O . ASP B 1 69 ? 6.867 -28.547 -11.641 1 96.94 69 ASP B O 1
ATOM 3099 N N . GLY B 1 70 ? 6.5 -29.469 -9.602 1 98.19 70 GLY B N 1
ATOM 3100 C CA . GLY B 1 70 ? 5.934 -30.688 -10.141 1 98.19 70 GLY B CA 1
ATOM 3101 C C . GLY B 1 70 ? 5.637 -31.734 -9.078 1 98.19 70 GLY B C 1
ATOM 3102 O O . GLY B 1 70 ? 5.711 -31.453 -7.879 1 98.19 70 GLY B O 1
ATOM 3103 N N . VAL B 1 71 ? 5.164 -32.812 -9.555 1 98.75 71 VAL B N 1
ATOM 3104 C CA . VAL B 1 71 ? 4.922 -34 -8.727 1 98.75 71 VAL B CA 1
ATOM 3105 C C . VAL B 1 71 ? 5.852 -35.125 -9.156 1 98.75 71 VAL B C 1
ATOM 3107 O O . VAL B 1 71 ? 6.125 -35.312 -10.344 1 98.75 71 VAL B O 1
ATOM 3110 N N . GLY B 1 72 ? 6.336 -35.844 -8.172 1 98.56 72 GLY B N 1
ATOM 3111 C CA . GLY B 1 72 ? 7.234 -36.969 -8.484 1 98.56 72 GLY B CA 1
ATOM 3112 C C . GLY B 1 72 ? 7.336 -37.969 -7.363 1 98.56 72 GLY B C 1
ATOM 3113 O O . GLY B 1 72 ? 6.547 -37.938 -6.418 1 98.56 72 GLY B O 1
ATOM 3114 N N . LEU B 1 73 ? 8.281 -38.906 -7.566 1 98.38 73 LEU B N 1
ATOM 3115 C CA . LEU B 1 73 ? 8.508 -39.969 -6.609 1 98.38 73 LEU B CA 1
ATOM 3116 C C . LEU B 1 73 ? 9.93 -39.938 -6.062 1 98.38 73 LEU B C 1
ATOM 3118 O O . LEU B 1 73 ? 10.883 -39.719 -6.816 1 98.38 73 LEU B O 1
ATOM 3122 N N . ILE B 1 74 ? 10.008 -40.062 -4.805 1 97.88 74 ILE B N 1
ATOM 3123 C CA . ILE B 1 74 ? 11.297 -40.312 -4.168 1 97.88 74 ILE B CA 1
ATOM 3124 C C . ILE B 1 74 ? 11.477 -41.812 -3.904 1 97.88 74 ILE B C 1
ATOM 3126 O O . ILE B 1 74 ? 10.602 -42.438 -3.33 1 97.88 74 ILE B O 1
ATOM 3130 N N . ASP B 1 75 ? 12.578 -42.406 -4.301 1 95.62 75 ASP B N 1
ATOM 3131 C CA . ASP B 1 75 ? 12.891 -43.812 -4.16 1 95.62 75 ASP B CA 1
ATOM 3132 C C . ASP B 1 75 ? 11.773 -44.688 -4.73 1 95.62 75 ASP B C 1
ATOM 3134 O O . ASP B 1 75 ? 11.406 -45.719 -4.137 1 95.62 75 ASP B O 1
ATOM 3138 N N . ASP B 1 76 ? 11.117 -44.219 -5.719 1 92.88 76 ASP B N 1
ATOM 3139 C CA . ASP B 1 76 ? 10.062 -44.906 -6.461 1 92.88 76 ASP B CA 1
ATOM 3140 C C . ASP B 1 76 ? 8.883 -45.25 -5.555 1 92.88 76 ASP B C 1
ATOM 3142 O O . ASP B 1 76 ? 8.078 -46.125 -5.867 1 92.88 76 ASP B O 1
ATOM 3146 N N . LYS B 1 77 ? 8.734 -44.531 -4.477 1 93.25 77 LYS B N 1
ATOM 3147 C CA . LYS B 1 77 ? 7.691 -44.906 -3.518 1 93.25 77 LYS B CA 1
ATOM 3148 C C . LYS B 1 77 ? 6.945 -43.656 -3.018 1 93.25 77 LYS B C 1
ATOM 3150 O O . LYS B 1 77 ? 5.723 -43.594 -3.148 1 93.25 77 LYS B O 1
ATOM 3155 N N . GLN B 1 78 ? 7.641 -42.781 -2.492 1 96.81 78 GLN B N 1
ATOM 3156 C CA . GLN B 1 78 ? 7.004 -41.656 -1.836 1 96.81 78 GLN B CA 1
ATOM 3157 C C . GLN B 1 78 ? 6.555 -40.594 -2.855 1 96.81 78 GLN B C 1
ATOM 3159 O O . GLN B 1 78 ? 7.379 -40.031 -3.57 1 96.81 78 GLN B O 1
ATOM 3164 N N . LEU B 1 79 ? 5.246 -40.375 -2.949 1 98.38 79 LEU B N 1
ATOM 3165 C CA . LEU B 1 79 ? 4.664 -39.344 -3.82 1 98.38 79 LEU B CA 1
ATOM 3166 C C . LEU B 1 79 ? 4.777 -37.969 -3.193 1 98.38 79 LEU B C 1
ATOM 3168 O O . LEU B 1 79 ? 4.367 -37.75 -2.047 1 98.38 79 LEU B O 1
ATOM 3172 N N . VAL B 1 80 ? 5.355 -36.938 -3.959 1 98.5 80 VAL B N 1
ATOM 3173 C CA . VAL B 1 80 ? 5.617 -35.625 -3.373 1 98.5 80 VAL B CA 1
ATOM 3174 C C . VAL B 1 80 ? 5.32 -34.531 -4.398 1 98.5 80 VAL B C 1
ATOM 3176 O O . VAL B 1 80 ? 5.441 -34.75 -5.605 1 98.5 80 VAL B O 1
ATOM 3179 N N . PHE B 1 81 ? 4.84 -33.469 -3.951 1 98.31 81 PHE B N 1
ATOM 3180 C CA . PHE B 1 81 ? 4.977 -32.219 -4.664 1 98.31 81 PHE B CA 1
ATOM 3181 C C . PHE B 1 81 ? 6.316 -31.547 -4.352 1 98.31 81 PHE B C 1
ATOM 3183 O O . PHE B 1 81 ? 6.812 -31.641 -3.227 1 98.31 81 PHE B O 1
ATOM 3190 N N . PHE B 1 82 ? 6.941 -30.906 -5.395 1 97.19 82 PHE B N 1
ATOM 3191 C CA . PHE B 1 82 ? 8.242 -30.297 -5.16 1 97.19 82 PHE B CA 1
ATOM 3192 C C . PHE B 1 82 ? 8.344 -28.953 -5.879 1 97.19 82 PHE B C 1
ATOM 3194 O O . PHE B 1 82 ? 7.605 -28.703 -6.828 1 97.19 82 PHE B O 1
ATOM 3201 N N . ILE B 1 83 ? 9.211 -28.109 -5.406 1 95 83 ILE B N 1
ATOM 3202 C CA . ILE B 1 83 ? 9.531 -26.812 -6.008 1 95 83 ILE B CA 1
ATOM 3203 C C . ILE B 1 83 ? 11.047 -26.703 -6.195 1 95 83 ILE B C 1
ATOM 3205 O O . ILE B 1 83 ? 11.812 -27.094 -5.312 1 95 83 ILE B O 1
ATOM 3209 N N . THR B 1 84 ? 11.453 -26.266 -7.332 1 91.38 84 THR B N 1
ATOM 3210 C CA . THR B 1 84 ? 12.859 -25.984 -7.621 1 91.38 84 THR B CA 1
ATOM 3211 C C . THR B 1 84 ? 13.102 -24.484 -7.77 1 91.38 84 THR B C 1
ATOM 3213 O O . THR B 1 84 ? 12.773 -23.906 -8.805 1 91.38 84 THR B O 1
ATOM 3216 N N . LEU B 1 85 ? 13.641 -23.844 -6.762 1 78.12 85 LEU B N 1
ATOM 3217 C CA . LEU B 1 85 ? 13.797 -22.391 -6.809 1 78.12 85 LEU B CA 1
ATOM 3218 C C . LEU B 1 85 ? 15.258 -22.016 -7.043 1 78.12 85 LEU B C 1
ATOM 3220 O O . LEU B 1 85 ? 15.555 -20.859 -7.375 1 78.12 85 LEU B O 1
ATOM 3224 N N . THR B 1 86 ? 16.156 -22.969 -6.938 1 73.88 86 THR B N 1
ATOM 3225 C CA . THR B 1 86 ? 17.562 -22.703 -7.117 1 73.88 86 THR B CA 1
ATOM 3226 C C . THR B 1 86 ? 17.859 -22.297 -8.562 1 73.88 86 THR B C 1
ATOM 3228 O O . THR B 1 86 ? 17.359 -22.938 -9.5 1 73.88 86 THR B O 1
ATOM 3231 N N . PRO B 1 87 ? 18.641 -21.219 -8.672 1 67.19 87 PRO B N 1
ATOM 3232 C CA . PRO B 1 87 ? 18.984 -20.812 -10.039 1 67.19 87 PRO B CA 1
ATOM 3233 C C . PRO B 1 87 ? 19.578 -21.953 -10.867 1 67.19 87 PRO B C 1
ATOM 3235 O O . PRO B 1 87 ? 20.375 -22.734 -10.367 1 67.19 87 PRO B O 1
ATOM 3238 N N . GLY B 1 88 ? 19.141 -22.109 -12.047 1 69.94 88 GLY B N 1
ATOM 3239 C CA . GLY B 1 88 ? 19.672 -23.094 -12.969 1 69.94 88 GLY B CA 1
ATOM 3240 C C . GLY B 1 88 ? 18.969 -24.438 -12.867 1 69.94 88 GLY B C 1
ATOM 3241 O O . GLY B 1 88 ? 19.234 -25.344 -13.664 1 69.94 88 GLY B O 1
ATOM 3242 N N . THR B 1 89 ? 18.078 -24.438 -11.922 1 82.38 89 THR B N 1
ATOM 3243 C CA . THR B 1 89 ? 17.344 -25.688 -11.766 1 82.38 89 THR B CA 1
ATOM 3244 C C . THR B 1 89 ? 15.906 -25.531 -12.242 1 82.38 89 THR B C 1
ATOM 3246 O O . THR B 1 89 ? 15.414 -24.406 -12.391 1 82.38 89 THR B O 1
ATOM 3249 N N . GLY B 1 90 ? 15.32 -26.594 -12.75 1 93.88 90 GLY B N 1
ATOM 3250 C CA . GLY B 1 90 ? 13.938 -26.641 -13.203 1 93.88 90 GLY B CA 1
ATOM 3251 C C . GLY B 1 90 ? 13.297 -28 -13.055 1 93.88 90 GLY B C 1
ATOM 3252 O O . GLY B 1 90 ? 13.969 -28.984 -12.742 1 93.88 90 GLY B O 1
ATOM 3253 N N . SER B 1 91 ? 12.055 -28 -13.273 1 97.44 91 SER B N 1
ATOM 3254 C CA . SER B 1 91 ? 11.297 -29.219 -13.008 1 97.44 91 SER B CA 1
ATOM 3255 C C . SER B 1 91 ? 11.086 -30.031 -14.281 1 97.44 91 SER B C 1
ATOM 3257 O O . SER B 1 91 ? 10.617 -31.172 -14.227 1 97.44 91 SER B O 1
ATOM 3259 N N . PHE B 1 92 ? 11.453 -29.484 -15.422 1 97.81 92 PHE B N 1
ATOM 3260 C CA . PHE B 1 92 ? 11.211 -30.172 -16.688 1 97.81 92 PHE B CA 1
ATOM 3261 C C . PHE B 1 92 ? 12.359 -31.109 -17.016 1 97.81 92 PHE B C 1
ATOM 3263 O O . PHE B 1 92 ? 13.07 -30.906 -18.016 1 97.81 92 PHE B O 1
ATOM 3270 N N . ALA B 1 93 ? 12.469 -32.156 -16.312 1 97.5 93 ALA B N 1
ATOM 3271 C CA . ALA B 1 93 ? 13.414 -33.25 -16.531 1 97.5 93 ALA B CA 1
ATOM 3272 C C . ALA B 1 93 ? 12.875 -34.562 -15.969 1 97.5 93 ALA B C 1
ATOM 3274 O O . ALA B 1 93 ? 12.008 -34.562 -15.094 1 97.5 93 ALA B O 1
ATOM 3275 N N . GLU B 1 94 ? 13.391 -35.656 -16.453 1 97.69 94 GLU B N 1
ATOM 3276 C CA . GLU B 1 94 ? 12.977 -36.938 -15.961 1 97.69 94 GLU B CA 1
ATOM 3277 C C . GLU B 1 94 ? 13.227 -37.094 -14.469 1 97.69 94 GLU B C 1
ATOM 3279 O O . GLU B 1 94 ? 12.438 -37.719 -13.75 1 97.69 94 GLU B O 1
ATOM 3284 N N . TYR B 1 95 ? 14.383 -36.562 -14.109 1 96.94 95 TYR B N 1
ATOM 3285 C CA . TYR B 1 95 ? 14.797 -36.5 -12.711 1 96.94 95 TYR B CA 1
ATOM 3286 C C . TYR B 1 95 ? 15.273 -35.094 -12.352 1 96.94 95 TYR B C 1
ATOM 3288 O O . TYR B 1 95 ? 15.859 -34.375 -13.18 1 96.94 95 TYR B O 1
ATOM 3296 N N . VAL B 1 96 ? 15.031 -34.719 -11.125 1 96.5 96 VAL B N 1
ATOM 3297 C CA . VAL B 1 96 ? 15.492 -33.438 -10.656 1 96.5 96 VAL B CA 1
ATOM 3298 C C . VAL B 1 96 ? 16.047 -33.562 -9.242 1 96.5 96 VAL B C 1
ATOM 3300 O O . VAL B 1 96 ? 15.586 -34.406 -8.461 1 96.5 96 VAL B O 1
ATOM 3303 N N . ASN B 1 97 ? 17.062 -32.781 -9 1 95.69 97 ASN B N 1
ATOM 3304 C CA . ASN B 1 97 ? 17.531 -32.594 -7.633 1 95.69 97 ASN B CA 1
ATOM 3305 C C . ASN B 1 97 ? 16.797 -31.484 -6.918 1 95.69 97 ASN B C 1
ATOM 3307 O O . ASN B 1 97 ? 16.781 -30.344 -7.391 1 95.69 97 ASN B O 1
ATOM 3311 N N . VAL B 1 98 ? 16.156 -31.812 -5.809 1 96.19 98 VAL B N 1
ATOM 3312 C CA . VAL B 1 98 ? 15.32 -30.844 -5.109 1 96.19 98 VAL B CA 1
ATOM 3313 C C . VAL B 1 98 ? 15.828 -30.656 -3.68 1 96.19 98 VAL B C 1
ATOM 3315 O O . VAL B 1 98 ? 16.125 -31.641 -2.994 1 96.19 98 VAL B O 1
ATOM 3318 N N . ASP B 1 99 ? 16.016 -29.438 -3.244 1 94.25 99 ASP B N 1
ATOM 3319 C CA . ASP B 1 99 ? 16.297 -29.172 -1.837 1 94.25 99 ASP B CA 1
ATOM 3320 C C . ASP B 1 99 ? 15.25 -29.812 -0.937 1 94.25 99 ASP B C 1
ATOM 3322 O O . ASP B 1 99 ? 14.047 -29.656 -1.16 1 94.25 99 ASP B O 1
ATOM 3326 N N . LYS B 1 100 ? 15.656 -30.484 0.115 1 94.06 100 LYS B N 1
ATOM 3327 C CA . LYS B 1 100 ? 14.766 -31.219 0.996 1 94.06 100 LYS B CA 1
ATOM 3328 C C . LYS B 1 100 ? 13.719 -30.297 1.627 1 94.06 100 LYS B C 1
ATOM 3330 O O . LYS B 1 100 ? 12.625 -30.75 1.983 1 94.06 100 LYS B O 1
ATOM 3335 N N . ARG B 1 101 ? 14.008 -29.078 1.731 1 92.62 101 ARG B N 1
ATOM 3336 C CA . ARG B 1 101 ? 13.102 -28.109 2.332 1 92.62 101 ARG B CA 1
ATOM 3337 C C . ARG B 1 101 ? 11.906 -27.844 1.428 1 92.62 101 ARG B C 1
ATOM 3339 O O . ARG B 1 101 ? 10.891 -27.297 1.872 1 92.62 101 ARG B O 1
ATOM 3346 N N . PHE B 1 102 ? 11.938 -28.203 0.134 1 93.94 102 PHE B N 1
ATOM 3347 C CA . PHE B 1 102 ? 10.883 -27.891 -0.825 1 93.94 102 PHE B CA 1
ATOM 3348 C C . PHE B 1 102 ? 10.242 -29.172 -1.359 1 93.94 102 PHE B C 1
ATOM 3350 O O . PHE B 1 102 ? 9.875 -29.234 -2.535 1 93.94 102 PHE B O 1
ATOM 3357 N N . ILE B 1 103 ? 10.195 -30.109 -0.484 1 95.75 103 ILE B N 1
ATOM 3358 C CA . ILE B 1 103 ? 9.508 -31.375 -0.742 1 95.75 103 ILE B CA 1
ATOM 3359 C C . ILE B 1 103 ? 8.281 -31.484 0.153 1 95.75 103 ILE B C 1
ATOM 3361 O O . ILE B 1 103 ? 8.383 -31.359 1.377 1 95.75 103 ILE B O 1
ATOM 3365 N N . PHE B 1 104 ? 7.133 -31.734 -0.453 1 97.12 104 PHE B N 1
ATOM 3366 C CA . PHE B 1 104 ? 5.875 -31.781 0.285 1 97.12 104 PHE B CA 1
ATOM 3367 C C . PHE B 1 104 ? 5.121 -33.062 -0.002 1 97.12 104 PHE B C 1
ATOM 3369 O O . PHE B 1 104 ? 4.578 -33.25 -1.095 1 97.12 104 PHE B O 1
ATOM 3376 N N . PRO B 1 105 ?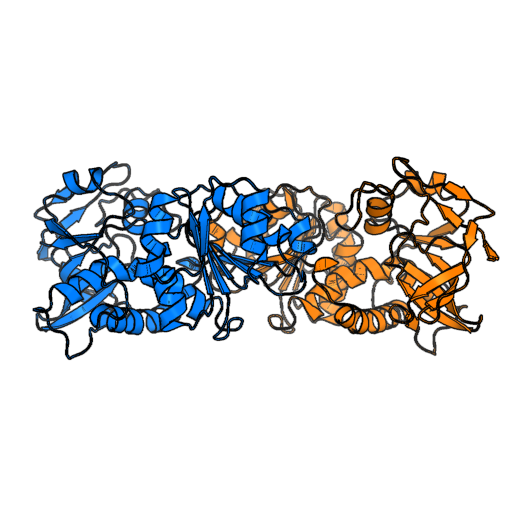 5.02 -33.938 0.96 1 96.94 105 PRO B N 1
ATOM 3377 C CA . PRO B 1 105 ? 4.426 -35.25 0.731 1 96.94 105 PRO B CA 1
ATOM 3378 C C . PRO B 1 105 ? 2.928 -35.188 0.453 1 96.94 105 PRO B C 1
ATOM 3380 O O . PRO B 1 105 ? 2.227 -34.344 1.022 1 96.94 105 PRO B O 1
ATOM 3383 N N . PHE B 1 106 ? 2.5 -36.031 -0.415 1 98 106 PHE B N 1
ATOM 3384 C CA . PHE B 1 106 ? 1.072 -36.281 -0.576 1 98 106 PHE B CA 1
ATOM 3385 C C . PHE B 1 106 ? 0.504 -36.969 0.654 1 98 106 PHE B C 1
ATOM 3387 O O . PHE B 1 106 ? 1.245 -37.594 1.423 1 98 106 PHE B O 1
ATOM 3394 N N . PRO B 1 107 ? -0.839 -36.844 0.83 1 96.81 107 PRO B N 1
ATOM 3395 C CA . PRO B 1 107 ? -1.467 -37.719 1.823 1 96.81 107 PRO B CA 1
ATOM 3396 C C . PRO B 1 107 ? -1.229 -39.188 1.54 1 96.81 107 PRO B C 1
ATOM 3398 O O . PRO B 1 107 ? -1.224 -39.594 0.38 1 96.81 107 PRO B O 1
ATOM 3401 N N . GLU B 1 108 ? -1.152 -39.969 2.605 1 95 108 GLU B N 1
ATOM 3402 C CA . GLU B 1 108 ? -0.775 -41.375 2.502 1 95 108 GLU B CA 1
ATOM 3403 C C . GLU B 1 108 ? -1.791 -42.156 1.678 1 95 108 GLU B C 1
ATOM 3405 O O . GLU B 1 108 ? -1.438 -43.125 1.015 1 95 108 GLU B O 1
ATOM 3410 N N . GLU B 1 109 ? -2.961 -41.688 1.667 1 95.62 109 GLU B N 1
ATOM 3411 C CA . GLU B 1 109 ? -4.035 -42.406 1.005 1 95.62 109 GLU B CA 1
ATOM 3412 C C . GLU B 1 109 ? -3.984 -42.219 -0.507 1 95.62 109 GLU B C 1
ATOM 3414 O O . GLU B 1 109 ? -4.648 -42.938 -1.254 1 95.62 109 GLU B O 1
ATOM 3419 N N . ILE B 1 110 ? -3.236 -41.25 -0.917 1 96.94 110 ILE B N 1
ATOM 3420 C CA . ILE B 1 110 ? -3.141 -40.969 -2.346 1 96.94 110 ILE B CA 1
ATOM 3421 C C . ILE B 1 110 ? -1.871 -41.625 -2.912 1 96.94 110 ILE B C 1
ATOM 3423 O O . ILE B 1 110 ? -0.767 -41.344 -2.436 1 96.94 110 ILE B O 1
ATOM 3427 N N . THR B 1 111 ? -2.057 -42.406 -3.969 1 95.19 111 THR B N 1
ATOM 3428 C CA . THR B 1 111 ? -0.926 -43.125 -4.555 1 95.19 111 THR B CA 1
ATOM 3429 C C . THR B 1 111 ? -0.631 -42.594 -5.961 1 95.19 111 THR B C 1
ATOM 3431 O O . THR B 1 111 ? -1.364 -41.75 -6.488 1 95.19 111 THR B O 1
ATOM 3434 N N . LYS B 1 112 ? 0.431 -43.156 -6.555 1 95.62 112 LYS B N 1
ATOM 3435 C CA . LYS B 1 112 ? 0.855 -42.719 -7.887 1 95.62 112 LYS B CA 1
ATOM 3436 C C . LYS B 1 112 ? -0.185 -43.094 -8.938 1 95.62 112 LYS B C 1
ATOM 3438 O O . LYS B 1 112 ? -0.13 -42.625 -10.07 1 95.62 112 LYS B O 1
ATOM 3443 N N . ASP B 1 113 ? -1.102 -43.938 -8.633 1 96.12 113 ASP B N 1
ATOM 3444 C CA . ASP B 1 113 ? -2.127 -44.375 -9.578 1 96.12 113 ASP B CA 1
ATOM 3445 C C . ASP B 1 113 ? -3.268 -43.375 -9.656 1 96.12 113 ASP B C 1
ATOM 3447 O O . ASP B 1 113 ? -4.09 -43.406 -10.57 1 96.12 113 ASP B O 1
ATOM 3451 N N . ASP B 1 114 ? -3.428 -42.469 -8.695 1 96.62 114 ASP B N 1
ATOM 3452 C CA . ASP B 1 114 ? -4.449 -41.438 -8.727 1 96.62 114 ASP B CA 1
ATOM 3453 C C . ASP B 1 114 ? -4.047 -40.312 -9.664 1 96.62 114 ASP B C 1
ATOM 3455 O O . ASP B 1 114 ? -3.686 -39.219 -9.203 1 96.62 114 ASP B O 1
ATOM 3459 N N . THR B 1 115 ? -4.273 -40.5 -10.93 1 96 115 THR B N 1
ATOM 3460 C CA . THR B 1 115 ? -3.795 -39.562 -11.961 1 96 115 THR B CA 1
ATOM 3461 C C . THR B 1 115 ? -4.512 -38.25 -11.859 1 96 115 THR B C 1
ATOM 3463 O O . THR B 1 115 ? -3.93 -37.188 -12.156 1 96 115 THR B O 1
ATOM 3466 N N . ASP B 1 116 ? -5.746 -38.25 -11.375 1 96.12 116 ASP B N 1
ATOM 3467 C CA . ASP B 1 116 ? -6.5 -37 -11.234 1 96.12 116 ASP B CA 1
ATOM 3468 C C . ASP B 1 116 ? -5.914 -36.125 -10.125 1 96.12 116 ASP B C 1
ATOM 3470 O O . ASP B 1 116 ? -5.754 -34.938 -10.297 1 96.12 116 ASP B O 1
ATOM 3474 N N . ALA B 1 117 ? -5.621 -36.75 -8.984 1 97.31 117 ALA B N 1
ATOM 3475 C CA . ALA B 1 117 ? -5.008 -36.031 -7.875 1 97.31 117 ALA B CA 1
ATOM 3476 C C . ALA B 1 117 ? -3.65 -35.469 -8.273 1 97.31 117 ALA B C 1
ATOM 3478 O O . ALA B 1 117 ? -3.355 -34.312 -7.992 1 97.31 117 ALA B O 1
ATOM 3479 N N . ILE B 1 118 ? -2.895 -36.25 -8.969 1 97.81 118 ILE B N 1
ATOM 3480 C CA . ILE B 1 118 ? -1.562 -35.844 -9.406 1 97.81 118 ILE B CA 1
ATOM 3481 C C . ILE B 1 118 ? -1.671 -34.688 -10.375 1 97.81 118 ILE B C 1
ATOM 3483 O O . ILE B 1 118 ? -0.935 -33.688 -10.258 1 97.81 118 ILE B O 1
ATOM 3487 N N . ALA B 1 119 ? -2.596 -34.781 -11.312 1 97.69 119 ALA B N 1
ATOM 3488 C CA . ALA B 1 119 ? -2.791 -33.75 -12.297 1 97.69 119 ALA B CA 1
ATOM 3489 C C . ALA B 1 119 ? -3.184 -32.438 -11.625 1 97.69 119 ALA B C 1
ATOM 3491 O O . ALA B 1 119 ? -2.656 -31.359 -11.961 1 97.69 119 ALA B O 1
ATOM 3492 N N . ARG B 1 120 ? -4.039 -32.469 -10.648 1 97.5 120 ARG B N 1
ATOM 3493 C CA . ARG B 1 120 ? -4.504 -31.281 -9.953 1 97.5 120 ARG B CA 1
ATOM 3494 C C . ARG B 1 120 ? -3.363 -30.609 -9.188 1 97.5 120 ARG B C 1
ATOM 3496 O O . ARG B 1 120 ? -3.148 -29.406 -9.312 1 97.5 120 ARG B O 1
ATOM 3503 N N . VAL B 1 121 ? -2.623 -31.391 -8.453 1 98.19 121 VAL B N 1
ATOM 3504 C CA . VAL B 1 121 ? -1.525 -30.828 -7.668 1 98.19 121 VAL B CA 1
ATOM 3505 C C . VAL B 1 121 ? -0.46 -30.25 -8.602 1 98.19 121 VAL B C 1
ATOM 3507 O O . VAL B 1 121 ? 0.077 -29.172 -8.352 1 98.19 121 VAL B O 1
ATOM 3510 N N . THR B 1 122 ? -0.202 -30.953 -9.703 1 98 122 THR B N 1
ATOM 3511 C CA . THR B 1 122 ? 0.824 -30.547 -10.656 1 98 122 THR B CA 1
ATOM 3512 C C . THR B 1 122 ? 0.487 -29.188 -11.266 1 98 122 THR B C 1
ATOM 3514 O O . THR B 1 122 ? 1.365 -28.344 -11.422 1 98 122 THR B O 1
ATOM 3517 N N . THR B 1 123 ? -0.799 -28.969 -11.555 1 97.25 123 THR B N 1
ATOM 3518 C CA . THR B 1 123 ? -1.161 -27.844 -12.391 1 97.25 123 THR B CA 1
ATOM 3519 C C . THR B 1 123 ? -1.709 -26.688 -11.547 1 97.25 123 THR B C 1
ATOM 3521 O O . THR B 1 123 ? -1.734 -25.547 -11.992 1 97.25 123 THR B O 1
ATOM 3524 N N . LEU B 1 124 ? -2.121 -27 -10.297 1 96.94 124 LEU B N 1
ATOM 3525 C CA . LEU B 1 124 ? -2.896 -25.984 -9.586 1 96.94 124 LEU B CA 1
ATOM 3526 C C . LEU B 1 124 ? -2.166 -25.531 -8.328 1 96.94 124 LEU B C 1
ATOM 3528 O O . LEU B 1 124 ? -2.611 -24.594 -7.652 1 96.94 124 LEU B O 1
ATOM 3532 N N . SER B 1 125 ? -1.006 -26.125 -8.039 1 96.12 125 SER B N 1
ATOM 3533 C CA . SER B 1 125 ? -0.296 -25.75 -6.82 1 96.12 125 SER B CA 1
ATOM 3534 C C . SER B 1 125 ? 0.159 -24.281 -6.871 1 96.12 125 SER B C 1
ATOM 3536 O O . SER B 1 125 ? -0.027 -23.547 -5.906 1 96.12 125 SER B O 1
ATOM 3538 N N . ASN B 1 126 ? 0.685 -23.875 -7.996 1 93.12 126 ASN B N 1
ATOM 3539 C CA . ASN B 1 126 ? 1.127 -22.484 -8.117 1 93.12 126 ASN B CA 1
ATOM 3540 C C . ASN B 1 126 ? -0.048 -21.516 -8.047 1 93.12 126 ASN B C 1
ATOM 3542 O O . ASN B 1 126 ? -0.038 -20.578 -7.25 1 93.12 126 ASN B O 1
ATOM 3546 N N . PRO B 1 127 ? -1.1 -21.734 -8.836 1 94.19 127 PRO B N 1
ATOM 3547 C CA . PRO B 1 127 ? -2.275 -20.859 -8.711 1 94.19 127 PRO B CA 1
ATOM 3548 C C . PRO B 1 127 ? -2.822 -20.812 -7.289 1 94.19 127 PRO B C 1
ATOM 3550 O O . PRO B 1 127 ? -3.223 -19.75 -6.812 1 94.19 127 PRO B O 1
ATOM 3553 N N . ALA B 1 128 ? -2.832 -21.953 -6.625 1 95.44 128 ALA B N 1
ATOM 3554 C CA . ALA B 1 128 ? -3.365 -22.016 -5.266 1 95.44 128 ALA B CA 1
ATOM 3555 C C . ALA B 1 128 ? -2.502 -21.203 -4.301 1 95.44 128 ALA B C 1
ATOM 3557 O O . ALA B 1 128 ? -3.025 -20.469 -3.463 1 95.44 128 ALA B O 1
ATOM 3558 N N . MET B 1 129 ? -1.241 -21.312 -4.461 1 93.94 129 MET B N 1
ATOM 3559 C CA . MET B 1 129 ? -0.3 -20.641 -3.568 1 93.94 129 MET B CA 1
ATOM 3560 C C . MET B 1 129 ? -0.502 -19.125 -3.598 1 93.94 129 MET B C 1
ATOM 3562 O O . MET B 1 129 ? -0.354 -18.453 -2.576 1 93.94 129 MET B O 1
ATOM 3566 N N . SER B 1 130 ? -0.907 -18.594 -4.73 1 93.38 130 SER B N 1
ATOM 3567 C CA . SER B 1 130 ? -1.03 -17.156 -4.93 1 93.38 130 SER B CA 1
ATOM 3568 C C . SER B 1 130 ? -1.991 -16.547 -3.918 1 93.38 130 SER B C 1
ATOM 3570 O O . SER B 1 130 ? -1.75 -15.445 -3.414 1 93.38 130 SER B O 1
ATOM 3572 N N . SER B 1 131 ? -3.092 -17.266 -3.586 1 95.5 131 SER B N 1
ATOM 3573 C CA . SER B 1 131 ? -4.059 -16.734 -2.627 1 95.5 131 SER B CA 1
ATOM 3574 C C . SER B 1 131 ? -3.771 -17.234 -1.218 1 95.5 131 SER B C 1
ATOM 3576 O O . SER B 1 131 ? -3.994 -16.531 -0.239 1 95.5 131 SER B O 1
ATOM 3578 N N . TYR B 1 132 ? -3.188 -18.484 -1.059 1 94.25 132 TYR B N 1
ATOM 3579 C CA . TYR B 1 132 ? -2.857 -19.031 0.251 1 94.25 132 TYR B CA 1
ATOM 3580 C C . TYR B 1 132 ? -1.888 -18.125 0.995 1 94.25 132 TYR B C 1
ATOM 3582 O O . TYR B 1 132 ? -2.107 -17.781 2.164 1 94.25 132 TYR B O 1
ATOM 3590 N N . LEU B 1 133 ? -0.927 -17.734 0.258 1 92.38 133 LEU B N 1
ATOM 3591 C CA . LEU B 1 133 ? 0.111 -16.938 0.911 1 92.38 133 LEU B CA 1
ATOM 3592 C C . LEU B 1 133 ? -0.422 -15.562 1.31 1 92.38 133 LEU B C 1
ATOM 3594 O O . LEU B 1 133 ? -0.007 -15.008 2.326 1 92.38 133 LEU B O 1
ATOM 3598 N N . VAL B 1 134 ? -1.326 -15.039 0.55 1 94.5 134 VAL B N 1
ATOM 3599 C CA . VAL B 1 134 ? -1.949 -13.773 0.912 1 94.5 134 VAL B CA 1
ATOM 3600 C C . VAL B 1 134 ? -2.707 -13.922 2.229 1 94.5 134 VAL B C 1
ATOM 3602 O O . VAL B 1 134 ? -2.457 -13.188 3.186 1 94.5 134 VAL B O 1
ATOM 3605 N N . PHE B 1 135 ? -3.57 -14.906 2.318 1 94.75 135 PHE B N 1
ATOM 3606 C CA . PHE B 1 135 ? -4.457 -15.055 3.467 1 94.75 135 PHE B CA 1
ATOM 3607 C C . PHE B 1 135 ? -3.684 -15.531 4.691 1 94.75 135 PHE B C 1
ATOM 3609 O O . PHE B 1 135 ? -3.947 -15.086 5.809 1 94.75 135 PHE B O 1
ATOM 3616 N N . ASP B 1 136 ? -2.668 -16.344 4.52 1 91.94 136 ASP B N 1
ATOM 3617 C CA . ASP B 1 136 ? -1.96 -16.938 5.645 1 91.94 136 ASP B CA 1
ATOM 3618 C C . ASP B 1 136 ? -0.853 -16.016 6.152 1 91.94 136 ASP B C 1
ATOM 3620 O O . ASP B 1 136 ? -0.522 -16.031 7.34 1 91.94 136 ASP B O 1
ATOM 3624 N N . SER B 1 137 ? -0.294 -15.281 5.223 1 89 137 SER B N 1
ATOM 3625 C CA . SER B 1 137 ? 0.917 -14.57 5.613 1 89 137 SER B CA 1
ATOM 3626 C C . SER B 1 137 ? 0.708 -13.062 5.562 1 89 137 SER B C 1
ATOM 3628 O O . SER B 1 137 ? 1.117 -12.336 6.477 1 89 137 SER B O 1
ATOM 3630 N N . ARG B 1 138 ? 0.049 -12.57 4.555 1 90.19 138 ARG B N 1
ATOM 3631 C CA . ARG B 1 138 ? -0.045 -11.125 4.363 1 90.19 138 ARG B CA 1
ATOM 3632 C C . ARG B 1 138 ? -1.213 -10.547 5.152 1 90.19 138 ARG B C 1
ATOM 3634 O O . ARG B 1 138 ? -1.133 -9.422 5.652 1 90.19 138 ARG B O 1
ATOM 3641 N N . LEU B 1 139 ? -2.346 -11.344 5.27 1 92.75 139 LEU B N 1
ATOM 3642 C CA . LEU B 1 139 ? -3.57 -10.766 5.809 1 92.75 139 LEU B CA 1
ATOM 3643 C C . LEU B 1 139 ? -4.035 -11.539 7.043 1 92.75 139 LEU B C 1
ATOM 3645 O O . LEU B 1 139 ? -5.148 -11.32 7.531 1 92.75 139 LEU B O 1
ATOM 3649 N N . SER B 1 140 ? -3.223 -12.367 7.574 1 87.06 140 SER B N 1
ATOM 3650 C CA . SER B 1 140 ? -3.635 -13.266 8.648 1 87.06 140 SER B CA 1
ATOM 3651 C C . SER B 1 140 ? -4.094 -12.484 9.875 1 87.06 140 SER B C 1
ATOM 3653 O O . SER B 1 140 ? -4.957 -12.945 10.625 1 87.06 140 SER B O 1
ATOM 3655 N N . GLN B 1 141 ? -3.602 -11.281 9.992 1 84.69 141 GLN B N 1
ATOM 3656 C CA . GLN B 1 141 ? -3.91 -10.531 11.211 1 84.69 141 GLN B CA 1
ATOM 3657 C C . GLN B 1 141 ? -5.078 -9.57 10.984 1 84.69 141 GLN B C 1
ATOM 3659 O O . GLN B 1 141 ? -5.543 -8.922 11.922 1 84.69 141 GLN B O 1
ATOM 3664 N N . VAL B 1 142 ? -5.586 -9.586 9.75 1 87 142 VAL B N 1
ATOM 3665 C CA . VAL B 1 142 ? -6.57 -8.531 9.539 1 87 142 VAL B CA 1
ATOM 3666 C C . VAL B 1 142 ? -7.852 -9.125 8.969 1 87 142 VAL B C 1
ATOM 3668 O O . VAL B 1 142 ? -8.891 -8.453 8.93 1 87 142 VAL B O 1
ATOM 3671 N N . ILE B 1 143 ? -7.746 -10.383 8.586 1 90.25 143 ILE B N 1
ATOM 3672 C CA . ILE B 1 143 ? -8.945 -10.977 8 1 90.25 143 ILE B CA 1
ATOM 3673 C C . ILE B 1 143 ? -9.562 -11.969 8.992 1 90.25 143 ILE B C 1
ATOM 3675 O O . ILE B 1 143 ? -8.844 -12.68 9.695 1 90.25 143 ILE B O 1
ATOM 3679 N N . GLU B 1 144 ? -10.852 -11.922 9.164 1 92.06 144 GLU B N 1
ATOM 3680 C CA . GLU B 1 144 ? -11.68 -12.883 9.891 1 92.06 144 GLU B CA 1
ATOM 3681 C C . GLU B 1 144 ? -12.742 -13.492 8.977 1 92.06 144 GLU B C 1
ATOM 3683 O O . GLU B 1 144 ? -13.133 -12.883 7.98 1 92.06 144 GLU B O 1
ATOM 3688 N N . PRO B 1 145 ? -13.156 -14.789 9.328 1 94.56 145 PRO B N 1
ATOM 3689 C CA . PRO B 1 145 ? -14.25 -15.344 8.516 1 94.56 145 PRO B CA 1
ATOM 3690 C C . PRO B 1 145 ? -15.43 -14.383 8.383 1 94.56 145 PRO B C 1
ATOM 3692 O O . PRO B 1 145 ? -15.766 -13.672 9.336 1 94.56 145 PRO B O 1
ATOM 3695 N N . GLY B 1 146 ? -15.961 -14.375 7.199 1 97.5 146 GLY B N 1
ATOM 3696 C CA . GLY B 1 146 ? -17.078 -13.492 6.945 1 97.5 146 GLY B CA 1
ATOM 3697 C C . GLY B 1 146 ? -16.719 -12.289 6.102 1 97.5 146 GLY B C 1
ATOM 3698 O O . GLY B 1 146 ? -17.578 -11.469 5.762 1 97.5 146 GLY B O 1
ATOM 3699 N N . PHE B 1 147 ? -15.453 -12.242 5.68 1 97.56 147 PHE B N 1
ATOM 3700 C CA . PHE B 1 147 ? -14.992 -11.078 4.926 1 97.56 147 PHE B CA 1
ATOM 3701 C C . PHE B 1 147 ? -15.508 -11.125 3.492 1 97.56 147 PHE B C 1
ATOM 3703 O O . PHE B 1 147 ? -15.953 -12.172 3.021 1 97.56 147 PHE B O 1
ATOM 3710 N N . THR B 1 148 ? -15.547 -9.977 2.832 1 98.31 148 THR B N 1
ATOM 3711 C CA . THR B 1 148 ? -15.891 -9.836 1.42 1 98.31 148 THR B CA 1
ATOM 3712 C C . THR B 1 148 ? -14.633 -9.625 0.581 1 98.31 148 THR B C 1
ATOM 3714 O O . THR B 1 148 ? -13.781 -8.797 0.923 1 98.31 148 THR B O 1
ATOM 3717 N N . VAL B 1 149 ? -14.531 -10.445 -0.509 1 98.69 149 VAL B N 1
ATOM 3718 C CA . VAL B 1 149 ? -13.328 -10.359 -1.333 1 98.69 149 VAL B CA 1
ATOM 3719 C C . VAL B 1 149 ? -13.711 -10.125 -2.791 1 98.69 149 VAL B C 1
ATOM 3721 O O . VAL B 1 149 ? -14.688 -10.703 -3.281 1 98.69 149 VAL B O 1
ATOM 3724 N N . ALA B 1 150 ? -13.039 -9.148 -3.416 1 98.88 150 ALA B N 1
ATOM 3725 C CA . ALA B 1 150 ? -13.102 -8.992 -4.867 1 98.88 150 ALA B CA 1
ATOM 3726 C C . ALA B 1 150 ? -11.844 -9.539 -5.535 1 98.88 150 ALA B C 1
ATOM 3728 O O . ALA B 1 150 ? -10.727 -9.312 -5.055 1 98.88 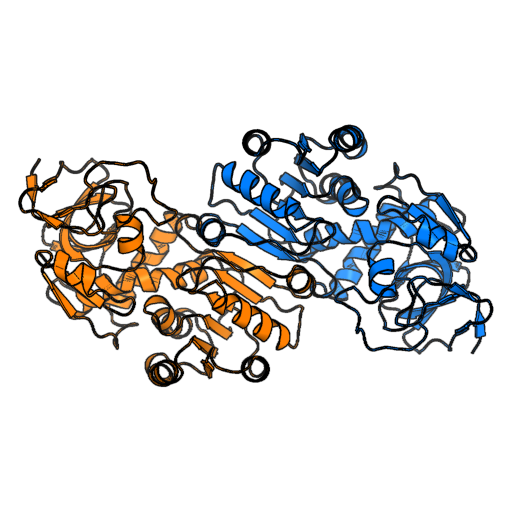150 ALA B O 1
ATOM 3729 N N . ILE B 1 151 ? -12.031 -10.266 -6.547 1 98.75 151 ILE B N 1
ATOM 3730 C CA . ILE B 1 151 ? -10.914 -10.859 -7.273 1 98.75 151 ILE B CA 1
ATOM 3731 C C . ILE B 1 151 ? -10.82 -10.25 -8.672 1 98.75 151 ILE B C 1
ATOM 3733 O O . ILE B 1 151 ? -11.625 -10.555 -9.547 1 98.75 151 ILE B O 1
ATOM 3737 N N . ASN B 1 152 ? -9.844 -9.375 -8.828 1 98.19 152 ASN B N 1
ATOM 3738 C CA . ASN B 1 152 ? -9.531 -8.805 -10.133 1 98.19 152 ASN B CA 1
ATOM 3739 C C . ASN B 1 152 ? -8.703 -9.758 -10.984 1 98.19 152 ASN B C 1
ATOM 3741 O O . ASN B 1 152 ? -7.598 -10.141 -10.602 1 98.19 152 ASN B O 1
ATOM 3745 N N . GLY B 1 153 ? -9.227 -10.172 -12.125 1 96.38 153 GLY B N 1
ATOM 3746 C CA . GLY B 1 153 ? -8.625 -11.234 -12.914 1 96.38 153 GLY B CA 1
ATOM 3747 C C . GLY B 1 153 ? -9.141 -12.617 -12.547 1 96.38 153 GLY B C 1
ATOM 3748 O O . GLY B 1 153 ? -8.375 -13.586 -12.555 1 96.38 153 GLY B O 1
ATOM 3749 N N . VAL B 1 154 ? -10.414 -12.75 -12.242 1 96.62 154 VAL B N 1
ATOM 3750 C CA . VAL B 1 154 ? -10.992 -13.984 -11.727 1 96.62 154 VAL B CA 1
ATOM 3751 C C . VAL B 1 154 ? -11.07 -15.023 -12.844 1 96.62 154 VAL B C 1
ATOM 3753 O O . VAL B 1 154 ? -11.172 -16.219 -12.578 1 96.62 154 VAL B O 1
ATOM 3756 N N . THR B 1 155 ? -10.992 -14.578 -14.078 1 93.25 155 THR B N 1
ATOM 3757 C CA . THR B 1 155 ? -11.172 -15.492 -15.203 1 93.25 155 THR B CA 1
ATOM 3758 C C . THR B 1 155 ? -9.891 -16.266 -15.484 1 93.25 155 THR B C 1
ATOM 3760 O O . THR B 1 155 ? -9.891 -17.219 -16.266 1 93.25 155 THR B O 1
ATOM 3763 N N . GLY B 1 156 ? -8.828 -15.867 -14.836 1 90.94 156 GLY B N 1
ATOM 3764 C CA . GLY B 1 156 ? -7.578 -16.594 -14.977 1 90.94 156 GLY B CA 1
ATOM 3765 C C . GLY B 1 156 ? -7.477 -17.797 -14.047 1 90.94 156 GLY B C 1
ATOM 3766 O O . GLY B 1 156 ? -8.32 -17.969 -13.164 1 90.94 156 GLY B O 1
ATOM 3767 N N . ALA B 1 157 ? -6.43 -18.578 -14.234 1 90.31 157 ALA B N 1
ATOM 3768 C CA . ALA B 1 157 ? -6.223 -19.781 -13.453 1 90.31 157 ALA B CA 1
ATOM 3769 C C . ALA B 1 157 ? -6.078 -19.469 -11.969 1 90.31 157 ALA B C 1
ATOM 3771 O O . ALA B 1 157 ? -6.762 -20.062 -11.133 1 90.31 157 ALA B O 1
ATOM 3772 N N . SER B 1 158 ? -5.25 -18.516 -11.648 1 94.44 158 SER B N 1
ATOM 3773 C CA . SER B 1 158 ? -5.016 -18.156 -10.25 1 94.44 158 SER B CA 1
ATOM 3774 C C . SER B 1 158 ? -6.23 -17.453 -9.648 1 94.44 158 SER B C 1
ATOM 3776 O O . SER B 1 158 ? -6.637 -17.766 -8.523 1 94.44 158 SER B O 1
ATOM 3778 N N . GLY B 1 159 ? -6.828 -16.594 -10.422 1 95.69 159 GLY B N 1
ATOM 3779 C CA . GLY B 1 159 ? -7.973 -15.844 -9.922 1 95.69 159 GLY B CA 1
ATOM 3780 C C . GLY B 1 159 ? -9.18 -16.719 -9.633 1 95.69 159 GLY B C 1
ATOM 3781 O O . GLY B 1 159 ? -9.82 -16.562 -8.594 1 95.69 159 GLY B O 1
ATOM 3782 N N . SER B 1 160 ? -9.477 -17.594 -10.57 1 95 160 SER B N 1
ATOM 3783 C CA . SER B 1 160 ? -10.641 -18.453 -10.383 1 95 160 SER B CA 1
ATOM 3784 C C . SER B 1 160 ? -10.461 -19.391 -9.203 1 95 160 SER B C 1
ATOM 3786 O O . SER B 1 160 ? -11.398 -19.641 -8.438 1 95 160 SER B O 1
ATOM 3788 N N . LEU B 1 161 ? -9.273 -19.891 -9.055 1 95.62 161 LEU B N 1
ATOM 3789 C CA . LEU B 1 161 ? -9 -20.766 -7.918 1 95.62 161 LEU B CA 1
ATOM 3790 C C . LEU B 1 161 ? -9.039 -19.984 -6.609 1 95.62 161 LEU B C 1
ATOM 3792 O O . LEU B 1 161 ? -9.484 -20.516 -5.582 1 95.62 161 LEU B O 1
ATOM 3796 N N . ALA B 1 162 ? -8.578 -18.734 -6.656 1 97.69 162 ALA B N 1
ATOM 3797 C CA . ALA B 1 162 ? -8.602 -17.875 -5.477 1 97.69 162 ALA B CA 1
ATOM 3798 C C . ALA B 1 162 ? -10.023 -17.672 -4.973 1 97.69 162 ALA B C 1
ATOM 3800 O O . ALA B 1 162 ? -10.258 -17.594 -3.766 1 97.69 162 ALA B O 1
ATOM 3801 N N . ALA B 1 163 ? -10.953 -17.609 -5.879 1 97.62 163 ALA B N 1
ATOM 3802 C CA . ALA B 1 163 ? -12.352 -17.453 -5.496 1 97.62 163 ALA B CA 1
ATOM 3803 C C . ALA B 1 163 ? -12.82 -18.641 -4.656 1 97.62 163 ALA B C 1
ATOM 3805 O O . ALA B 1 163 ? -13.406 -18.469 -3.588 1 97.62 163 ALA B O 1
ATOM 3806 N N . GLU B 1 164 ? -12.477 -19.828 -5.102 1 96.38 164 GLU B N 1
ATOM 3807 C CA . GLU B 1 164 ? -12.836 -21.047 -4.379 1 96.38 164 GLU B CA 1
ATOM 3808 C C . GLU B 1 164 ? -12.148 -21.109 -3.018 1 96.38 164 GLU B C 1
ATOM 3810 O O . GLU B 1 164 ? -12.781 -21.422 -2.008 1 96.38 164 GLU B O 1
ATOM 3815 N N . ILE B 1 165 ? -10.93 -20.812 -3.053 1 97.06 165 ILE B N 1
ATOM 3816 C CA . ILE B 1 165 ? -10.109 -20.938 -1.851 1 97.06 165 ILE B CA 1
ATOM 3817 C C . ILE B 1 165 ? -10.578 -19.922 -0.807 1 97.06 165 ILE B C 1
ATOM 3819 O O . ILE B 1 165 ? -10.703 -20.25 0.375 1 97.06 165 ILE B O 1
ATOM 3823 N N . ALA B 1 166 ? -10.898 -18.688 -1.233 1 97.69 166 ALA B N 1
ATOM 3824 C CA . ALA B 1 166 ? -11.367 -17.656 -0.317 1 97.69 166 ALA B CA 1
ATOM 3825 C C . ALA B 1 166 ? -12.625 -18.109 0.428 1 97.69 166 ALA B C 1
ATOM 3827 O O . ALA B 1 166 ? -12.734 -17.922 1.641 1 97.69 166 ALA B O 1
ATOM 3828 N N . ARG B 1 167 ? -13.492 -18.766 -0.284 1 96.31 167 ARG B N 1
ATOM 3829 C CA . ARG B 1 167 ? -14.75 -19.219 0.311 1 96.31 167 ARG B CA 1
ATOM 3830 C C . ARG B 1 167 ? -14.547 -20.484 1.128 1 96.31 167 ARG B C 1
ATOM 3832 O O . ARG B 1 167 ? -14.859 -20.516 2.318 1 96.31 167 ARG B O 1
ATOM 3839 N N . LYS B 1 168 ? -13.977 -21.469 0.54 1 95.25 168 LYS B N 1
ATOM 3840 C CA . LYS B 1 168 ? -13.984 -22.828 1.1 1 95.25 168 LYS B CA 1
ATOM 3841 C C . LYS B 1 168 ? -12.953 -22.953 2.219 1 95.25 168 LYS B C 1
ATOM 3843 O O . LYS B 1 168 ? -13.156 -23.734 3.162 1 95.25 168 LYS B O 1
ATOM 3848 N N . LYS B 1 169 ? -11.891 -22.25 2.09 1 95.25 169 LYS B N 1
ATOM 3849 C CA . LYS B 1 169 ? -10.797 -22.438 3.041 1 95.25 169 LYS B CA 1
ATOM 3850 C C . LYS B 1 169 ? -10.758 -21.312 4.062 1 95.25 169 LYS B C 1
ATOM 3852 O O . LYS B 1 169 ? -10.531 -21.547 5.25 1 95.25 169 LYS B O 1
ATOM 3857 N N . TYR B 1 170 ? -11.078 -20.094 3.631 1 96.38 170 TYR B N 1
ATOM 3858 C CA . TYR B 1 170 ? -10.797 -18.969 4.52 1 96.38 170 TYR B CA 1
ATOM 3859 C C . TYR B 1 170 ? -12.086 -18.281 4.953 1 96.38 170 TYR B C 1
ATOM 3861 O O . TYR B 1 170 ? -12.047 -17.312 5.715 1 96.38 170 TYR B O 1
ATOM 3869 N N . GLY B 1 171 ? -13.211 -18.688 4.441 1 96.62 171 GLY B N 1
ATOM 3870 C CA . GLY B 1 171 ? -14.5 -18.328 5.012 1 96.62 171 GLY B CA 1
ATOM 3871 C C . GLY B 1 171 ? -15.047 -17.031 4.48 1 96.62 171 GLY B C 1
ATOM 3872 O O . GLY B 1 171 ? -15.805 -16.344 5.164 1 96.62 171 GLY B O 1
ATOM 3873 N N . ALA B 1 172 ? -14.664 -16.609 3.289 1 98 172 ALA B N 1
ATOM 3874 C CA . ALA B 1 172 ? -15.273 -15.438 2.682 1 98 172 ALA B CA 1
ATOM 3875 C C . ALA B 1 172 ? -16.797 -15.594 2.58 1 98 172 ALA B C 1
ATOM 3877 O O . ALA B 1 172 ? -17.281 -16.641 2.156 1 98 172 ALA B O 1
ATOM 3878 N N . SER B 1 173 ? -17.484 -14.602 3.029 1 98.19 173 SER B N 1
ATOM 3879 C CA . SER B 1 173 ? -18.938 -14.633 2.949 1 98.19 173 SER B CA 1
ATOM 3880 C C . SER B 1 173 ? -19.422 -14.195 1.571 1 98.19 173 SER B C 1
ATOM 3882 O O . SER B 1 173 ? -20.469 -14.648 1.1 1 98.19 173 SER B O 1
ATOM 3884 N N . LYS B 1 174 ? -18.641 -13.273 0.968 1 98.56 174 LYS B N 1
ATOM 3885 C CA . LYS B 1 174 ? -18.953 -12.781 -0.374 1 98.56 174 LYS B CA 1
ATOM 3886 C C . LYS B 1 174 ? -17.703 -12.773 -1.251 1 98.56 174 LYS B C 1
ATOM 3888 O O . LYS B 1 174 ? -16.625 -12.367 -0.805 1 98.56 174 LYS B O 1
ATOM 3893 N N . VAL B 1 175 ? -17.922 -13.266 -2.449 1 98.75 175 VAL B N 1
ATOM 3894 C CA . VAL B 1 175 ? -16.844 -13.289 -3.445 1 98.75 175 VAL B CA 1
ATOM 3895 C C . VAL B 1 175 ? -17.328 -12.617 -4.73 1 98.75 175 VAL B C 1
ATOM 3897 O O . VAL B 1 175 ? -18.297 -13.062 -5.352 1 98.75 175 VAL B O 1
ATOM 3900 N N . ILE B 1 176 ? -16.625 -11.516 -5.117 1 98.88 176 ILE B N 1
ATOM 3901 C CA . ILE B 1 176 ? -16.969 -10.75 -6.312 1 98.88 176 ILE B CA 1
ATOM 3902 C C . ILE B 1 176 ? -15.906 -10.977 -7.387 1 98.88 176 ILE B C 1
ATOM 3904 O O . ILE B 1 176 ? -14.711 -10.789 -7.148 1 98.88 176 ILE B O 1
ATOM 3908 N N . GLY B 1 177 ? -16.344 -11.398 -8.57 1 98.69 177 GLY B N 1
ATOM 3909 C CA . GLY B 1 177 ? -15.422 -11.594 -9.68 1 98.69 177 GLY B CA 1
ATOM 3910 C C . GLY B 1 177 ? -15.375 -10.406 -10.625 1 98.69 177 GLY B C 1
ATOM 3911 O O . GLY B 1 177 ? -16.406 -9.938 -11.094 1 98.69 177 GLY B O 1
ATOM 3912 N N . VAL B 1 178 ? -14.211 -9.898 -10.859 1 98.56 178 VAL B N 1
ATOM 3913 C CA . VAL B 1 178 ? -13.992 -8.797 -11.789 1 98.56 178 VAL B CA 1
ATOM 3914 C C . VAL B 1 178 ? -13.156 -9.281 -12.977 1 98.56 178 VAL B C 1
ATOM 3916 O O . VAL B 1 178 ? -12.18 -10.008 -12.797 1 98.56 178 VAL B O 1
ATOM 3919 N N . GLY B 1 179 ? -13.547 -8.945 -14.164 1 96.69 179 GLY B N 1
ATOM 3920 C CA . GLY B 1 179 ? -12.82 -9.352 -15.359 1 96.69 179 GLY B CA 1
ATOM 3921 C C . GLY B 1 179 ? -13.328 -8.695 -16.625 1 96.69 179 GLY B C 1
ATOM 3922 O O . GLY B 1 179 ? -14.305 -7.949 -16.594 1 96.69 179 GLY B O 1
ATOM 3923 N N . ARG B 1 180 ? -12.75 -8.945 -17.766 1 91.19 180 ARG B N 1
ATOM 3924 C 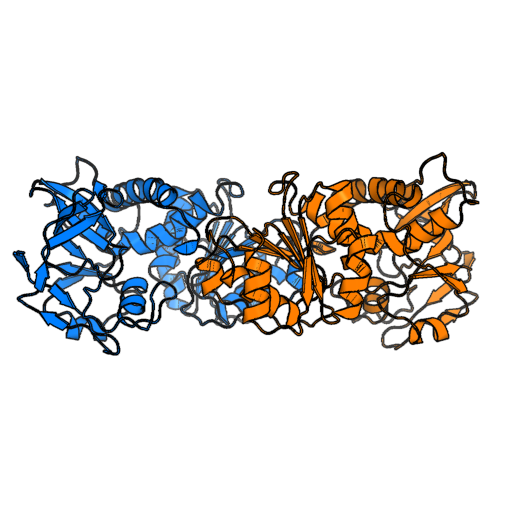CA . ARG B 1 180 ? -13.023 -8.258 -19.016 1 91.19 180 ARG B CA 1
ATOM 3925 C C . ARG B 1 180 ? -14.227 -8.867 -19.719 1 91.19 180 ARG B C 1
ATOM 3927 O O . ARG B 1 180 ? -15.102 -8.148 -20.203 1 91.19 180 ARG B O 1
ATOM 3934 N N . SER B 1 181 ? -14.289 -10.188 -19.719 1 90.62 181 SER B N 1
ATOM 3935 C CA . SER B 1 181 ? -15.32 -10.875 -20.484 1 90.62 181 SER B CA 1
ATOM 3936 C C . SER B 1 181 ? -16.531 -11.195 -19.609 1 90.62 181 SER B C 1
ATOM 3938 O O . SER B 1 181 ? -16.453 -12.039 -18.719 1 90.62 181 SER B O 1
ATOM 3940 N N . GLU B 1 182 ? -17.594 -10.594 -19.984 1 94.25 182 GLU B N 1
ATOM 3941 C CA . GLU B 1 182 ? -18.812 -10.859 -19.219 1 94.25 182 GLU B CA 1
ATOM 3942 C C . GLU B 1 182 ? -19.234 -12.328 -19.328 1 94.25 182 GLU B C 1
ATOM 3944 O O . GLU B 1 182 ? -19.672 -12.93 -18.359 1 94.25 182 GLU B O 1
ATOM 3949 N N . ASP B 1 183 ? -19.078 -12.844 -20.531 1 95.38 183 ASP B N 1
ATOM 3950 C CA . ASP B 1 183 ? -19.453 -14.234 -20.766 1 95.38 183 ASP B CA 1
ATOM 3951 C C . ASP B 1 183 ? -18.594 -15.18 -19.922 1 95.38 183 ASP B C 1
ATOM 3953 O O . ASP B 1 183 ? -19.125 -16.125 -19.328 1 95.38 183 ASP B O 1
ATOM 3957 N N . LYS B 1 184 ? -17.391 -14.93 -19.844 1 93.75 184 LYS B N 1
ATOM 3958 C CA . LYS B 1 184 ? -16.516 -15.758 -19.031 1 93.75 184 LYS B CA 1
ATOM 3959 C C . LYS B 1 184 ? -16.828 -15.602 -17.547 1 93.75 184 LYS B C 1
ATOM 3961 O O . LYS B 1 184 ? -16.781 -16.578 -16.781 1 93.75 184 LYS B O 1
ATOM 3966 N N . LEU B 1 185 ? -17.188 -14.43 -17.188 1 97.19 185 LEU B N 1
ATOM 3967 C CA . LEU B 1 185 ? -17.547 -14.188 -15.797 1 97.19 185 LEU B CA 1
ATOM 3968 C C . LEU B 1 185 ? -18.812 -14.969 -15.422 1 97.19 185 LEU B C 1
ATOM 3970 O O . LEU B 1 185 ? -18.844 -15.641 -14.383 1 97.19 185 LEU B O 1
ATOM 3974 N N . LYS B 1 186 ? -19.734 -14.898 -16.266 1 97.25 186 LYS B N 1
ATOM 3975 C CA . LYS B 1 186 ? -21 -15.602 -16.016 1 97.25 186 LYS B CA 1
ATOM 3976 C C . LYS B 1 186 ? -20.766 -17.109 -15.883 1 97.25 186 LYS B C 1
ATOM 3978 O O . LYS B 1 186 ? -21.375 -17.766 -15.031 1 97.25 186 LYS B O 1
ATOM 3983 N N . ALA B 1 187 ? -19.891 -17.594 -16.656 1 94.56 187 ALA B N 1
ATOM 3984 C CA . ALA B 1 187 ? -19.594 -19.016 -16.672 1 94.56 187 ALA B CA 1
ATOM 3985 C C . ALA B 1 187 ? -18.938 -19.453 -15.367 1 94.56 187 ALA B C 1
ATOM 3987 O O . ALA B 1 187 ? -18.938 -20.641 -15.023 1 94.56 187 ALA B O 1
ATOM 3988 N N . LEU B 1 188 ? -18.406 -18.531 -14.609 1 94.88 188 LEU B N 1
ATOM 3989 C CA . LEU B 1 188 ? -17.656 -18.844 -13.398 1 94.88 188 LEU B CA 1
ATOM 3990 C C . LEU B 1 188 ? -18.547 -18.719 -12.164 1 94.88 188 LEU B C 1
ATOM 3992 O O . LEU B 1 188 ? -18.188 -19.172 -11.078 1 94.88 188 LEU B O 1
ATOM 3996 N N . VAL B 1 189 ? -19.766 -18.172 -12.297 1 96.69 189 VAL B N 1
ATOM 3997 C CA . VAL B 1 189 ? -20.609 -17.844 -11.156 1 96.69 189 VAL B CA 1
ATOM 3998 C C . VAL B 1 189 ? -20.906 -19.109 -10.359 1 96.69 189 VAL B C 1
ATOM 4000 O O . VAL B 1 189 ? -20.625 -19.172 -9.156 1 96.69 189 VAL B O 1
ATOM 4003 N N . GLU B 1 190 ? -21.328 -20.109 -10.969 1 94.38 190 GLU B N 1
ATOM 4004 C CA . GLU B 1 190 ? -21.734 -21.328 -10.266 1 94.38 190 GLU B CA 1
ATOM 4005 C C . GLU B 1 190 ? -20.531 -22.172 -9.867 1 94.38 190 GLU B C 1
ATOM 4007 O O . GLU B 1 190 ? -20.344 -22.484 -8.695 1 94.38 190 GLU B O 1
ATOM 4012 N N . PRO B 1 191 ? -19.625 -22.438 -10.797 1 92.5 191 PRO B N 1
ATOM 4013 C CA . PRO B 1 191 ? -18.531 -23.344 -10.453 1 92.5 191 PRO B CA 1
ATOM 4014 C C . PRO B 1 191 ? -17.594 -22.766 -9.398 1 92.5 191 PRO B C 1
ATOM 4016 O O . PRO B 1 191 ? -16.969 -23.516 -8.633 1 92.5 191 PRO B O 1
ATOM 4019 N N . LYS B 1 192 ? -17.5 -21.438 -9.375 1 94.56 192 LYS B N 1
ATOM 4020 C CA . LYS B 1 192 ? -16.531 -20.844 -8.469 1 94.56 192 LYS B CA 1
ATOM 4021 C C . LYS B 1 192 ? -17.219 -20.125 -7.312 1 94.56 192 LYS B C 1
ATOM 4023 O O . LYS B 1 192 ? -16.562 -19.547 -6.441 1 94.56 192 LYS B O 1
ATOM 4028 N N . GLY B 1 193 ? -18.531 -20.172 -7.293 1 94.62 193 GLY B N 1
ATOM 4029 C CA . GLY B 1 193 ? -19.312 -19.641 -6.184 1 94.62 193 GLY B CA 1
ATOM 4030 C C . GLY B 1 193 ? -19.25 -18.125 -6.094 1 94.62 193 GLY B C 1
ATOM 4031 O O . GLY B 1 193 ? -19.094 -17.562 -5.008 1 94.62 193 GLY B O 1
ATOM 4032 N N . LEU B 1 194 ? -19.297 -17.422 -7.211 1 98 194 LEU B N 1
ATOM 4033 C CA . LEU B 1 194 ? -19.281 -15.969 -7.199 1 98 194 LEU B CA 1
ATOM 4034 C C . LEU B 1 194 ? -20.641 -15.414 -6.785 1 98 194 LEU B C 1
ATOM 4036 O O . LEU B 1 194 ? -21.688 -15.922 -7.211 1 98 194 LEU B O 1
ATOM 4040 N N . ASP B 1 195 ? -20.641 -14.484 -5.895 1 98.44 195 ASP B N 1
ATOM 4041 C CA . ASP B 1 195 ? -21.875 -13.828 -5.469 1 98.44 195 ASP B CA 1
ATOM 4042 C C . ASP B 1 195 ? -22.25 -12.711 -6.43 1 98.44 195 ASP B C 1
ATOM 4044 O O . ASP B 1 195 ? -23.422 -12.336 -6.512 1 98.44 195 ASP B O 1
ATOM 4048 N N . ALA B 1 196 ? -21.266 -12.133 -7.094 1 98.5 196 ALA B N 1
ATOM 4049 C CA . ALA B 1 196 ? -21.469 -11.07 -8.078 1 98.5 196 ALA B CA 1
ATOM 4050 C C . ALA B 1 196 ? -20.328 -11.031 -9.094 1 98.5 196 ALA B C 1
ATOM 4052 O O . ALA B 1 196 ? -19.25 -11.562 -8.836 1 98.5 196 ALA B O 1
ATOM 4053 N N . ILE B 1 197 ? -20.641 -10.477 -10.242 1 98.56 197 ILE B N 1
ATOM 4054 C CA . ILE B 1 197 ? -19.625 -10.258 -11.258 1 98.56 197 ILE B CA 1
ATOM 4055 C C . ILE B 1 197 ? -19.641 -8.789 -11.688 1 98.56 197 ILE B C 1
ATOM 4057 O O . ILE B 1 197 ? -20.703 -8.164 -11.75 1 98.56 197 ILE B O 1
ATOM 4061 N N . ILE B 1 198 ? -18.484 -8.281 -11.938 1 98.56 198 ILE B N 1
ATOM 4062 C CA . ILE B 1 198 ? -18.312 -6.906 -12.406 1 98.56 198 ILE B CA 1
ATOM 4063 C C . ILE B 1 198 ? -17.422 -6.891 -13.648 1 98.56 198 ILE B C 1
ATOM 4065 O O . ILE B 1 198 ? -16.203 -6.945 -13.531 1 98.56 198 ILE B O 1
ATOM 4069 N N . PRO B 1 199 ? -18.062 -6.758 -14.867 1 98 199 PRO B N 1
ATOM 4070 C CA . PRO B 1 199 ? -17.281 -6.66 -16.094 1 98 199 PRO B CA 1
ATOM 4071 C C . PRO B 1 199 ? -16.516 -5.34 -16.203 1 98 199 PRO B C 1
ATOM 4073 O O . PRO B 1 199 ? -17.062 -4.277 -15.922 1 98 199 PRO B O 1
ATOM 4076 N N . LEU B 1 200 ? -15.281 -5.41 -16.594 1 96.69 200 LEU B N 1
ATOM 4077 C CA . LEU B 1 200 ? -14.469 -4.211 -16.797 1 96.69 200 LEU B CA 1
ATOM 4078 C C . LEU B 1 200 ? -14.961 -3.412 -18 1 96.69 200 LEU B C 1
ATOM 4080 O O . LEU B 1 200 ? -14.57 -2.258 -18.188 1 96.69 200 LEU B O 1
ATOM 4084 N N . THR B 1 201 ? -15.844 -4.012 -18.734 1 95.75 201 THR B N 1
ATOM 4085 C CA . THR B 1 201 ? -16.438 -3.32 -19.875 1 95.75 201 THR B CA 1
ATOM 4086 C C . THR B 1 201 ? -17.547 -2.385 -19.438 1 95.75 201 THR B C 1
ATOM 4088 O O . THR B 1 201 ? -18.016 -1.539 -20.203 1 95.75 201 THR B O 1
ATOM 4091 N N . ASP B 1 202 ? -18.016 -2.561 -18.219 1 96.75 202 ASP B N 1
ATOM 4092 C CA . ASP B 1 202 ? -19.031 -1.656 -17.688 1 96.75 202 ASP B CA 1
ATOM 4093 C C . ASP B 1 202 ? -18.5 -0.226 -17.609 1 96.75 202 ASP B C 1
ATOM 4095 O O . ASP B 1 202 ? -17.297 -0.011 -17.531 1 96.75 202 ASP B O 1
ATOM 4099 N N . SER B 1 203 ? -19.469 0.705 -17.672 1 97.62 203 SER B N 1
ATOM 4100 C CA . SER B 1 203 ? -19.094 2.082 -17.375 1 97.62 203 SER B CA 1
ATOM 4101 C C . SER B 1 203 ? -18.641 2.232 -15.93 1 97.62 203 SER B C 1
ATOM 4103 O O . SER B 1 203 ? -18.938 1.379 -15.094 1 97.62 203 SER B O 1
ATOM 4105 N N . ASP B 1 204 ? -17.938 3.252 -15.648 1 97.56 204 ASP B N 1
ATOM 4106 C CA . ASP B 1 204 ? -17.5 3.518 -14.273 1 97.56 204 ASP B CA 1
ATOM 4107 C C . ASP B 1 204 ? -18.703 3.633 -13.336 1 97.56 204 ASP B C 1
ATOM 4109 O O . ASP B 1 204 ? -18.672 3.127 -12.211 1 97.56 204 ASP B O 1
ATOM 4113 N N . GLU B 1 205 ? -19.734 4.238 -13.797 1 98 205 GLU B N 1
ATOM 4114 C CA . GLU B 1 205 ? -20.938 4.383 -12.992 1 98 205 GLU B CA 1
ATOM 4115 C C . GLU B 1 205 ? -21.547 3.02 -12.648 1 98 205 GLU B C 1
ATOM 4117 O O . GLU B 1 205 ? -21.938 2.779 -11.508 1 98 205 GLU B O 1
ATOM 4122 N N . GLU B 1 206 ? -21.562 2.158 -13.625 1 98 206 GLU B N 1
ATOM 4123 C CA . GLU B 1 206 ? -22.109 0.819 -13.422 1 98 206 GLU B CA 1
ATOM 4124 C C . GLU B 1 206 ? -21.25 0.011 -12.461 1 98 206 GLU B C 1
ATOM 4126 O O . GLU B 1 206 ? -21.766 -0.668 -11.57 1 98 206 GLU B O 1
ATOM 4131 N N . MET B 1 207 ? -19.969 0.074 -12.648 1 98.19 207 MET B N 1
ATOM 4132 C CA . MET B 1 207 ? -19.062 -0.628 -11.758 1 98.19 207 MET B CA 1
ATOM 4133 C C . MET B 1 207 ? -19.219 -0.137 -10.32 1 98.19 207 MET B C 1
ATOM 4135 O O . MET B 1 207 ? -19.312 -0.941 -9.391 1 98.19 207 MET B O 1
ATOM 4139 N N . THR B 1 208 ? -19.266 1.186 -10.133 1 98.5 208 THR B N 1
ATOM 4140 C CA . THR B 1 208 ? -19.422 1.776 -8.812 1 98.5 208 THR B CA 1
ATOM 4141 C C . THR B 1 208 ? -20.734 1.311 -8.164 1 98.5 208 THR B C 1
ATOM 4143 O O . THR B 1 208 ? -20.75 0.948 -6.988 1 98.5 208 THR B O 1
ATOM 4146 N N . LYS B 1 209 ? -21.766 1.297 -8.953 1 98.25 209 LYS B N 1
ATOM 4147 C CA . LYS B 1 209 ? -23.062 0.845 -8.453 1 98.25 209 LYS B CA 1
ATOM 4148 C C . LYS B 1 209 ? -23 -0.609 -8 1 98.25 209 LYS B C 1
ATOM 4150 O O . LYS B 1 209 ? -23.484 -0.945 -6.914 1 98.25 209 LYS B O 1
ATOM 4155 N N . LYS B 1 210 ? -22.422 -1.451 -8.773 1 98.19 210 LYS B N 1
ATOM 4156 C CA . LYS B 1 210 ? -22.312 -2.865 -8.422 1 98.19 210 LYS B CA 1
ATOM 4157 C C . LYS B 1 210 ? -21.469 -3.068 -7.176 1 98.19 210 LYS B C 1
ATOM 4159 O O . LYS B 1 210 ? -21.828 -3.84 -6.285 1 98.19 210 LYS B O 1
ATOM 4164 N N . PHE B 1 211 ? -20.344 -2.357 -7.047 1 98.44 211 PHE B N 1
ATOM 4165 C CA . PHE B 1 211 ? -19.5 -2.453 -5.867 1 98.44 211 PHE B CA 1
ATOM 4166 C C . PHE B 1 211 ? -20.219 -1.955 -4.629 1 98.44 211 PHE B C 1
ATOM 4168 O O . PHE B 1 211 ? -19.984 -2.451 -3.523 1 98.44 211 PHE B O 1
ATOM 4175 N N . SER B 1 212 ? -21.094 -0.966 -4.809 1 98 212 SER B N 1
ATOM 4176 C CA . SER B 1 212 ? -21.766 -0.334 -3.674 1 98 212 SER B CA 1
ATOM 4177 C C . SER B 1 212 ? -22.688 -1.316 -2.955 1 98 212 SER B C 1
ATOM 4179 O O . SER B 1 212 ? -23.109 -1.062 -1.828 1 98 212 SER B O 1
ATOM 4181 N N . GLU B 1 213 ? -22.969 -2.43 -3.629 1 97.81 213 GLU B N 1
ATOM 4182 C CA . GLU B 1 213 ? -23.812 -3.455 -3.031 1 97.81 213 GLU B CA 1
ATOM 4183 C C . GLU B 1 213 ? -23.047 -4.273 -1.995 1 97.81 213 GLU B C 1
ATOM 4185 O O . GLU B 1 213 ? -23.641 -5.035 -1.232 1 97.81 213 GLU B O 1
ATOM 4190 N N . PHE B 1 214 ? -21.719 -4.043 -1.957 1 97.31 214 PHE B N 1
ATOM 4191 C CA . PHE B 1 214 ? -20.875 -4.848 -1.089 1 97.31 214 PHE B CA 1
ATOM 4192 C C . PHE B 1 214 ? -19.953 -3.961 -0.265 1 97.31 214 PHE B C 1
ATOM 4194 O O . PHE B 1 214 ? -19.641 -2.834 -0.664 1 97.31 214 PHE B O 1
ATOM 4201 N N . ASP B 1 215 ? -19.531 -4.371 0.827 1 94.81 215 ASP B N 1
ATOM 4202 C CA . ASP B 1 215 ? -18.516 -3.752 1.666 1 94.81 215 ASP B CA 1
ATOM 4203 C C . ASP B 1 215 ? -17.203 -4.539 1.604 1 94.81 215 ASP B C 1
ATOM 4205 O O . ASP B 1 215 ? -16.875 -5.285 2.529 1 94.81 215 ASP B O 1
ATOM 4209 N N . VAL B 1 216 ? -16.469 -4.281 0.55 1 97.94 216 VAL B N 1
ATOM 4210 C CA . VAL B 1 216 ? -15.312 -5.109 0.21 1 97.94 216 VAL B CA 1
ATOM 4211 C C . VAL B 1 216 ? -14.195 -4.883 1.229 1 97.94 216 VAL B C 1
ATOM 4213 O O . VAL B 1 216 ? -13.875 -3.74 1.565 1 97.94 216 VAL B O 1
ATOM 4216 N N . ASP B 1 217 ? -13.586 -5.977 1.716 1 97.81 217 ASP B N 1
ATOM 4217 C CA . ASP B 1 217 ? -12.492 -5.93 2.682 1 97.81 217 ASP B CA 1
ATOM 4218 C C . ASP B 1 217 ? -11.141 -6.094 1.988 1 97.81 217 ASP B C 1
ATOM 4220 O O . ASP B 1 217 ? -10.148 -5.484 2.398 1 97.81 217 ASP B O 1
ATOM 4224 N N . VAL B 1 218 ? -11.164 -6.961 0.964 1 98.38 218 VAL B N 1
ATOM 4225 C CA . VAL B 1 218 ? -9.914 -7.367 0.331 1 98.38 218 VAL B CA 1
ATOM 4226 C C . VAL B 1 218 ? -10.094 -7.41 -1.186 1 98.38 218 VAL B C 1
ATOM 4228 O O . VAL B 1 218 ? -11.133 -7.855 -1.684 1 98.38 218 VAL B O 1
ATOM 4231 N N . VAL B 1 219 ? -9.141 -6.922 -1.892 1 98.69 219 VAL B N 1
ATOM 4232 C CA . VAL B 1 219 ? -9.031 -7.156 -3.328 1 98.69 219 VAL B CA 1
ATOM 4233 C C . VAL B 1 219 ? -7.785 -7.984 -3.623 1 98.69 219 VAL B C 1
ATOM 4235 O O . VAL B 1 219 ? -6.68 -7.613 -3.221 1 98.69 219 VAL B O 1
ATOM 4238 N N . LEU B 1 220 ? -7.922 -9.141 -4.18 1 98.62 220 LEU B N 1
ATOM 4239 C CA . LEU B 1 220 ? -6.812 -9.867 -4.793 1 98.62 220 LEU B CA 1
ATOM 4240 C C . LEU B 1 220 ? -6.652 -9.477 -6.258 1 98.62 220 LEU B C 1
ATOM 4242 O O . LEU B 1 220 ? -7.535 -9.734 -7.078 1 98.62 220 LEU B O 1
ATOM 4246 N N . ASP B 1 221 ? -5.566 -8.891 -6.562 1 98.38 221 ASP B N 1
ATOM 4247 C CA . ASP B 1 221 ? -5.379 -8.352 -7.906 1 98.38 221 ASP B CA 1
ATOM 4248 C C . ASP B 1 221 ? -4.367 -9.188 -8.695 1 98.38 221 ASP B C 1
ATOM 4250 O O . ASP B 1 221 ? -3.168 -9.133 -8.422 1 98.38 221 ASP B O 1
ATOM 4254 N N . TYR B 1 222 ? -4.82 -9.805 -9.695 1 96.38 222 TYR B N 1
ATOM 4255 C CA . TYR B 1 222 ? -3.969 -10.609 -10.562 1 96.38 222 TYR B CA 1
ATOM 4256 C C . TYR B 1 222 ? -3.682 -9.891 -11.875 1 96.38 222 TYR B C 1
ATOM 4258 O O . TYR B 1 222 ? -3.158 -10.492 -12.82 1 96.38 222 TYR B O 1
ATOM 4266 N N . THR B 1 223 ? -3.982 -8.617 -11.984 1 95.19 223 THR B N 1
ATOM 4267 C CA . THR B 1 223 ? -3.918 -7.914 -13.266 1 95.19 223 THR B CA 1
ATOM 4268 C C . THR B 1 223 ? -2.939 -6.746 -13.188 1 95.19 223 THR B C 1
ATOM 4270 O O . THR B 1 223 ? -1.963 -6.699 -13.945 1 95.19 223 THR B O 1
ATOM 4273 N N . TRP B 1 224 ? -3.205 -5.879 -12.273 1 96.31 224 TRP B N 1
ATOM 4274 C CA . TRP B 1 224 ? -2.555 -4.574 -12.156 1 96.31 224 TRP B CA 1
ATOM 4275 C C . TRP B 1 224 ? -2.877 -3.701 -13.367 1 96.31 224 TRP B C 1
ATOM 4277 O O . TRP B 1 224 ? -3.969 -3.793 -13.93 1 96.31 224 TRP B O 1
ATOM 4287 N N . GLY B 1 225 ? -2.107 -2.68 -13.727 1 95.31 225 GLY B N 1
ATOM 4288 C CA . GLY B 1 225 ? -2.369 -1.834 -14.883 1 95.31 225 GLY B CA 1
ATOM 4289 C C . GLY B 1 225 ? -3.717 -1.142 -14.82 1 95.31 225 GLY B C 1
ATOM 4290 O O . GLY B 1 225 ? -4.215 -0.837 -13.734 1 95.31 225 GLY B O 1
ATOM 4291 N N . LYS B 1 226 ? -4.281 -0.917 -15.992 1 94.31 226 LYS B N 1
ATOM 4292 C CA . LYS B 1 226 ? -5.508 -0.133 -16.094 1 94.31 226 LYS B CA 1
ATOM 4293 C C . LYS B 1 226 ? -6.684 -0.854 -15.445 1 94.31 226 LYS B C 1
ATOM 4295 O O . LYS B 1 226 ? -7.559 -0.219 -14.859 1 94.31 226 LYS B O 1
ATOM 4300 N N . ALA B 1 227 ? -6.719 -2.152 -15.562 1 95.19 227 ALA B N 1
ATOM 4301 C CA . ALA B 1 227 ? -7.797 -2.932 -14.953 1 95.19 227 ALA B CA 1
ATOM 4302 C C . ALA B 1 227 ? -7.824 -2.748 -13.438 1 95.19 227 ALA B C 1
ATOM 4304 O O . ALA B 1 227 ? -8.883 -2.51 -12.859 1 95.19 227 ALA B O 1
ATOM 4305 N N . ALA B 1 228 ? -6.688 -2.824 -12.828 1 96.94 228 ALA B N 1
ATOM 4306 C CA . ALA B 1 228 ? -6.578 -2.643 -11.383 1 96.94 228 ALA B CA 1
ATOM 4307 C C . ALA B 1 228 ? -6.938 -1.215 -10.977 1 96.94 228 ALA B C 1
ATOM 4309 O O . ALA B 1 228 ? -7.625 -1 -9.977 1 96.94 228 ALA B O 1
ATOM 4310 N N . GLU B 1 229 ? -6.449 -0.285 -11.742 1 95.69 229 GLU B N 1
ATOM 4311 C CA . GLU B 1 229 ? -6.738 1.122 -11.484 1 95.69 229 GLU B CA 1
ATOM 4312 C C . GLU B 1 229 ? -8.242 1.381 -11.469 1 95.69 229 GLU B C 1
ATOM 4314 O O . GLU B 1 229 ? -8.766 1.966 -10.516 1 95.69 229 GLU B O 1
ATOM 4319 N N . ARG B 1 230 ? -8.93 0.919 -12.484 1 96.19 230 ARG B N 1
ATOM 4320 C CA . ARG B 1 230 ? -10.375 1.121 -12.586 1 96.19 230 ARG B CA 1
ATOM 4321 C C . ARG B 1 230 ? -11.102 0.427 -11.438 1 96.19 230 ARG B C 1
ATOM 4323 O O . ARG B 1 230 ? -12.031 0.988 -10.852 1 96.19 230 ARG B O 1
ATOM 4330 N N . THR B 1 231 ? -10.672 -0.76 -11.156 1 97.88 231 THR B N 1
ATOM 4331 C CA . THR B 1 231 ? -11.281 -1.51 -10.07 1 97.88 231 THR B CA 1
ATOM 4332 C C . THR B 1 231 ? -11.141 -0.761 -8.742 1 97.88 231 THR B C 1
ATOM 4334 O O . THR B 1 231 ? -12.125 -0.547 -8.031 1 97.88 231 THR B O 1
ATOM 4337 N N . LEU B 1 232 ? -9.945 -0.333 -8.461 1 97.75 232 LEU B N 1
ATOM 4338 C CA . LEU B 1 232 ? -9.688 0.352 -7.199 1 97.75 232 LEU B CA 1
ATOM 4339 C C . LEU B 1 232 ? -10.484 1.651 -7.113 1 97.75 232 LEU B C 1
ATOM 4341 O O . LEU B 1 232 ? -11.141 1.916 -6.105 1 97.75 232 LEU B O 1
ATOM 4345 N N . LEU B 1 233 ? -10.453 2.443 -8.164 1 96.88 233 LEU B N 1
ATOM 4346 C CA . LEU B 1 233 ? -11.094 3.758 -8.133 1 96.88 233 LEU B CA 1
ATOM 4347 C C . LEU B 1 233 ? -12.602 3.629 -7.984 1 96.88 233 LEU B C 1
ATOM 4349 O O . LEU B 1 233 ? -13.219 4.363 -7.211 1 96.88 233 LEU B O 1
ATOM 4353 N N . ASN B 1 234 ? -13.188 2.691 -8.719 1 98.06 234 ASN B N 1
ATOM 4354 C CA . ASN B 1 234 ? -14.633 2.52 -8.617 1 98.06 234 ASN B CA 1
ATOM 4355 C C . ASN B 1 234 ? -15.039 1.903 -7.285 1 98.06 234 ASN B C 1
ATOM 4357 O O . ASN B 1 234 ? -16.109 2.215 -6.75 1 98.06 234 ASN B O 1
ATOM 4361 N N . LEU B 1 235 ? -14.211 1.021 -6.754 1 98.12 235 LEU B N 1
ATOM 4362 C CA . LEU B 1 235 ? -14.445 0.472 -5.426 1 98.12 235 LEU B CA 1
ATOM 4363 C C . LEU B 1 235 ? -14.391 1.568 -4.367 1 98.12 235 LEU B C 1
ATOM 4365 O O . LEU B 1 235 ? -15.281 1.655 -3.514 1 98.12 235 LEU B O 1
ATOM 4369 N N . ILE B 1 236 ? -13.422 2.408 -4.441 1 96.56 236 ILE B N 1
ATOM 4370 C CA . ILE B 1 236 ? -13.25 3.498 -3.486 1 96.56 236 ILE B CA 1
ATOM 4371 C C . ILE B 1 236 ? -14.453 4.434 -3.555 1 96.56 236 ILE B C 1
ATOM 4373 O O . ILE B 1 236 ? -15 4.832 -2.521 1 96.56 236 ILE B O 1
ATOM 4377 N N . LYS B 1 237 ? -14.836 4.738 -4.758 1 95.44 237 LYS B N 1
ATOM 4378 C CA . LYS B 1 237 ? -15.992 5.613 -4.969 1 95.44 237 LYS B CA 1
ATOM 4379 C C . LYS B 1 237 ? -17.25 5.008 -4.363 1 95.44 237 LYS B C 1
ATOM 4381 O O . LYS B 1 237 ? -18.156 5.73 -3.936 1 95.44 237 LYS B O 1
ATOM 4386 N N . SER B 1 238 ? -17.281 3.709 -4.297 1 97.38 238 SER B N 1
ATOM 4387 C CA . SER B 1 238 ? -18.484 3.004 -3.863 1 97.38 238 SER B CA 1
ATOM 4388 C C . SER B 1 238 ? -18.531 2.871 -2.344 1 97.38 238 SER B C 1
ATOM 4390 O O . SER B 1 238 ? -19.578 2.541 -1.776 1 97.38 238 SER B O 1
ATOM 4392 N N . ARG B 1 239 ? -17.469 3.115 -1.675 1 94.94 239 ARG B N 1
ATOM 4393 C CA . ARG B 1 239 ? -17.375 2.838 -0.246 1 94.94 239 ARG B CA 1
ATOM 4394 C C . ARG B 1 239 ? -18.266 3.768 0.559 1 94.94 239 ARG B C 1
ATOM 4396 O O . ARG B 1 239 ? -18.375 4.957 0.249 1 94.94 239 ARG B O 1
ATOM 4403 N N . LYS B 1 240 ? -18.844 3.246 1.571 1 91.69 240 LYS B N 1
ATOM 4404 C CA . LYS B 1 240 ? -19.719 4.02 2.447 1 91.69 240 LYS B CA 1
ATOM 4405 C C . LYS B 1 240 ? -18.969 4.508 3.684 1 91.69 240 LYS B C 1
ATOM 4407 O O . LYS B 1 240 ? -19.344 5.523 4.277 1 91.69 240 LYS B O 1
ATOM 4412 N N . ASP B 1 241 ? -17.969 3.754 4.105 1 92 241 ASP B N 1
ATOM 4413 C CA . ASP B 1 241 ? -17.125 4.078 5.262 1 92 241 ASP B CA 1
ATOM 4414 C C . ASP B 1 241 ? -15.656 4.117 4.883 1 92 241 ASP B C 1
ATOM 4416 O O . ASP B 1 241 ? -15.023 3.072 4.719 1 92 241 ASP B O 1
ATOM 4420 N N . SER B 1 242 ? -15.109 5.32 4.758 1 91.06 242 SER B N 1
ATOM 4421 C CA . SER B 1 242 ? -13.727 5.516 4.324 1 91.06 242 SER B CA 1
ATOM 4422 C C . SER B 1 242 ? -12.75 5.008 5.375 1 91.06 242 SER B C 1
ATOM 4424 O O . SER B 1 242 ? -11.562 4.809 5.082 1 91.06 242 SER B O 1
ATOM 4426 N N . THR B 1 243 ? -13.211 4.719 6.617 1 88.81 243 THR B N 1
ATOM 4427 C CA . THR B 1 243 ? -12.32 4.359 7.715 1 88.81 243 THR B CA 1
ATOM 4428 C C . THR B 1 243 ? -12.195 2.842 7.836 1 88.81 243 THR B C 1
ATOM 4430 O O . THR B 1 243 ? -11.344 2.34 8.578 1 88.81 243 THR B O 1
ATOM 4433 N N . LYS B 1 244 ? -13.039 2.121 7.098 1 91.69 244 LYS B N 1
ATOM 4434 C CA . LYS B 1 244 ? -12.898 0.668 7.074 1 91.69 244 LYS B CA 1
ATOM 4435 C C . LYS B 1 244 ? -11.688 0.243 6.246 1 91.69 244 LYS B C 1
ATOM 4437 O O . LYS B 1 244 ? -11.5 0.72 5.125 1 91.69 244 LYS B O 1
ATOM 4442 N N . LEU B 1 245 ? -10.953 -0.704 6.762 1 93.5 245 LEU B N 1
ATOM 4443 C CA . LEU B 1 245 ? -9.734 -1.131 6.074 1 93.5 245 LEU B CA 1
ATOM 4444 C C . LEU B 1 245 ? -10.07 -1.844 4.77 1 93.5 245 LEU B C 1
ATOM 4446 O O . LEU B 1 245 ? -10.961 -2.697 4.734 1 93.5 245 LEU B O 1
ATOM 4450 N N . LEU B 1 246 ? -9.469 -1.45 3.715 1 96.31 246 LEU B N 1
ATOM 4451 C CA . LEU B 1 246 ? -9.414 -2.146 2.434 1 96.31 246 LEU B CA 1
ATOM 4452 C C . LEU B 1 246 ? -7.98 -2.568 2.105 1 96.31 246 LEU B C 1
ATOM 4454 O O . LEU B 1 246 ? -7.086 -1.726 2.025 1 96.31 246 LEU B O 1
ATOM 4458 N N . SER B 1 247 ? -7.766 -3.844 2.01 1 97.56 247 SER B N 1
ATOM 4459 C CA . SER B 1 247 ? -6.465 -4.352 1.585 1 97.56 247 SER B CA 1
ATOM 4460 C C . SER B 1 247 ? -6.465 -4.703 0.1 1 97.56 247 SER B C 1
ATOM 4462 O O . SER B 1 247 ? -7.219 -5.574 -0.337 1 97.56 247 SER B O 1
ATOM 4464 N N . PHE B 1 248 ? -5.719 -3.949 -0.664 1 98.25 248 PHE B N 1
ATOM 4465 C CA . PHE B 1 248 ? -5.523 -4.211 -2.084 1 98.25 248 PHE B CA 1
ATOM 4466 C C . PHE B 1 248 ? -4.207 -4.938 -2.324 1 98.25 248 PHE B C 1
ATOM 4468 O O . PHE B 1 248 ? -3.135 -4.328 -2.248 1 98.25 248 PHE B O 1
ATOM 4475 N N . VAL B 1 249 ? -4.246 -6.227 -2.717 1 98 249 VAL B N 1
ATOM 4476 C CA . VAL B 1 249 ? -3.053 -7.07 -2.762 1 98 249 VAL B CA 1
ATOM 4477 C C . VAL B 1 249 ? -2.635 -7.297 -4.215 1 98 249 VAL B C 1
ATOM 4479 O O . VAL B 1 249 ? -3.373 -7.906 -4.992 1 98 249 VAL B O 1
ATOM 4482 N N . GLN B 1 250 ? -1.491 -6.801 -4.543 1 97.12 250 GLN B N 1
ATOM 4483 C CA . GLN B 1 250 ? -0.887 -6.996 -5.855 1 97.12 250 GLN B CA 1
ATOM 4484 C C . GLN B 1 250 ? -0.244 -8.375 -5.965 1 97.12 250 GLN B C 1
ATOM 4486 O O . GLN B 1 250 ? 0.667 -8.703 -5.199 1 97.12 250 GLN B O 1
ATOM 4491 N N . ILE B 1 251 ? -0.703 -9.188 -6.91 1 95.75 251 ILE B N 1
ATOM 4492 C CA . ILE B 1 251 ? -0.228 -10.562 -7.039 1 95.75 251 ILE B CA 1
ATOM 4493 C C . ILE B 1 251 ? 0.311 -10.789 -8.445 1 95.75 251 ILE B C 1
ATOM 4495 O O . ILE B 1 251 ? 1.384 -11.375 -8.625 1 95.75 251 ILE B O 1
ATOM 4499 N N . GLY B 1 252 ? -0.461 -10.422 -9.414 1 92.88 252 GLY B N 1
ATOM 4500 C CA . GLY B 1 252 ? -0.062 -10.578 -10.797 1 92.88 252 GLY B CA 1
ATOM 4501 C C . GLY B 1 252 ? -0.071 -9.273 -11.578 1 92.88 252 GLY B C 1
ATOM 4502 O O . GLY B 1 252 ? -0.639 -8.281 -11.125 1 92.88 252 GLY B O 1
ATOM 4503 N N . GLN B 1 253 ? 0.494 -9.281 -12.773 1 90.94 253 GLN B N 1
ATOM 4504 C CA . GLN B 1 253 ? 0.602 -8.047 -13.547 1 90.94 253 GLN B CA 1
ATOM 4505 C C . GLN B 1 253 ? 0.295 -8.289 -15.023 1 90.94 253 GLN B C 1
ATOM 4507 O O . GLN B 1 253 ? 0.924 -7.695 -15.898 1 90.94 253 GLN B O 1
ATOM 4512 N N . ILE B 1 254 ? -0.581 -9.227 -15.297 1 86.25 254 ILE B N 1
ATOM 4513 C CA . ILE B 1 254 ? -0.912 -9.609 -16.672 1 86.25 254 ILE B CA 1
ATOM 4514 C C . ILE B 1 254 ? -1.536 -8.422 -17.391 1 86.25 254 ILE B C 1
ATOM 4516 O O . ILE B 1 254 ? -1.502 -8.352 -18.625 1 86.25 254 ILE B O 1
ATOM 4520 N N . GLY B 1 255 ? -2.148 -7.453 -16.656 1 87.62 255 GLY B N 1
ATOM 4521 C CA . GLY B 1 255 ? -2.799 -6.293 -17.25 1 87.62 255 GLY B CA 1
ATOM 4522 C C . GLY B 1 255 ? -1.846 -5.141 -17.516 1 87.62 255 GLY B C 1
ATOM 4523 O O . GLY B 1 255 ? -2.24 -4.113 -18.062 1 87.62 255 GLY B O 1
ATOM 4524 N N . GLY B 1 256 ? -0.636 -5.293 -17.062 1 90 256 GLY B N 1
ATOM 4525 C CA . GLY B 1 256 ? 0.356 -4.25 -17.266 1 90 256 GLY B CA 1
ATOM 4526 C C . GLY B 1 256 ? 1.064 -3.848 -15.984 1 90 256 GLY B C 1
ATOM 4527 O O . GLY B 1 256 ? 0.864 -4.465 -14.938 1 90 256 GLY B O 1
ATOM 4528 N N . THR B 1 257 ? 1.863 -2.844 -16.203 1 90.38 257 THR B N 1
ATOM 4529 C CA . THR B 1 257 ? 2.715 -2.492 -15.07 1 90.38 257 THR B CA 1
ATOM 4530 C C . THR B 1 257 ? 2.396 -1.085 -14.57 1 90.38 257 THR B C 1
ATOM 4532 O O . THR B 1 257 ? 2.826 -0.695 -13.484 1 90.38 257 THR B O 1
ATOM 4535 N N . ASP B 1 258 ? 1.646 -0.429 -15.375 1 90.69 258 ASP B N 1
ATOM 4536 C CA . ASP B 1 258 ? 1.442 0.982 -15.07 1 90.69 258 ASP B CA 1
ATOM 4537 C C . ASP B 1 258 ? 0.171 1.187 -14.25 1 90.69 258 ASP B C 1
ATOM 4539 O O . ASP B 1 258 ? -0.931 0.894 -14.719 1 90.69 258 ASP B O 1
ATOM 4543 N N . PHE B 1 259 ? 0.292 1.612 -13.055 1 91.19 259 PHE B N 1
ATOM 4544 C CA . PHE B 1 259 ? -0.809 1.976 -12.164 1 91.19 259 PHE B CA 1
ATOM 4545 C C . PHE B 1 259 ? -0.413 3.129 -11.25 1 91.19 259 PHE B C 1
ATOM 4547 O O . PHE B 1 259 ? 0.395 2.953 -10.336 1 91.19 259 PHE B O 1
ATOM 4554 N N . ASN B 1 260 ? -0.941 4.316 -11.594 1 91.06 260 ASN B N 1
ATOM 4555 C CA . ASN B 1 260 ? -0.721 5.492 -10.766 1 91.06 260 ASN B CA 1
ATOM 4556 C C . ASN B 1 260 ? -1.76 5.594 -9.648 1 91.06 260 ASN B C 1
ATOM 4558 O O . ASN B 1 260 ? -2.943 5.816 -9.914 1 91.06 260 ASN B O 1
ATOM 4562 N N . ILE B 1 261 ? -1.394 5.422 -8.43 1 89.62 261 ILE B N 1
ATOM 4563 C CA . ILE B 1 261 ? -2.318 5.516 -7.305 1 89.62 261 ILE B CA 1
ATOM 4564 C C . ILE B 1 261 ? -2.451 6.973 -6.867 1 89.62 261 ILE B C 1
ATOM 4566 O O . ILE B 1 261 ? -1.479 7.586 -6.422 1 89.62 261 ILE B O 1
ATOM 4570 N N . PRO B 1 262 ? -3.588 7.539 -6.957 1 91.69 262 PRO B N 1
ATOM 4571 C CA . PRO B 1 262 ? -3.75 8.93 -6.512 1 91.69 262 PRO B CA 1
ATOM 4572 C C . PRO B 1 262 ? -3.52 9.094 -5.012 1 91.69 262 PRO B C 1
ATOM 4574 O O . PRO B 1 262 ? -4.145 8.406 -4.207 1 91.69 262 PRO B O 1
ATOM 4577 N N . PRO B 1 263 ? -2.682 10.008 -4.652 1 93.06 263 PRO B N 1
ATOM 4578 C CA . PRO B 1 263 ? -2.398 10.172 -3.225 1 93.06 263 PRO B CA 1
ATOM 4579 C C . PRO B 1 263 ? -3.633 10.578 -2.422 1 93.06 263 PRO B C 1
ATOM 4581 O O . PRO B 1 263 ? -3.752 10.227 -1.246 1 93.06 263 PRO B O 1
ATOM 4584 N N . GLY B 1 264 ? -4.578 11.25 -3.07 1 91.31 264 GLY B N 1
ATOM 4585 C CA . GLY B 1 264 ? -5.797 11.656 -2.391 1 91.31 264 GLY B CA 1
ATOM 4586 C C . GLY B 1 264 ? -6.617 10.484 -1.884 1 91.31 264 GLY B C 1
ATOM 4587 O O . GLY B 1 264 ? -7.23 10.562 -0.819 1 91.31 264 GLY B O 1
ATOM 4588 N N . ILE B 1 265 ? -6.59 9.328 -2.627 1 92.88 265 ILE B N 1
ATOM 4589 C CA . ILE B 1 265 ? -7.379 8.18 -2.197 1 92.88 265 ILE B CA 1
ATOM 4590 C C . ILE B 1 265 ? -6.688 7.484 -1.026 1 92.88 265 ILE B C 1
ATOM 4592 O O . ILE B 1 265 ? -7.348 6.934 -0.144 1 92.88 265 ILE B O 1
ATOM 4596 N N . LEU B 1 266 ? -5.352 7.484 -1.017 1 93.94 266 LEU B N 1
ATOM 4597 C CA . LEU B 1 266 ? -4.605 6.914 0.098 1 93.94 266 LEU B CA 1
ATOM 4598 C C . LEU B 1 266 ? -4.875 7.684 1.386 1 93.94 266 LEU B C 1
ATOM 4600 O O . LEU B 1 266 ? -5.066 7.082 2.445 1 93.94 266 LEU B O 1
ATOM 4604 N N . ARG B 1 267 ? -4.938 8.977 1.299 1 92.31 267 ARG B N 1
ATOM 4605 C CA . ARG B 1 267 ? -5.145 9.812 2.48 1 92.31 267 ARG B CA 1
ATOM 4606 C C . ARG B 1 267 ? -6.613 9.836 2.881 1 92.31 267 ARG B C 1
ATOM 4608 O O . ARG B 1 267 ? -6.941 9.977 4.062 1 92.31 267 ARG B O 1
ATOM 4615 N N . GLY B 1 268 ? -7.48 9.664 1.889 1 91.25 268 GLY B N 1
ATOM 4616 C CA . GLY B 1 268 ? -8.906 9.82 2.107 1 91.25 268 GLY B CA 1
ATOM 4617 C C . GLY B 1 268 ? -9.586 8.531 2.545 1 91.25 268 GLY B C 1
ATOM 4618 O O . GLY B 1 268 ? -10.766 8.539 2.914 1 91.25 268 GLY B O 1
ATOM 4619 N N . HIS B 1 269 ? -8.836 7.402 2.473 1 92.38 269 HIS B N 1
ATOM 4620 C CA . HIS B 1 269 ? -9.398 6.102 2.814 1 92.38 269 HIS B CA 1
ATOM 4621 C C . HIS B 1 269 ? -8.40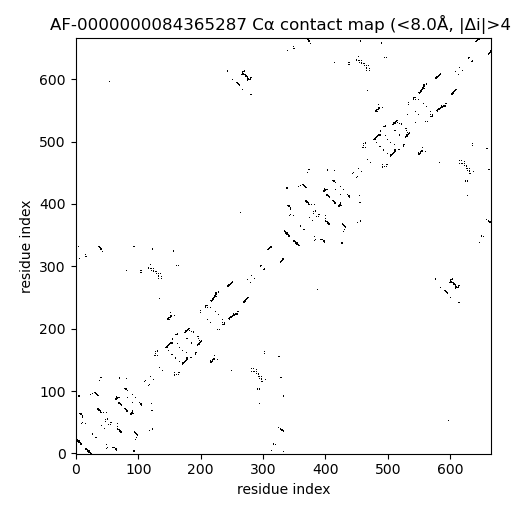6 5.258 3.602 1 92.38 269 HIS B C 1
ATOM 4623 O O . HIS B 1 269 ? -7.191 5.398 3.426 1 92.38 269 HIS B O 1
ATOM 4629 N N . ASN B 1 270 ? -8.914 4.434 4.52 1 92.81 270 ASN B N 1
ATOM 4630 C CA . ASN B 1 270 ? -8.062 3.406 5.125 1 92.81 270 ASN B CA 1
ATOM 4631 C C . ASN B 1 270 ? -7.742 2.293 4.133 1 92.81 270 ASN B C 1
ATOM 4633 O O . ASN B 1 270 ? -8.359 1.229 4.164 1 92.81 270 ASN B O 1
ATOM 4637 N N . LEU B 1 271 ? -6.82 2.574 3.211 1 95.06 271 LEU B N 1
ATOM 4638 C CA . LEU B 1 271 ? -6.41 1.712 2.107 1 95.06 271 LEU B CA 1
ATOM 4639 C C . LEU B 1 271 ? -4.965 1.26 2.281 1 95.06 271 LEU B C 1
ATOM 4641 O O . LEU B 1 271 ? -4.074 2.084 2.508 1 95.06 271 LEU B O 1
ATOM 4645 N N . HIS B 1 272 ? -4.742 -0.025 2.268 1 95.81 272 HIS B N 1
ATOM 4646 C CA . HIS B 1 272 ? -3.408 -0.62 2.24 1 95.81 272 HIS B CA 1
ATOM 4647 C C . HIS B 1 272 ? -3.135 -1.295 0.9 1 95.81 272 HIS B C 1
ATOM 4649 O O . HIS B 1 272 ? -3.883 -2.184 0.484 1 95.81 272 HIS B O 1
ATOM 4655 N N . ILE B 1 273 ? -2.123 -0.837 0.273 1 97.38 273 ILE B N 1
ATOM 4656 C CA . ILE B 1 273 ? -1.633 -1.507 -0.927 1 97.38 273 ILE B CA 1
ATOM 4657 C C . ILE B 1 273 ? -0.38 -2.312 -0.592 1 97.38 273 ILE B C 1
ATOM 4659 O O . ILE B 1 273 ? 0.586 -1.773 -0.048 1 97.38 273 ILE B O 1
ATOM 4663 N N . LEU B 1 274 ? -0.397 -3.564 -0.866 1 95.88 274 LEU B N 1
ATOM 4664 C CA . LEU B 1 274 ? 0.741 -4.438 -0.601 1 95.88 274 LEU B CA 1
ATOM 4665 C C . LEU B 1 274 ? 0.889 -5.484 -1.699 1 95.88 274 LEU B C 1
ATOM 4667 O O . LEU B 1 274 ? 0.067 -5.551 -2.615 1 95.88 274 LEU B O 1
ATOM 4671 N N . GLY B 1 275 ? 1.955 -6.188 -1.662 1 94.5 275 GLY B N 1
ATOM 4672 C CA . GLY B 1 275 ? 2.209 -7.242 -2.633 1 94.5 275 GLY B CA 1
ATOM 4673 C C . GLY B 1 275 ? 2.355 -8.609 -2 1 94.5 275 GLY B C 1
ATOM 4674 O O . GLY B 1 275 ? 2.6 -8.727 -0.796 1 94.5 275 GLY B O 1
ATOM 4675 N N . SER B 1 276 ? 2.156 -9.539 -2.766 1 92.06 276 SER B N 1
ATOM 4676 C CA . SER B 1 276 ? 2.398 -10.93 -2.396 1 92.06 276 SER B CA 1
ATOM 4677 C C . SER B 1 276 ? 3.096 -11.688 -3.52 1 92.06 276 SER B C 1
ATOM 4679 O O . SER B 1 276 ? 2.488 -11.977 -4.551 1 92.06 276 SER B O 1
ATOM 4681 N N . GLY B 1 277 ? 4.297 -11.898 -3.34 1 87.44 277 GLY B N 1
ATOM 4682 C CA . GLY B 1 277 ? 5.109 -12.625 -4.301 1 87.44 277 GLY B CA 1
ATOM 4683 C C . GLY B 1 277 ? 6.316 -13.289 -3.674 1 87.44 277 GLY B C 1
ATOM 4684 O O . GLY B 1 277 ? 6.379 -13.453 -2.455 1 87.44 277 GLY B O 1
ATOM 4685 N N . LEU B 1 278 ? 7.23 -13.766 -4.469 1 77.5 278 LEU B N 1
ATOM 4686 C CA . LEU B 1 278 ? 8.352 -14.602 -4.051 1 77.5 278 LEU B CA 1
ATOM 4687 C C . LEU B 1 278 ? 9.227 -13.875 -3.037 1 77.5 278 LEU B C 1
ATOM 4689 O O . LEU B 1 278 ? 9.812 -14.5 -2.154 1 77.5 278 LEU B O 1
ATOM 4693 N N . GLY B 1 279 ? 9.188 -12.578 -3.146 1 72.25 279 GLY B N 1
ATOM 4694 C CA . GLY B 1 279 ? 10.062 -11.82 -2.266 1 72.25 279 GLY B CA 1
ATOM 4695 C C . GLY B 1 279 ? 9.422 -11.477 -0.936 1 72.25 279 GLY B C 1
ATOM 4696 O O . GLY B 1 279 ? 10.102 -11.031 -0.008 1 72.25 279 GLY B O 1
ATOM 4697 N N . SER B 1 280 ? 8.195 -11.742 -0.87 1 72 280 SER B N 1
ATOM 4698 C CA . SER B 1 280 ? 7.48 -11.328 0.333 1 72 280 SER B CA 1
ATOM 4699 C C . SER B 1 280 ? 7.281 -12.492 1.294 1 72 280 SER B C 1
ATOM 4701 O O . SER B 1 280 ? 6.812 -12.305 2.418 1 72 280 SER B O 1
ATOM 4703 N N . PHE B 1 281 ? 7.633 -13.695 0.93 1 72.75 281 PHE B N 1
ATOM 4704 C CA . PHE B 1 281 ? 7.387 -14.797 1.85 1 72.75 281 PHE B CA 1
ATOM 4705 C C . PHE B 1 281 ? 8.68 -15.539 2.166 1 72.75 281 PHE B C 1
ATOM 4707 O O . PHE B 1 281 ? 9.586 -15.609 1.327 1 72.75 281 PHE B O 1
ATOM 4714 N N . THR B 1 282 ? 8.695 -16.078 3.295 1 74.81 282 THR B N 1
ATOM 4715 C CA . THR B 1 282 ? 9.836 -16.844 3.785 1 74.81 282 THR B CA 1
ATOM 4716 C C . THR B 1 282 ? 9.68 -18.328 3.449 1 74.81 282 THR B C 1
ATOM 4718 O O . THR B 1 282 ? 8.594 -18.781 3.072 1 74.81 282 THR B O 1
ATOM 4721 N N . THR B 1 283 ? 10.781 -19 3.496 1 75.88 283 THR B N 1
ATOM 4722 C CA . THR B 1 283 ? 10.734 -20.453 3.359 1 75.88 283 THR B CA 1
ATOM 4723 C C . THR B 1 283 ? 9.812 -21.062 4.406 1 75.88 283 THR B C 1
ATOM 4725 O O . THR B 1 283 ? 9.164 -22.078 4.148 1 75.88 283 THR B O 1
ATOM 4728 N N . ARG B 1 284 ? 9.766 -20.375 5.512 1 80.25 284 ARG B N 1
ATOM 4729 C CA . ARG B 1 284 ? 8.883 -20.859 6.566 1 80.25 284 ARG B CA 1
ATOM 4730 C C . ARG B 1 284 ? 7.418 -20.734 6.156 1 80.25 284 ARG B C 1
ATOM 4732 O O . ARG B 1 284 ? 6.621 -21.641 6.398 1 80.25 284 ARG B O 1
ATOM 4739 N N . ASP B 1 285 ? 7.129 -19.703 5.465 1 82.81 285 ASP B N 1
ATOM 4740 C CA . ASP B 1 285 ? 5.766 -19.516 4.969 1 82.81 285 ASP B CA 1
ATOM 4741 C C . ASP B 1 285 ? 5.387 -20.609 3.977 1 82.81 285 ASP B C 1
ATOM 4743 O O . ASP B 1 285 ? 4.297 -21.172 4.059 1 82.81 285 ASP B O 1
ATOM 4747 N N . ALA B 1 286 ? 6.32 -20.922 3.135 1 78.62 286 ALA B N 1
ATOM 4748 C CA . ALA B 1 286 ? 6.098 -21.984 2.148 1 78.62 286 ALA B CA 1
ATOM 4749 C C . ALA B 1 286 ? 5.914 -23.328 2.824 1 78.62 286 ALA B C 1
ATOM 4751 O O . ALA B 1 286 ? 5.035 -24.109 2.445 1 78.62 286 ALA B O 1
ATOM 4752 N N . GLY B 1 287 ? 6.73 -23.531 3.807 1 85.38 287 GLY B N 1
ATOM 4753 C CA . GLY B 1 287 ? 6.684 -24.781 4.527 1 85.38 287 GLY B CA 1
ATOM 4754 C C . GLY B 1 287 ? 5.363 -25.016 5.234 1 85.38 287 GLY B C 1
ATOM 4755 O O . GLY B 1 287 ? 4.953 -26.172 5.43 1 85.38 287 GLY B O 1
ATOM 4756 N N . LYS B 1 288 ? 4.703 -23.969 5.492 1 86.81 288 LYS B N 1
ATOM 4757 C CA . LYS B 1 288 ? 3.408 -24.078 6.152 1 86.81 288 LYS B CA 1
ATOM 4758 C C . LYS B 1 288 ? 2.279 -24.203 5.129 1 86.81 288 LYS B C 1
ATOM 4760 O O . LYS B 1 288 ? 1.342 -24.969 5.324 1 86.81 288 LYS B O 1
ATOM 4765 N N . ALA B 1 289 ? 2.424 -23.578 4.016 1 90.38 289 ALA B N 1
ATOM 4766 C CA . ALA B 1 289 ? 1.319 -23.453 3.07 1 90.38 289 ALA B CA 1
ATOM 4767 C C . ALA B 1 289 ? 1.235 -24.672 2.15 1 90.38 289 ALA B C 1
ATOM 4769 O O . ALA B 1 289 ? 0.15 -25.203 1.917 1 90.38 289 ALA B O 1
ATOM 4770 N N . PHE B 1 290 ? 2.348 -25.203 1.691 1 93.75 290 PHE B N 1
ATOM 4771 C CA . PHE B 1 290 ? 2.33 -26.141 0.579 1 93.75 290 PHE B CA 1
ATOM 4772 C C . PHE B 1 290 ? 1.875 -27.516 1.043 1 93.75 290 PHE B C 1
ATOM 4774 O O . PHE B 1 290 ? 1.204 -28.234 0.3 1 93.75 290 PHE B O 1
ATOM 4781 N N . PRO B 1 291 ? 2.227 -27.922 2.283 1 94.94 291 PRO B N 1
ATOM 4782 C CA . PRO B 1 291 ? 1.636 -29.203 2.711 1 94.94 291 PRO B CA 1
ATOM 4783 C C . PRO B 1 291 ? 0.109 -29.172 2.684 1 94.94 291 PRO B C 1
ATOM 4785 O O . PRO B 1 291 ? -0.517 -30.141 2.232 1 94.94 291 PRO B O 1
ATOM 4788 N N . ASP B 1 292 ? -0.372 -28.125 3.107 1 96.12 292 ASP B N 1
ATOM 4789 C CA . ASP B 1 292 ? -1.826 -28 3.121 1 96.12 292 ASP B CA 1
ATOM 4790 C C . ASP B 1 292 ? -2.381 -27.891 1.702 1 96.12 292 ASP B C 1
ATOM 4792 O O . ASP B 1 292 ? -3.396 -28.5 1.377 1 96.12 292 ASP B O 1
ATOM 4796 N N . ILE B 1 293 ? -1.781 -27.141 0.857 1 96.88 293 ILE B N 1
ATOM 4797 C CA . ILE B 1 293 ? -2.188 -27 -0.537 1 96.88 293 ILE B CA 1
ATOM 4798 C C . ILE B 1 293 ? -2.164 -28.375 -1.219 1 96.88 293 ILE B C 1
ATOM 4800 O O . ILE B 1 293 ? -3.135 -28.766 -1.873 1 96.88 293 ILE B O 1
ATOM 4804 N N . THR B 1 294 ? -1.066 -29.078 -1 1 97.75 294 THR B N 1
ATOM 4805 C CA . THR B 1 294 ? -0.911 -30.391 -1.611 1 97.75 294 THR B CA 1
ATOM 4806 C C . THR B 1 294 ? -2.027 -31.344 -1.163 1 97.75 294 THR B C 1
ATOM 4808 O O . THR B 1 294 ? -2.66 -32 -1.99 1 97.75 294 THR B O 1
ATOM 4811 N N . ALA B 1 295 ? -2.297 -31.312 0.075 1 97.56 295 ALA B N 1
ATOM 4812 C CA . ALA B 1 295 ? -3.322 -32.188 0.624 1 97.56 295 ALA B CA 1
ATOM 4813 C C . ALA B 1 295 ? -4.703 -31.844 0.086 1 97.56 295 ALA B C 1
ATOM 4815 O O . ALA B 1 295 ? -5.453 -32.719 -0.356 1 97.56 295 ALA B O 1
ATOM 4816 N N . GLN B 1 296 ? -5.02 -30.609 0.075 1 97.19 296 GLN B N 1
ATOM 4817 C CA . GLN B 1 296 ? -6.348 -30.156 -0.326 1 97.19 296 GLN B CA 1
ATOM 4818 C C . GLN B 1 296 ? -6.578 -30.391 -1.817 1 97.19 296 GLN B C 1
ATOM 4820 O O . GLN B 1 296 ? -7.652 -30.828 -2.225 1 97.19 296 GLN B O 1
ATOM 4825 N N . LEU B 1 297 ? -5.617 -30.062 -2.598 1 97.56 297 LEU B N 1
ATOM 4826 C CA . LEU B 1 297 ? -5.734 -30.297 -4.031 1 97.56 297 LEU B CA 1
ATOM 4827 C C . LEU B 1 297 ? -5.832 -31.781 -4.332 1 97.56 297 LEU B C 1
ATOM 4829 O O . LEU B 1 297 ? -6.652 -32.219 -5.152 1 97.56 297 LEU B O 1
ATOM 4833 N N . ALA B 1 298 ? -4.988 -32.531 -3.631 1 97.88 298 ALA B N 1
ATOM 4834 C CA . ALA B 1 298 ? -4.98 -33.969 -3.848 1 97.88 298 ALA B CA 1
ATOM 4835 C C . ALA B 1 298 ? -6.332 -34.594 -3.498 1 97.88 298 ALA B C 1
ATOM 4837 O O . ALA B 1 298 ? -6.801 -35.5 -4.176 1 97.88 298 ALA B O 1
ATOM 4838 N N . LYS B 1 299 ? -6.98 -34.031 -2.523 1 96.94 299 LYS B N 1
ATOM 4839 C CA . LYS B 1 299 ? -8.258 -34.562 -2.051 1 96.94 299 LYS B CA 1
ATOM 4840 C C . LYS B 1 299 ? -9.422 -33.969 -2.828 1 96.94 299 LYS B C 1
ATOM 4842 O O . LYS B 1 299 ? -10.578 -34.344 -2.604 1 96.94 299 LYS B O 1
ATOM 4847 N N . GLY B 1 300 ? -9.156 -33.031 -3.65 1 96 300 GLY B N 1
ATOM 4848 C CA . GLY B 1 300 ? -10.18 -32.438 -4.508 1 96 300 GLY B CA 1
ATOM 4849 C C . GLY B 1 300 ? -11.047 -31.438 -3.793 1 96 300 GLY B C 1
ATOM 4850 O O . GLY B 1 300 ? -12.25 -31.344 -4.059 1 96 300 GLY B O 1
ATOM 4851 N N . GLN B 1 301 ? -10.469 -30.781 -2.889 1 94.31 301 GLN B N 1
ATOM 4852 C CA . GLN B 1 301 ? -11.227 -29.734 -2.186 1 94.31 301 GLN B CA 1
ATOM 4853 C C . GLN B 1 301 ? -11.445 -28.516 -3.078 1 94.31 301 GLN B C 1
ATOM 4855 O O . GLN B 1 301 ? -12.438 -27.812 -2.928 1 94.31 301 GLN B O 1
ATOM 4860 N N . PHE B 1 302 ? -10.516 -28.281 -3.996 1 91.94 302 PHE B N 1
ATOM 4861 C CA . PHE B 1 302 ? -10.664 -27.219 -4.984 1 91.94 302 PHE B CA 1
ATOM 4862 C C . PHE B 1 302 ? -10.102 -27.656 -6.332 1 91.94 302 PHE B C 1
ATOM 4864 O O . PHE B 1 302 ? -9.328 -28.609 -6.406 1 91.94 302 PHE B O 1
ATOM 4871 N N . GLY B 1 303 ? -10.594 -26.953 -7.297 1 92.44 303 GLY B N 1
ATOM 4872 C CA . GLY B 1 303 ? -10.039 -27.125 -8.633 1 92.44 303 GLY B CA 1
ATOM 4873 C C . GLY B 1 303 ? -10.57 -28.359 -9.344 1 92.44 303 GLY B C 1
ATOM 4874 O O . GLY B 1 303 ? -9.992 -28.797 -10.344 1 92.44 303 GLY B O 1
ATOM 4875 N N . THR B 1 304 ? -11.648 -28.922 -8.844 1 91.75 304 THR B N 1
ATOM 4876 C CA . THR B 1 304 ? -12.141 -30.172 -9.406 1 91.75 304 THR B CA 1
ATOM 4877 C C . THR B 1 304 ? -12.812 -29.938 -10.75 1 91.75 304 THR B C 1
ATOM 4879 O O . THR B 1 304 ? -12.992 -30.859 -11.539 1 91.75 304 THR B O 1
ATOM 4882 N N . ASP B 1 305 ? -13.164 -28.719 -11.008 1 88.44 305 ASP B N 1
ATOM 4883 C CA . ASP B 1 305 ? -13.867 -28.406 -12.258 1 88.44 305 ASP B CA 1
ATOM 4884 C C . ASP B 1 305 ? -12.883 -28.016 -13.352 1 88.44 305 ASP B C 1
ATOM 4886 O O . ASP B 1 305 ? -13.281 -27.781 -14.5 1 88.44 305 ASP B O 1
ATOM 4890 N N . GLU B 1 306 ? -11.602 -28.031 -13.062 1 91.12 306 GLU B N 1
ATOM 4891 C CA . GLU B 1 306 ? -10.609 -27.625 -14.047 1 91.12 306 GLU B CA 1
ATOM 4892 C C . GLU B 1 306 ? -10.383 -28.719 -15.086 1 91.12 306 GLU B C 1
ATOM 4894 O O . GLU B 1 306 ? -10.312 -29.906 -14.75 1 91.12 306 GLU B O 1
ATOM 4899 N N . LYS B 1 307 ? -10.367 -28.266 -16.328 1 90.81 307 LYS B N 1
ATOM 4900 C CA . LYS B 1 307 ? -9.984 -29.188 -17.391 1 90.81 307 LYS B CA 1
ATOM 4901 C C . LYS B 1 307 ? -8.461 -29.266 -17.531 1 90.81 307 LYS B C 1
ATOM 4903 O O . LYS B 1 307 ? -7.816 -28.297 -17.922 1 90.81 307 LYS B O 1
ATOM 4908 N N . ILE B 1 308 ? -7.977 -30.422 -17.234 1 95.56 308 ILE B N 1
ATOM 4909 C CA . ILE B 1 308 ? -6.531 -30.609 -17.266 1 95.56 308 ILE B CA 1
ATOM 4910 C C . ILE B 1 308 ? -6.156 -31.594 -18.375 1 95.56 308 ILE B C 1
ATOM 4912 O O . ILE B 1 308 ? -6.727 -32.688 -18.469 1 95.56 308 ILE B O 1
ATOM 4916 N N . GLU B 1 309 ? -5.277 -31.172 -19.219 1 95.81 309 GLU B N 1
ATOM 4917 C CA . GLU B 1 309 ? -4.785 -32 -20.312 1 95.81 309 GLU B CA 1
ATOM 4918 C C . GLU B 1 309 ? -3.393 -32.531 -20 1 95.81 309 GLU B C 1
ATOM 4920 O O . GLU B 1 309 ? -2.801 -32.219 -18.969 1 95.81 309 GLU B O 1
ATOM 4925 N N . THR B 1 310 ? -2.982 -33.469 -20.766 1 96.81 310 THR B N 1
ATOM 4926 C CA . THR B 1 310 ? -1.639 -34.031 -20.656 1 96.81 310 THR B CA 1
ATOM 4927 C C . THR B 1 310 ? -0.865 -33.844 -21.953 1 96.81 310 THR B C 1
ATOM 4929 O O . THR B 1 310 ? -1.46 -33.781 -23.031 1 96.81 310 THR B O 1
ATOM 4932 N N . ALA B 1 311 ? 0.36 -33.688 -21.875 1 97.44 311 ALA B N 1
ATOM 4933 C CA . ALA B 1 311 ? 1.269 -33.625 -23.016 1 97.44 311 ALA B CA 1
ATOM 4934 C C . ALA B 1 311 ? 2.621 -34.25 -22.672 1 97.44 311 ALA B C 1
ATOM 4936 O O . ALA B 1 311 ? 2.945 -34.438 -21.5 1 97.44 311 ALA B O 1
ATOM 4937 N N . LYS B 1 312 ? 3.348 -34.594 -23.703 1 98.12 312 LYS B N 1
ATOM 4938 C CA . LYS B 1 312 ? 4.719 -35.062 -23.531 1 98.12 312 LYS B CA 1
ATOM 4939 C C . LYS B 1 312 ? 5.699 -33.875 -23.469 1 98.12 312 LYS B C 1
ATOM 4941 O O . LYS B 1 312 ? 5.551 -32.906 -24.203 1 98.12 312 LYS B O 1
ATOM 4946 N N . ALA B 1 313 ? 6.66 -34.062 -22.594 1 98.06 313 ALA B N 1
ATOM 4947 C CA . ALA B 1 313 ? 7.699 -33.031 -22.516 1 98.06 313 ALA B CA 1
ATOM 4948 C C . ALA B 1 313 ? 8.391 -32.844 -23.859 1 98.06 313 ALA B C 1
ATOM 4950 O O . ALA B 1 313 ? 8.82 -31.75 -24.219 1 98.06 313 ALA B O 1
ATOM 4951 N N . SER B 1 314 ? 8.43 -33.906 -24.625 1 98.06 314 SER B N 1
ATOM 4952 C CA . SER B 1 314 ? 9.086 -33.875 -25.922 1 98.06 314 SER B CA 1
ATOM 4953 C C . SER B 1 314 ? 8.336 -32.969 -26.891 1 98.06 314 SER B C 1
ATOM 4955 O O . SER B 1 314 ? 8.875 -32.594 -27.938 1 98.06 314 SER B O 1
ATOM 4957 N N . ASP B 1 315 ? 7.137 -32.625 -26.578 1 97.56 315 ASP B N 1
ATOM 4958 C CA . ASP B 1 315 ? 6.332 -31.781 -27.438 1 97.56 315 ASP B CA 1
ATOM 4959 C C . ASP B 1 315 ? 6.406 -30.312 -26.984 1 97.56 315 ASP B C 1
ATOM 4961 O O . ASP B 1 315 ? 5.57 -29.5 -27.375 1 97.56 315 ASP B O 1
ATOM 4965 N N . ILE B 1 316 ? 7.371 -29.953 -26.172 1 97.75 316 ILE B N 1
ATOM 4966 C CA . ILE B 1 316 ? 7.422 -28.672 -25.484 1 97.75 316 ILE B CA 1
ATOM 4967 C C . ILE B 1 316 ? 7.434 -27.531 -26.5 1 97.75 316 ILE B C 1
ATOM 4969 O O . ILE B 1 316 ? 6.812 -26.5 -26.281 1 97.75 316 ILE B O 1
ATOM 4973 N N . GLU B 1 317 ? 8.133 -27.641 -27.578 1 96.25 317 GLU B N 1
ATOM 4974 C CA . GLU B 1 317 ? 8.242 -26.562 -28.547 1 96.25 317 GLU B CA 1
ATOM 4975 C C . GLU B 1 317 ? 6.875 -26.172 -29.094 1 96.25 317 GLU B C 1
ATOM 4977 O O . GLU B 1 317 ? 6.547 -24.984 -29.172 1 96.25 317 GLU B O 1
ATOM 4982 N N . GLN B 1 318 ? 6.129 -27.141 -29.469 1 96 318 GLN B N 1
ATOM 4983 C CA . GLN B 1 318 ? 4.773 -26.891 -29.953 1 96 318 GLN B CA 1
ATOM 4984 C C . GLN B 1 318 ? 3.873 -26.391 -28.828 1 96 318 GLN B C 1
ATOM 4986 O O . GLN B 1 318 ? 3.117 -25.422 -29.016 1 96 318 GLN B O 1
ATOM 4991 N N . GLU B 1 319 ? 3.961 -27.016 -27.719 1 96.31 319 GLU B N 1
ATOM 4992 C CA . GLU B 1 319 ? 3.094 -26.688 -26.594 1 96.31 319 GLU B CA 1
ATOM 4993 C C . GLU B 1 319 ? 3.381 -25.297 -26.062 1 96.31 319 GLU B C 1
ATOM 4995 O O . GLU B 1 319 ? 2.475 -24.609 -25.578 1 96.31 319 GLU B O 1
ATOM 5000 N N . TRP B 1 320 ? 4.652 -24.891 -26.125 1 96 320 TRP B N 1
ATOM 5001 C CA . TRP B 1 320 ? 5.055 -23.562 -25.688 1 96 320 TRP B CA 1
ATOM 5002 C C . TRP B 1 320 ? 4.324 -22.484 -26.484 1 96 320 TRP B C 1
ATOM 5004 O O . TRP B 1 320 ? 3.834 -21.5 -25.906 1 96 320 TRP B O 1
ATOM 5014 N N . ASP B 1 321 ? 4.152 -22.672 -27.719 1 94.62 321 ASP B N 1
ATOM 5015 C CA . ASP B 1 321 ? 3.5 -21.719 -28.594 1 94.62 321 ASP B CA 1
ATOM 5016 C C . ASP B 1 321 ? 1.986 -21.719 -28.406 1 94.62 321 ASP B C 1
ATOM 5018 O O . ASP B 1 321 ? 1.327 -20.703 -28.578 1 94.62 321 ASP B O 1
ATOM 5022 N N . LEU B 1 322 ? 1.474 -22.859 -28.047 1 92.75 322 LEU B N 1
ATOM 5023 C CA . LEU B 1 322 ? 0.03 -23.031 -27.906 1 92.75 322 LEU B CA 1
ATOM 5024 C C . LEU B 1 322 ? -0.438 -22.609 -26.516 1 92.75 322 LEU B C 1
ATOM 5026 O O . LEU B 1 322 ? -1.641 -22.516 -26.266 1 92.75 322 LEU B O 1
ATOM 5030 N N . TRP B 1 323 ? 0.46 -22.375 -25.672 1 90.62 323 TRP B N 1
ATOM 5031 C CA . TRP B 1 323 ? 0.127 -22.141 -24.266 1 90.62 323 TRP B CA 1
ATOM 5032 C C . TRP B 1 323 ? -0.732 -20.891 -24.109 1 90.62 323 TRP B C 1
ATOM 5034 O O . TRP B 1 323 ? -0.464 -19.859 -24.734 1 90.62 323 TRP B O 1
ATOM 5044 N N . GLN B 1 324 ? -1.765 -21.062 -23.266 1 85.31 324 GLN B N 1
ATOM 5045 C CA . GLN B 1 324 ? -2.605 -19.969 -22.812 1 85.31 324 GLN B CA 1
ATOM 5046 C C . GLN B 1 324 ? -2.643 -19.891 -21.297 1 85.31 324 GLN B C 1
ATOM 5048 O O . GLN B 1 324 ? -2.525 -20.906 -20.609 1 85.31 324 GLN B O 1
ATOM 5053 N N . PRO B 1 325 ? -2.893 -18.719 -20.812 1 78.31 325 PRO B N 1
ATOM 5054 C CA . PRO B 1 325 ? -2.887 -18.547 -19.359 1 78.31 325 PRO B CA 1
ATOM 5055 C C . PRO B 1 325 ? -3.9 -19.453 -18.656 1 78.31 325 PRO B C 1
ATOM 5057 O O . PRO B 1 325 ? -3.697 -19.828 -17.5 1 78.31 325 PRO B O 1
ATOM 5060 N N . SER B 1 326 ? -4.906 -19.766 -19.344 1 78.12 326 SER B N 1
ATOM 5061 C CA . SER B 1 326 ? -5.961 -20.578 -18.734 1 78.12 326 SER B CA 1
ATOM 5062 C C . SER B 1 326 ? -5.688 -22.062 -18.891 1 78.12 326 SER B C 1
ATOM 5064 O O . SER B 1 326 ? -6.363 -22.891 -18.281 1 78.12 326 SER B O 1
ATOM 5066 N N . ALA B 1 327 ? -4.66 -22.375 -19.578 1 81.81 327 ALA B N 1
ATOM 5067 C CA . ALA B 1 327 ? -4.395 -23.781 -19.891 1 81.81 327 ALA B CA 1
ATOM 5068 C C . ALA B 1 327 ? -3.799 -24.5 -18.688 1 81.81 327 ALA B C 1
ATOM 5070 O O . ALA B 1 327 ? -2.969 -23.938 -17.969 1 81.81 327 ALA B O 1
ATOM 5071 N N . ARG B 1 328 ? -4.285 -25.688 -18.5 1 91.75 328 ARG B N 1
ATOM 5072 C CA . ARG B 1 328 ? -3.738 -26.609 -17.5 1 91.75 328 ARG B CA 1
ATOM 5073 C C . ARG B 1 328 ? -3.303 -27.922 -18.141 1 91.75 328 ARG B C 1
ATOM 5075 O O . ARG B 1 328 ? -4.141 -28.719 -18.578 1 91.75 328 ARG B O 1
ATOM 5082 N N . LYS B 1 329 ? -2.002 -28.047 -18.156 1 96.19 329 LYS B N 1
ATOM 5083 C CA . LYS B 1 329 ? -1.463 -29.234 -18.797 1 96.19 329 LYS B CA 1
ATOM 5084 C C . LYS B 1 329 ? -0.359 -29.875 -17.953 1 96.19 329 LYS B C 1
ATOM 5086 O O . LYS B 1 329 ? 0.485 -29.156 -17.406 1 96.19 329 LYS B O 1
ATOM 5091 N N . VAL B 1 330 ? -0.442 -31.141 -17.844 1 98.06 330 VAL B N 1
ATOM 5092 C CA . VAL B 1 330 ? 0.623 -31.906 -17.203 1 98.06 330 VAL B CA 1
ATOM 5093 C C . VAL B 1 330 ? 1.592 -32.438 -18.266 1 98.06 330 VAL B C 1
ATOM 5095 O O . VAL B 1 330 ? 1.183 -33.094 -19.219 1 98.06 330 VAL B O 1
ATOM 5098 N N . PHE B 1 331 ? 2.818 -32.094 -18.109 1 98.38 331 PHE B N 1
ATOM 5099 C CA . PHE B 1 331 ? 3.854 -32.625 -19 1 98.38 331 PHE B CA 1
ATOM 5100 C C . PHE B 1 331 ? 4.539 -33.812 -18.375 1 98.38 331 PHE B C 1
ATOM 5102 O O . PHE B 1 331 ? 4.949 -33.781 -17.203 1 98.38 331 PHE B O 1
ATOM 5109 N N . THR B 1 332 ? 4.66 -34.844 -19.094 1 97.88 332 THR B N 1
ATOM 5110 C CA . THR B 1 332 ? 5.262 -36.062 -18.625 1 97.88 332 THR B CA 1
ATOM 5111 C C . THR B 1 332 ? 6.457 -36.469 -19.484 1 97.88 332 THR B C 1
ATOM 5113 O O . THR B 1 332 ? 6.637 -35.938 -20.578 1 97.88 332 THR B O 1
ATOM 5116 N N . PHE B 1 333 ? 7.297 -37.344 -18.938 1 96.5 333 PHE B N 1
ATOM 5117 C CA . PHE B 1 333 ? 8.477 -37.812 -19.641 1 96.5 333 PHE B CA 1
ATOM 5118 C C . PHE B 1 333 ? 8.352 -39.312 -19.969 1 96.5 333 PHE B C 1
ATOM 5120 O O . PHE B 1 333 ? 7.781 -40.062 -19.172 1 96.5 333 PHE B O 1
#

Foldseek 3Di:
DAFWWAWKAFQPDQFIAIDGGDDDDDADPQKAKWQFFWAWDAPVQNCVRHVNDPLDDNPDGDIATTAFWAWTDGVNFWIWIFGDSDPRFHRGIRMGIGGPLGTATEPPVDGPPLVQLRLLCRFQLVLLCLLLCCCVPVCVPPDAAAAAEEEAPCLFSSNLQNLQCCCLPRHHPAYEYEEADPVSVVVSCPVSVHPYYDHPPDDLVVLLVRLLVDAHAEYHHAAPDPSLQSNVVSNLSSHPDQERAYEYEYRHHNNHDDHDDDVCSVVSHNYHYYYDDPVPDDSVSVSVRSNVSSHCSSVPVTDSPQDEAEDESNCRRVCVVVDDRRYRYIYGD/DAFWWAWKAFQPDQFIAIDGGDDDDDADPQKAKWQFFWAWDAPVQNCVRHVNDPLDDNPDGDIATTAFWAWTDGVNFWIWIFGDSDPRFHRGIRMGIGGPLGTATEPPVDGPPLVQLRLLCRFQLVLLVLLLCCCVPVCVPPDAAAAAEEEAPCLFSSNLQNLQCCCLPRHHPAYEYEEADPVSQVVSCPVSVHPYYDHPPDDLVVNLVRLLVDAHAEYHHAAPDPSLQSNVVSNLSSHPDQERAYEYEYRHHNNHDDHDDDVCSVVSHNYHYYYDDPVPDDSVSVSVRSNVSSHCSSVPVTDSPQDEAEDESNCRRVCVVVDDRRYRYIYGD

Nearest PDB structures (foldseek):
  4hfn-assembly1_B  TM=7.030E-01  e=6.307E-15  Nicotiana tabacum
  2zb4-assembly1_A  TM=6.441E-01  e=2.436E-15  Homo sapiens
  3ip1-assembly1_C  TM=7.195E-01  e=6.804E-14  Thermotoga maritima
  1vj0-assembly1_D  TM=6.997E-01  e=3.193E-13  Thermotoga maritima
  6jzu-assembly1_A  TM=6.483E-01  e=1.784E-05  Synechococcus elongatus PCC 7942 = FACHB-805

pLDDT: mean 92.99, std 7.1, range [57.5, 98.88]

Radius of gyration: 29.29 Å; Cα contacts (8 Å, |Δi|>4): 1572; chains: 2; bounding box: 53×89×64 Å

Solvent-accessible surface area (backbone atoms only — not comparable to full-atom values): 33894 Å² total; per-residue (Å²): 112,50,69,31,40,31,32,34,33,40,58,89,44,92,65,50,43,58,42,69,71,39,81,38,70,74,58,52,91,65,30,41,60,30,41,44,61,25,19,36,72,48,69,67,33,52,30,48,59,60,45,72,30,86,88,43,72,73,79,54,69,57,75,22,38,32,34,38,33,24,26,26,24,39,90,82,64,49,49,27,41,38,44,34,82,54,87,68,40,27,36,40,28,42,54,35,69,29,50,57,83,38,57,31,58,48,50,88,88,59,55,90,80,43,57,66,29,52,48,39,36,30,50,40,45,65,34,47,44,63,43,49,49,36,52,66,66,74,34,49,89,74,60,58,70,60,37,26,36,34,27,36,35,22,82,36,53,39,30,35,45,32,45,38,44,38,37,78,72,57,34,35,67,38,34,34,35,25,35,69,50,56,68,59,49,61,68,38,28,73,85,35,58,39,74,41,74,45,41,65,73,48,53,66,67,54,45,18,54,61,40,46,78,52,79,64,34,34,33,47,27,41,20,31,8,62,65,39,46,53,51,50,53,26,43,59,71,27,56,89,55,44,61,53,62,29,41,40,34,39,62,36,52,83,52,34,61,61,35,69,60,53,59,62,55,26,14,40,17,27,35,38,39,33,27,45,36,81,30,35,54,50,71,66,54,48,60,60,47,46,43,53,49,39,37,38,29,43,70,50,75,51,70,73,84,59,74,70,48,74,46,51,45,81,45,40,55,61,48,62,73,67,59,50,81,69,52,34,41,34,29,30,120,111,50,70,30,41,30,32,33,34,40,57,88,43,91,66,51,45,60,44,70,72,40,82,38,70,72,56,53,92,64,30,42,60,29,42,42,61,27,18,35,71,49,70,67,32,53,30,49,60,61,45,70,30,87,89,43,72,75,79,57,68,57,76,21,38,32,34,37,33,25,26,26,23,40,89,84,64,48,50,28,39,38,44,33,83,55,88,68,40,26,36,41,28,43,55,36,69,27,49,58,84,39,57,32,58,49,50,86,87,58,57,91,81,44,57,67,30,51,47,40,35,31,50,39,46,67,32,46,44,65,43,49,49,36,53,67,65,73,35,49,90,75,60,58,70,59,37,26,36,33,26,37,36,22,80,36,52,38,30,36,46,34,44,38,44,39,37,77,73,56,34,35,67,38,35,32,34,24,35,67,51,57,68,59,46,60,68,37,29,72,84,34,58,39,74,43,72,43,42,66,73,48,54,66,67,55,44,18,56,60,39,46,78,50,78,64,35,34,34,47,27,42,20,30,7,61,63,39,48,52,51,52,53,28,42,60,72,26,53,89,56,44,61,52,63,29,40,40,33,40,61,36,50,80,51,34,61,61,37,69,59,53,57,63,56,26,14,40,18,27,37,39,39,32,27,44,36,82,30,35,52,51,74,67,54,48,60,60,47,45,43,52,49,40,37,38,28,43,69,48,74,51,71,73,84,60,74,70,48,75,47,52,44,79,45,39,54,62,48,62,71,67,60,50,82,68,52,32,40,35,30,30,118

Organism: Wickerhamomyces anomalus (strain ATCC 58044 / CBS 1984 / NCYC 433 / NRRL Y-366-8) (NCBI:txid683960)

InterPro domains:
  IPR011032 GroES-like superfamily [SSF50129] (1-183)
  IPR036291 NAD(P)-binding domain superfamily [SSF51735] (124-300)
  IPR051397 Zinc-containing alcohol dehydrogenase-like protein [PTHR43677] (5-278)

Secondary structure (DSSP, 8-state):
-EEEEEEEE-TT-SS-EEEEEEEEPPPPTTEEEEEEEEE---HHHHHHHTT-STTS-TT--S-EE---EEEEEETTTEEEEEE--STT--S-BSEEEEEGGGEEEPPTT--TT-HHHHHHHHHHHHHHHHHHHIIIIISTTT--TT-EEEEETTTSHHHHHHHHHHHHTT--SEEEEEES-HHHHHHHHHHHT-SEEEETTS-HHHHHHHHTTS---EEEES--HHHHHHHHHHHHHH-S-TTS-EEEEE---TT-S--B--HHHHHHS-EEEEE-STTT--HHHHHHHHHHHHHHHHHTSS-TT---EEEEGGGHHHHHHH--TT--EEEE-/-EEEEEEEE-TT-SS-EEEEEEEEPPPPTTEEEEEEEEE---HHHHHHHTT-STTS-TT--S-EE---EEEEEETTTEEEEEE--STT--S-BSEEEEEGGGEEEPPTT--TT-HHHHHHHHHHHHHHHHHHHIIIIISTTT--TT-EEEEETTTSHHHHHHHHHHHHTT--SEEEEEES-HHHHHHHHHHHT-SEEEETTS-HHHHHHHHTTS---EEEES--HHHHHHHHHHHHHH-S-TTS-EEEEE---TT-S--B--HHHHHHS-EEEEE-STTT--HHHHHHHHHHHHHHHHTTSS-TT---EEEEGGGHHHHHHH--TT--EEEE-